Protein AF-A0A9D8RNF3-F1 (afdb_monomer)

pLDDT: mean 80.98, std 19.69, range [28.44, 97.88]

Nearest PDB structures (foldseek):
  2ius-assembly2_B  TM=9.359E-01  e=2.327E-38  Escherichia coli
  2ius-assembly4_D  TM=9.355E-01  e=1.992E-38  Escherichia coli
  2ius-assembly6_F  TM=9.402E-01  e=9.915E-38  Escherichia coli
  2ius-assembly5_E  TM=9.399E-01  e=1.624E-36  Escherichia coli
  6t8o-assembly1_A  TM=9.252E-01  e=1.356E-35  Pseudomonas aeruginosa PAO1

Sequence (660 aa):
MPKHYYYAAKKTKRKTKKTSSNAWIRTALYILGGSLCAWLFCILWFNVSSGQAGEQVAKELFQLLGQSAGLLPLFLAYWLVQTMRKKSASFLFFLIGTGVTLSAASSFLTLLKLIFTDSLISGGFVGQKVFYAFKGVSGSVGAALFSLAFMLVGLHMLFAIPWSVVLEKTVQFIRNDFDGWLEARAELKQKITEGRAEIKEKADKSAKEKIAVPVAEEIHDAPEIHRSKPEIRRPVAVAEPVKLPRREEISAPHLTEDKPKESPAKATDENGEVKKFDPKTFRLPPLELLADPVGDGLVGPTDDEIAQATRRLEDTLKSFDIRASVTGVSPGPVVTRYEIKPDPGVTIASITARTQDIQASMEARAIRVQAPIPGKNAVGFEIPNDRPVMVTMKEILQSPVYASSKAVMPIALGRYADGDPAGSVAEKWPHILIAGATNSGKSICLHTIIMSLLYKHRPDEVKFLMIDPKRVELTLYEGIPYLYDPKTSCDDVDVVTDANGAAQSLQKLVKVMEKRLQIMQLAKVKNIEGYNQWAKEHNEEKMFYIFVIIDEMADLMLQTKASIEDSIQRLAQMGRALGIHLILCTQRPSVKVITGIIKANLPSRIALQVASGIDSKVILDATGAEDLLGRGDMLYQSTSDKTPLRIQGAYVSEKEINAV

Foldseek 3Di:
DDDDDDDDDDDDDDDDDDDDPCPVVLVVVLVVLLVVLVLQLCCLPVVPPPDPVSVVVNVVLCQAFNNLSNCVSVLSVLVSVVVVVDVDDPVVLSVVLSVLQSLLVLLLQCLVCVVVVPDPTHRHDSNVVQNVVQCVVPNSVSSNVVSVVSNVVSVCSSPVDPVVVVVVVVVVVVVVVVVVVVVVVVVVVVVVVVVVVVVVVVVVVVVVPPPDDDDDDDDDDDDDDDDDDDDDDDDDDDDDDDDDDDDDDPDDDDDDDDDDDDDDDQDADPVRDRPDDDLVPDDFDDLVLWDDFDDPLDFADDPVLVVVLQVLLCVLCVVLVFAWHFPDWQGGQFWIKTWIAGDPPHDPCSVVVCLVVSCVSSVFPFWFWAPPDVPDNTIIIITTGPHHGAWALSVLCPDCQNVVDPAPQKAFFFAFNNHHGDIDHCLQFLEEEEEEAPLLCRLQSLLSRVSSRSNRDTLLAAAEQAEAQPCPRCQLCAPPQRYDFLVDDSNDGGHHHDLVSVLVSLVSVLVVLVVLVVVCVVLVHQALVRVQVSCVVVVHRRDHAYEYAYAAQPVNCVPPVPSNLVSLLSCLVRVSRSRYGYYHYHHDLDCSRLPPSNCVSRVKYKQGAYCDQVSVCSTLVGGDNVSAPGPQWIWIDTNVHSGTTTGRGHGDDSSSSNSD

Mean predicted aligned error: 18.67 Å

Solvent-accessible surface area (backbone atoms only — not comparable to full-atom values): 37030 Å² total; per-residue (Å²): 137,85,84,86,79,89,80,87,81,80,84,82,78,88,77,83,85,77,88,57,93,60,54,63,60,53,52,51,52,49,52,54,49,48,51,52,28,51,52,48,39,42,33,59,74,67,65,64,47,92,43,76,69,50,44,54,53,45,51,52,40,37,49,40,29,10,65,41,43,58,51,51,33,56,54,52,46,51,49,57,53,44,51,74,75,36,98,78,65,64,63,68,52,46,53,50,14,49,52,41,25,39,44,16,46,3,14,42,35,34,52,49,28,72,74,38,80,88,50,94,53,43,7,28,53,48,2,47,55,50,32,53,53,36,26,74,76,51,38,72,68,41,23,47,52,49,20,52,51,42,26,51,51,13,48,33,57,63,65,67,61,61,61,70,62,55,48,52,54,50,51,50,51,54,49,54,54,52,53,52,52,52,50,54,50,51,54,50,53,49,53,55,50,53,55,53,49,54,54,51,54,52,51,58,56,60,61,70,74,70,83,78,89,83,90,82,89,81,91,85,84,87,81,90,80,83,89,79,80,90,78,86,82,78,87,78,82,89,78,82,86,79,83,76,81,81,79,76,86,76,80,78,79,88,77,80,88,75,81,84,76,78,78,86,72,80,77,56,50,103,82,73,52,74,72,77,84,59,62,90,77,65,73,70,66,66,72,83,54,43,62,76,58,78,72,95,76,76,62,33,73,53,74,68,58,49,54,51,52,50,52,51,51,44,53,52,37,47,75,71,74,41,59,50,46,80,78,45,76,35,49,6,30,48,30,31,35,38,31,31,34,63,40,95,89,56,53,72,66,64,53,64,75,38,46,69,61,52,23,60,75,67,72,44,95,42,59,40,77,40,77,66,34,90,99,45,91,29,34,31,40,35,38,64,43,97,66,59,53,74,46,32,44,43,55,34,51,68,29,65,68,41,61,68,46,85,59,91,48,44,29,41,49,22,23,29,49,59,44,51,78,33,56,49,44,46,84,67,36,40,25,34,38,38,34,22,32,88,78,8,28,58,67,41,50,50,47,34,48,52,51,28,43,50,64,75,49,52,57,69,50,35,30,34,33,46,34,26,69,81,66,74,74,60,58,79,58,57,81,50,80,32,46,44,47,77,80,49,57,84,93,62,45,72,64,34,48,46,54,68,57,43,35,50,36,44,53,44,43,49,52,51,50,56,50,48,52,52,53,28,57,73,70,72,32,87,33,44,68,51,40,36,51,52,16,62,78,68,76,46,82,64,78,47,33,37,38,37,37,29,62,45,48,47,70,35,44,76,77,45,38,71,61,40,52,52,34,51,49,55,40,48,74,57,18,56,47,62,32,35,30,44,41,41,22,28,62,62,57,36,63,88,59,53,28,72,69,54,51,73,50,30,61,12,35,36,32,23,14,30,94,34,49,66,37,17,30,56,69,68,74,39,69,60,26,40,41,39,86,25,74,22,25,31,35,42,25,48,63,86,41,87,71,60,45,53,32,40,30,22,44,69,52,72,68,38,60,72,65,99

Structure (mmCIF, N/CA/C/O backbone):
data_AF-A0A9D8RNF3-F1
#
_entry.id   AF-A0A9D8RNF3-F1
#
loop_
_atom_site.group_PDB
_atom_site.id
_atom_site.type_symbol
_atom_site.label_atom_id
_atom_site.label_alt_id
_atom_site.label_comp_id
_atom_site.label_asym_id
_atom_site.label_entity_id
_atom_site.label_seq_id
_atom_site.pdbx_PDB_ins_code
_atom_site.Cartn_x
_atom_site.Cartn_y
_atom_site.Cartn_z
_atom_site.occupancy
_atom_site.B_iso_or_equiv
_atom_site.auth_seq_id
_atom_site.auth_comp_id
_atom_site.auth_asym_id
_atom_site.auth_atom_id
_atom_site.pdbx_PDB_model_num
ATOM 1 N N . MET A 1 1 ? -38.661 -13.095 22.049 1.00 30.27 1 MET A N 1
ATOM 2 C CA . MET A 1 1 ? -38.433 -11.797 22.724 1.00 30.27 1 MET A CA 1
ATOM 3 C C . MET A 1 1 ? -37.334 -11.049 21.981 1.00 30.27 1 MET A C 1
ATOM 5 O O . MET A 1 1 ? -36.196 -11.493 22.060 1.00 30.27 1 MET A O 1
ATOM 9 N N . PRO A 1 2 ? -37.629 -9.974 21.237 1.00 32.53 2 PRO A N 1
ATOM 10 C CA . PRO A 1 2 ? -36.590 -9.182 20.590 1.00 32.53 2 PRO A CA 1
ATOM 11 C C . PRO A 1 2 ? -36.039 -8.146 21.582 1.00 32.53 2 PRO A C 1
ATOM 13 O O . PRO A 1 2 ? -36.787 -7.342 22.138 1.00 32.53 2 PRO A O 1
ATOM 16 N N . LYS A 1 3 ? -34.727 -8.174 21.841 1.00 32.72 3 LYS A N 1
ATOM 17 C CA . LYS A 1 3 ? -34.041 -7.129 22.613 1.00 32.72 3 LYS A CA 1
ATOM 18 C C . LYS A 1 3 ? -33.687 -5.978 21.673 1.00 32.72 3 LYS A C 1
ATOM 20 O O . LYS A 1 3 ? -32.649 -5.999 21.024 1.00 32.72 3 LYS A O 1
ATOM 25 N N . HIS A 1 4 ? -34.554 -4.972 21.620 1.00 30.69 4 HIS A N 1
ATOM 26 C CA . HIS A 1 4 ? -34.208 -3.661 21.080 1.00 30.69 4 HIS A CA 1
ATOM 27 C C . HIS A 1 4 ? -33.174 -2.994 21.996 1.00 30.69 4 HIS A C 1
ATOM 29 O O . HIS A 1 4 ? -33.442 -2.776 23.178 1.00 30.69 4 HIS A O 1
ATOM 35 N N . TYR A 1 5 ? -32.006 -2.651 21.457 1.00 34.28 5 TYR A N 1
ATOM 36 C CA . TYR A 1 5 ? -31.042 -1.775 22.117 1.00 34.28 5 TYR A CA 1
ATOM 37 C C . TYR A 1 5 ? -30.952 -0.441 21.367 1.00 34.28 5 TYR A C 1
ATOM 39 O O . TYR A 1 5 ? -30.901 -0.418 20.143 1.00 34.28 5 TYR A O 1
ATOM 47 N N . TYR A 1 6 ? -30.881 0.634 22.163 1.00 33.41 6 TYR A N 1
ATOM 48 C CA . TYR A 1 6 ? -30.689 2.055 21.828 1.00 33.41 6 TYR A CA 1
ATOM 49 C C . TYR A 1 6 ? -31.944 2.861 21.453 1.00 33.41 6 TYR A C 1
ATOM 51 O O . TYR A 1 6 ? -32.350 2.930 20.305 1.00 33.41 6 TYR A O 1
ATOM 59 N N . TYR A 1 7 ? -32.555 3.509 22.453 1.00 35.69 7 TYR A N 1
ATOM 60 C CA . TYR A 1 7 ? -32.438 4.957 22.723 1.00 35.69 7 TYR A CA 1
ATOM 61 C C . TYR A 1 7 ? -33.392 5.325 23.875 1.00 35.69 7 TYR A C 1
ATOM 63 O O . TYR A 1 7 ? -34.611 5.316 23.730 1.00 35.69 7 TYR A O 1
ATOM 71 N N . ALA A 1 8 ? -32.850 5.661 25.049 1.00 29.45 8 ALA A N 1
ATOM 72 C CA . ALA A 1 8 ? -33.649 6.214 26.140 1.00 29.45 8 ALA A CA 1
ATOM 73 C C . ALA A 1 8 ? -33.817 7.728 25.931 1.00 29.45 8 ALA A C 1
ATOM 75 O O . ALA A 1 8 ? -32.870 8.500 26.102 1.00 29.45 8 ALA A O 1
ATOM 76 N N . ALA A 1 9 ? -35.029 8.153 25.572 1.00 32.50 9 ALA A N 1
ATOM 77 C CA . ALA A 1 9 ? -35.402 9.558 25.469 1.00 32.50 9 ALA A CA 1
ATOM 78 C C . ALA A 1 9 ? -35.306 10.253 26.842 1.00 32.50 9 ALA A C 1
ATOM 80 O O . ALA A 1 9 ? -35.970 9.884 27.815 1.00 32.50 9 ALA A O 1
ATOM 81 N N . LYS A 1 10 ? -34.470 11.291 26.934 1.00 34.06 10 LYS A N 1
ATOM 82 C CA . LYS A 1 10 ? -34.300 12.102 28.146 1.00 34.06 10 LYS A CA 1
ATOM 83 C C . LYS A 1 10 ? -35.468 13.092 28.254 1.00 34.06 10 LYS A C 1
ATOM 85 O O . LYS A 1 10 ? -35.555 14.034 27.474 1.00 34.06 10 LYS A O 1
ATOM 90 N N . LYS A 1 11 ? -36.358 12.897 29.237 1.00 32.25 11 LYS A N 1
ATOM 91 C CA . LYS A 1 11 ? -37.469 13.817 29.556 1.00 32.25 11 LYS A CA 1
ATOM 92 C C . LYS A 1 11 ? -36.952 15.237 29.835 1.00 32.25 11 LYS A C 1
ATOM 94 O O . LYS A 1 11 ? -36.223 15.467 30.801 1.00 32.25 11 LYS A O 1
ATOM 99 N N . THR A 1 12 ? -37.382 16.202 29.031 1.00 33.06 12 THR A N 1
ATOM 100 C CA . THR A 1 12 ? -37.178 17.639 29.239 1.00 33.06 12 THR A CA 1
ATOM 101 C C . THR A 1 12 ? -38.077 18.141 30.374 1.00 33.06 12 THR A C 1
ATOM 103 O O . THR A 1 12 ? -39.295 18.227 30.248 1.00 33.06 12 THR A O 1
ATOM 106 N N . LYS A 1 13 ? -37.482 18.498 31.521 1.00 33.03 13 LYS A N 1
ATOM 107 C CA . LYS A 1 13 ? -38.180 19.258 32.571 1.00 33.03 13 LYS A CA 1
ATOM 108 C C . LYS A 1 13 ? -38.230 20.736 32.178 1.00 33.03 13 LYS A C 1
ATOM 110 O O . LYS A 1 13 ? -37.200 21.405 32.128 1.00 33.03 13 LYS A O 1
ATOM 115 N N . ARG A 1 14 ? -39.444 21.242 31.956 1.00 33.59 14 ARG A N 1
ATOM 116 C CA . ARG A 1 14 ? -39.774 22.669 31.824 1.00 33.59 14 ARG A CA 1
ATOM 117 C C . ARG A 1 14 ? -39.327 23.397 33.105 1.00 33.59 14 ARG A C 1
ATOM 119 O O . ARG A 1 14 ? -39.844 23.107 34.181 1.00 33.59 14 ARG A O 1
ATOM 126 N N . LYS A 1 15 ? -38.347 24.304 33.019 1.00 36.22 15 LYS A N 1
ATOM 127 C CA . LYS A 1 15 ? -37.969 25.201 34.128 1.00 36.22 15 LYS A CA 1
ATOM 128 C C . LYS A 1 15 ? -38.593 26.573 33.906 1.00 36.22 15 LYS A C 1
ATOM 130 O O . LYS A 1 15 ? -38.321 27.235 32.910 1.00 36.22 15 LYS A O 1
ATOM 135 N N . THR A 1 16 ? -39.411 26.984 34.863 1.00 33.47 16 THR A N 1
ATOM 136 C CA . THR A 1 16 ? -39.957 28.331 35.011 1.00 33.47 16 THR A CA 1
ATOM 137 C C . THR A 1 16 ? -38.827 29.354 35.187 1.00 33.47 16 THR A C 1
ATOM 139 O O . THR A 1 16 ? -37.938 29.198 36.027 1.00 33.47 16 THR A O 1
ATOM 142 N N . LYS A 1 17 ? -38.839 30.405 34.356 1.00 36.00 17 LYS A N 1
ATOM 143 C CA . LYS A 1 17 ? -37.924 31.553 34.433 1.00 36.00 17 LYS A CA 1
ATOM 144 C C . LYS A 1 17 ? -38.314 32.416 35.636 1.00 36.00 17 LYS A C 1
ATOM 146 O O . LYS A 1 17 ? -39.288 33.155 35.575 1.00 36.00 17 LYS A O 1
ATOM 151 N N . LYS A 1 18 ? -37.533 32.344 36.716 1.00 36.38 18 LYS A N 1
ATOM 152 C CA . LYS A 1 18 ? -37.461 33.414 37.719 1.00 36.38 18 LYS A CA 1
ATOM 153 C C . LYS A 1 18 ? -36.438 34.431 37.211 1.00 36.38 18 LYS A C 1
ATOM 155 O O . LYS A 1 18 ? -35.254 34.113 37.095 1.00 36.38 18 LYS A O 1
ATOM 160 N N . THR A 1 19 ? -36.910 35.613 36.839 1.00 43.09 19 THR A N 1
ATOM 161 C CA . THR A 1 19 ? -36.095 36.785 36.507 1.00 43.09 19 THR A CA 1
ATOM 162 C C . THR A 1 19 ? -35.192 37.117 37.694 1.00 43.09 19 THR A C 1
ATOM 164 O O . THR A 1 19 ? -35.655 37.382 38.799 1.00 43.09 19 THR A O 1
ATOM 167 N N . SER A 1 20 ? -33.879 37.033 37.481 1.00 44.50 20 SER A N 1
ATOM 168 C CA . SER A 1 20 ? -32.866 37.398 38.469 1.00 44.50 20 SER A CA 1
ATOM 169 C C . SER A 1 20 ? -32.156 38.642 37.968 1.00 44.50 20 SER A C 1
ATOM 171 O O . SER A 1 20 ? -31.353 38.569 37.037 1.00 44.50 20 SER A O 1
ATOM 173 N N . SER A 1 21 ? -32.428 39.765 38.630 1.00 51.38 21 SER A N 1
ATOM 174 C CA . SER A 1 21 ? -31.727 41.048 38.491 1.00 51.38 21 SER A CA 1
ATOM 175 C C . SER A 1 21 ? -30.192 40.935 38.620 1.00 51.38 21 SER A C 1
ATOM 177 O O . SER A 1 21 ? -29.473 41.869 38.290 1.00 51.38 21 SER A O 1
ATOM 179 N N . ASN A 1 22 ? -29.664 39.778 39.043 1.00 59.44 22 ASN A N 1
ATOM 180 C CA . ASN A 1 22 ? -28.237 39.537 39.272 1.00 59.44 22 ASN A CA 1
ATOM 181 C C . ASN A 1 22 ? -27.525 38.830 38.101 1.00 59.44 22 ASN A C 1
ATOM 183 O O . ASN A 1 22 ? -26.323 38.576 38.184 1.00 59.44 22 ASN A O 1
ATOM 187 N N . ALA A 1 23 ? -28.233 38.457 37.027 1.00 65.88 23 ALA A N 1
ATOM 188 C CA . ALA A 1 23 ? -27.636 37.729 35.901 1.00 65.88 23 ALA A CA 1
ATOM 189 C C . ALA A 1 23 ? -26.722 38.615 35.038 1.00 65.88 23 ALA A C 1
ATOM 191 O O . ALA A 1 23 ? -25.634 38.182 34.654 1.00 65.88 23 ALA A O 1
ATOM 192 N N . TRP A 1 24 ? -27.126 39.864 34.784 1.00 74.31 24 TRP A N 1
ATOM 193 C CA . TRP A 1 24 ? -26.318 40.808 34.008 1.00 74.31 24 TRP A CA 1
ATOM 194 C C . TRP A 1 24 ? -25.035 41.199 34.753 1.00 74.31 24 TRP A C 1
ATOM 196 O O . TRP A 1 24 ? -23.959 41.130 34.170 1.00 74.31 24 TRP A O 1
ATOM 206 N N . ILE A 1 25 ? -25.118 41.451 36.066 1.00 74.06 25 ILE A N 1
ATOM 207 C CA . ILE A 1 25 ? -23.955 41.763 36.919 1.00 74.06 25 ILE A CA 1
ATOM 208 C C . ILE A 1 25 ? -22.927 40.622 36.901 1.00 74.06 25 ILE A C 1
ATOM 210 O O . ILE A 1 25 ? -21.734 40.863 36.745 1.00 74.06 25 ILE A O 1
ATOM 214 N N . ARG A 1 26 ? -23.371 39.361 37.008 1.00 74.56 26 ARG A N 1
ATOM 215 C CA . ARG A 1 26 ? -22.464 38.201 36.929 1.00 74.56 26 ARG A CA 1
ATOM 216 C C . ARG A 1 26 ? -21.819 38.073 35.556 1.00 74.56 26 ARG A C 1
ATOM 218 O O . ARG A 1 26 ? -20.626 37.821 35.471 1.00 74.56 26 ARG A O 1
ATOM 225 N N . THR A 1 27 ? -22.596 38.272 34.495 1.00 79.31 27 THR A N 1
ATOM 226 C CA . THR A 1 27 ? -22.094 38.199 33.117 1.00 79.31 27 THR A CA 1
ATOM 227 C C . THR A 1 27 ? -21.059 39.294 32.856 1.00 79.31 27 THR A C 1
ATOM 229 O O . THR A 1 27 ? -19.989 38.999 32.334 1.00 79.31 27 THR A O 1
ATOM 232 N N . ALA A 1 28 ? -21.318 40.524 33.308 1.00 81.75 28 ALA A N 1
ATOM 233 C CA . ALA A 1 28 ? -20.364 41.628 33.244 1.00 81.75 28 ALA A CA 1
ATOM 234 C C . ALA A 1 28 ? -19.077 41.319 34.027 1.00 81.75 28 ALA A C 1
ATOM 236 O O . ALA A 1 28 ? -17.982 41.534 33.514 1.00 81.75 28 ALA A O 1
ATOM 237 N N . LEU A 1 29 ? -19.190 40.740 35.226 1.00 80.88 29 LEU A N 1
ATOM 238 C CA . LEU A 1 29 ? -18.038 40.372 36.053 1.00 80.88 29 LEU A CA 1
ATOM 239 C C . LEU A 1 29 ? -17.191 39.252 35.420 1.00 80.88 29 LEU A C 1
ATOM 241 O O . LEU A 1 29 ? -15.967 39.298 35.501 1.00 80.88 29 LEU A O 1
ATOM 245 N N . TYR A 1 30 ? -17.812 38.288 34.729 1.00 84.62 30 TYR A N 1
ATOM 246 C CA . TYR A 1 30 ? -17.088 37.257 33.975 1.00 84.62 30 TYR A CA 1
ATOM 247 C C . TYR A 1 30 ? -16.419 37.794 32.711 1.00 84.62 30 TYR A C 1
ATOM 249 O O . TYR A 1 30 ? -15.313 37.364 32.399 1.00 84.62 30 TYR A O 1
ATOM 257 N N . ILE A 1 31 ? -17.054 38.732 32.001 1.00 85.44 31 ILE A N 1
ATOM 258 C CA . ILE A 1 31 ? -16.454 39.384 30.829 1.00 85.44 31 ILE A CA 1
ATOM 259 C C . ILE A 1 31 ? -15.249 40.220 31.266 1.00 85.44 31 ILE A C 1
ATOM 261 O O . ILE A 1 31 ? -14.167 40.052 30.718 1.00 85.44 31 ILE A O 1
ATOM 265 N N . LEU A 1 32 ? -15.396 41.052 32.302 1.00 86.94 32 LEU A N 1
ATOM 266 C CA . LEU A 1 32 ? -14.295 41.850 32.849 1.00 86.94 32 LEU A CA 1
ATOM 267 C C . LEU A 1 32 ? -13.163 40.965 33.390 1.00 86.94 32 LEU A C 1
ATOM 269 O O . LEU A 1 32 ? -11.997 41.210 33.088 1.00 86.94 32 LEU A O 1
ATOM 273 N N . GLY A 1 33 ? -13.495 39.907 34.135 1.00 85.75 33 GLY A N 1
ATOM 274 C CA . GLY A 1 33 ? -12.513 38.950 34.646 1.00 85.75 33 GLY A CA 1
ATOM 275 C C . GLY A 1 33 ? -11.799 38.178 33.533 1.00 85.75 33 GLY A C 1
ATOM 276 O O . GLY A 1 33 ? -10.584 38.003 33.593 1.00 85.75 33 GLY A O 1
ATOM 277 N N . GLY A 1 34 ? -12.526 37.761 32.493 1.00 87.44 34 GLY A N 1
ATOM 278 C CA . GLY A 1 34 ? -11.967 37.089 31.321 1.00 87.44 34 GLY A CA 1
ATOM 279 C C . GLY A 1 34 ? -11.036 38.000 30.521 1.00 87.44 34 GLY A C 1
ATOM 280 O O . GLY A 1 34 ? -9.929 37.587 30.184 1.00 87.44 34 GLY A O 1
ATOM 281 N N . SER A 1 35 ? -11.436 39.256 30.302 1.00 88.25 35 SER A N 1
ATOM 282 C CA . SER A 1 35 ? -10.605 40.274 29.651 1.00 88.25 35 SER A CA 1
ATOM 283 C C . SER A 1 35 ? -9.337 40.576 30.448 1.00 88.25 35 SER A C 1
ATOM 285 O O . SER A 1 35 ? -8.263 40.657 29.861 1.00 88.25 35 SER A O 1
ATOM 287 N N . LEU A 1 36 ? -9.425 40.667 31.782 1.00 88.75 36 LEU A N 1
ATOM 288 C CA . LEU A 1 36 ? -8.254 40.838 32.646 1.00 88.75 36 LEU A CA 1
ATOM 289 C C . LEU A 1 36 ? -7.301 39.633 32.560 1.00 88.75 36 LEU A C 1
ATOM 291 O O . LEU A 1 36 ? -6.090 39.819 32.471 1.00 88.75 36 LEU A O 1
ATOM 295 N N . CYS A 1 37 ? -7.829 38.403 32.540 1.00 90.06 37 CYS A N 1
ATOM 296 C CA . CYS A 1 37 ? -7.016 37.192 32.383 1.00 90.06 37 CYS A CA 1
ATOM 297 C C . CYS A 1 37 ? -6.309 37.150 31.024 1.00 90.06 37 CYS A C 1
ATOM 299 O O . CYS A 1 37 ? -5.120 36.845 30.967 1.00 90.06 37 CYS A O 1
ATOM 301 N N . ALA A 1 38 ? -7.028 37.466 29.942 1.00 88.25 38 ALA A N 1
ATOM 302 C CA . ALA A 1 38 ? -6.468 37.513 28.595 1.00 88.25 38 ALA A CA 1
ATOM 303 C C . ALA A 1 38 ? -5.382 38.593 28.480 1.00 88.25 38 ALA A C 1
ATOM 305 O O . ALA A 1 38 ? -4.304 38.328 27.957 1.00 88.25 38 ALA A O 1
ATOM 306 N N . TRP A 1 39 ? -5.627 39.775 29.050 1.00 89.81 39 TRP A N 1
ATOM 307 C CA . TRP A 1 39 ? -4.660 40.870 29.095 1.00 89.81 39 TRP A CA 1
ATOM 308 C C . TRP A 1 39 ? -3.383 40.486 29.860 1.00 89.81 39 TRP A C 1
ATOM 310 O O . TRP A 1 39 ? -2.282 40.645 29.331 1.00 89.81 39 TRP A O 1
ATOM 320 N N . LEU A 1 40 ? -3.515 39.887 31.052 1.00 88.12 40 LEU A N 1
ATOM 321 C CA . LEU A 1 40 ? -2.375 39.376 31.825 1.00 88.12 40 LEU A CA 1
ATOM 322 C C . LEU A 1 40 ? -1.617 38.265 31.085 1.00 88.12 40 LEU A C 1
ATOM 324 O O . LEU A 1 40 ? -0.391 38.225 31.133 1.00 88.12 40 LEU A O 1
ATOM 328 N N . PHE A 1 41 ? -2.322 37.372 30.386 1.00 89.62 41 PHE A N 1
ATOM 329 C CA . PHE A 1 41 ? -1.696 36.319 29.586 1.00 89.62 41 PHE A CA 1
ATOM 330 C C . PHE A 1 41 ? -0.865 36.900 28.436 1.00 89.62 41 PHE A C 1
ATOM 332 O O . PHE A 1 41 ? 0.298 36.536 28.281 1.00 89.62 41 PHE A O 1
ATOM 339 N N . CYS A 1 42 ? -1.418 37.853 27.679 1.00 86.31 42 CYS A N 1
ATOM 340 C CA . CYS A 1 42 ? -0.716 38.515 26.578 1.00 86.31 42 CYS A CA 1
ATOM 341 C C . CYS A 1 42 ? 0.547 39.251 27.041 1.00 86.31 42 CYS A C 1
ATOM 343 O O . CYS A 1 42 ? 1.591 39.145 26.396 1.00 86.31 42 CYS A O 1
ATOM 345 N N . ILE A 1 43 ? 0.471 39.955 28.171 1.00 88.25 43 ILE A N 1
ATOM 346 C CA . ILE A 1 43 ? 1.609 40.702 28.712 1.00 88.25 43 ILE A CA 1
ATOM 347 C C . ILE A 1 43 ? 2.699 39.761 29.238 1.00 88.25 43 ILE A C 1
ATOM 349 O O . ILE A 1 43 ? 3.872 39.968 28.944 1.00 88.25 43 ILE A O 1
ATOM 353 N N . LEU A 1 44 ? 2.336 38.714 29.987 1.00 86.44 44 LEU A N 1
ATOM 354 C CA . LEU A 1 44 ? 3.315 37.851 30.657 1.00 86.44 44 LEU A CA 1
ATOM 355 C C . LEU A 1 44 ? 3.946 36.794 29.736 1.00 86.44 44 LEU A C 1
ATOM 357 O O . LEU A 1 44 ? 5.083 36.402 29.981 1.00 86.44 44 LEU A O 1
ATOM 361 N N . TRP A 1 45 ? 3.237 36.314 28.707 1.00 85.38 45 TRP A N 1
ATOM 362 C CA . TRP A 1 45 ? 3.735 35.247 27.821 1.00 85.38 45 TRP A CA 1
ATOM 363 C C . TRP A 1 45 ? 4.294 35.751 26.495 1.00 85.38 45 TRP A C 1
ATOM 365 O O . TRP A 1 45 ? 5.286 35.214 26.011 1.00 85.38 45 TRP A O 1
ATOM 375 N N . PHE A 1 46 ? 3.662 36.761 25.897 1.00 79.56 46 PHE A N 1
ATOM 376 C CA . PHE A 1 46 ? 4.038 37.244 24.565 1.00 79.56 46 PHE A CA 1
ATOM 377 C C . PHE A 1 46 ? 4.812 38.563 24.602 1.00 79.56 46 PHE A C 1
ATOM 379 O O . PHE A 1 46 ? 5.212 39.053 23.550 1.00 79.56 46 PHE A O 1
ATOM 386 N N . ASN A 1 47 ? 5.022 39.135 25.795 1.00 68.31 47 ASN A N 1
ATOM 387 C CA . ASN A 1 47 ? 5.691 40.421 25.993 1.00 68.31 47 ASN A CA 1
ATOM 388 C C . ASN A 1 47 ? 5.108 41.536 25.097 1.00 68.31 47 ASN A C 1
ATOM 390 O O . ASN A 1 47 ? 5.812 42.435 24.641 1.00 68.31 47 ASN A O 1
ATOM 394 N N . VAL A 1 48 ? 3.801 41.456 24.806 1.00 68.25 48 VAL A N 1
ATOM 395 C CA . VAL A 1 48 ? 3.064 42.429 23.986 1.00 68.25 48 VAL A CA 1
ATOM 396 C C . VAL A 1 48 ? 2.701 43.608 24.886 1.00 68.25 48 VAL A C 1
ATOM 398 O O . VAL A 1 48 ? 1.544 43.827 25.234 1.00 68.25 48 VAL A O 1
ATOM 401 N N . SER A 1 49 ? 3.711 44.335 25.359 1.00 60.19 49 SER A N 1
ATOM 402 C CA . SER A 1 49 ? 3.543 45.519 26.201 1.00 60.19 49 SER A CA 1
ATOM 403 C C . SER A 1 49 ? 3.859 46.779 25.399 1.00 60.19 49 SER A C 1
ATOM 405 O O . SER A 1 49 ? 4.878 47.425 25.607 1.00 60.19 49 SER A O 1
ATOM 407 N N . SER A 1 50 ? 2.981 47.161 24.470 1.00 57.84 50 SER A N 1
ATOM 408 C CA . SER A 1 50 ? 3.075 48.465 23.791 1.00 57.84 50 SER A CA 1
ATOM 409 C C . SER A 1 50 ? 2.489 49.623 24.619 1.00 57.84 50 SER A C 1
ATOM 411 O O . SER A 1 50 ? 2.407 50.747 24.131 1.00 57.84 50 SER A O 1
ATOM 413 N N . GLY A 1 51 ? 2.058 49.371 25.864 1.00 73.81 51 GLY A N 1
ATOM 414 C CA . GLY A 1 51 ? 1.446 50.363 26.751 1.00 73.81 51 GLY A CA 1
ATOM 415 C C . GLY A 1 51 ? 2.122 50.445 28.123 1.00 73.81 51 GLY A C 1
ATOM 416 O O . GLY A 1 51 ? 2.421 49.416 28.730 1.00 73.81 51 GLY A O 1
ATOM 417 N N . GLN A 1 52 ? 2.276 51.672 28.639 1.00 77.81 52 GLN A N 1
ATOM 418 C CA . GLN A 1 52 ? 2.971 51.992 29.902 1.00 77.81 52 GLN A CA 1
ATOM 419 C C . GLN A 1 52 ? 2.438 51.207 31.115 1.00 77.81 52 GLN A C 1
ATOM 421 O O . GLN A 1 52 ? 3.210 50.728 31.941 1.00 77.81 52 GLN A O 1
ATOM 426 N N . ALA A 1 53 ? 1.116 51.025 31.210 1.00 80.62 53 ALA A N 1
ATOM 427 C CA . ALA A 1 53 ? 0.499 50.287 32.314 1.00 80.62 53 ALA A CA 1
ATOM 428 C C . ALA A 1 53 ? 0.816 48.780 32.278 1.00 80.62 53 ALA A C 1
ATOM 430 O O . ALA A 1 53 ? 1.002 48.164 33.323 1.00 80.62 53 ALA A O 1
ATOM 431 N N . GLY A 1 54 ? 0.889 48.180 31.085 1.00 83.12 54 GLY A N 1
ATOM 432 C CA . GLY A 1 54 ? 1.162 46.749 30.941 1.00 83.12 54 GLY A CA 1
ATOM 433 C C . GLY A 1 54 ? 2.610 46.401 31.272 1.00 83.12 54 GLY A C 1
ATOM 434 O O . GLY A 1 54 ? 2.859 45.427 31.977 1.00 83.12 54 GLY A O 1
ATOM 435 N N . GLU A 1 55 ? 3.552 47.233 30.825 1.00 83.75 55 GLU A N 1
ATOM 436 C CA . GLU A 1 55 ? 4.977 47.063 31.117 1.00 83.75 55 GLU A CA 1
ATOM 437 C C . GLU A 1 55 ? 5.269 47.196 32.619 1.00 83.75 55 GLU A C 1
ATOM 439 O O . GLU A 1 55 ? 5.962 46.352 33.190 1.00 83.75 55 GLU A O 1
ATOM 444 N N . GLN A 1 56 ? 4.679 48.197 33.284 1.00 87.50 56 GLN A N 1
ATOM 445 C CA . GLN A 1 56 ? 4.842 48.388 34.726 1.00 87.50 56 GLN A CA 1
ATOM 446 C C . GLN A 1 56 ? 4.299 47.192 35.524 1.00 87.50 56 GLN A C 1
ATOM 448 O O . GLN A 1 56 ? 4.995 46.662 36.390 1.00 87.50 56 GLN A O 1
ATOM 453 N N . VAL A 1 57 ? 3.094 46.712 35.193 1.00 87.62 57 VAL A N 1
ATOM 454 C CA . VAL A 1 57 ? 2.486 45.546 35.857 1.00 87.62 57 VAL A CA 1
ATOM 455 C C . VAL A 1 57 ? 3.306 44.275 35.617 1.00 87.62 57 VAL A C 1
ATOM 457 O O . VAL A 1 57 ? 3.540 43.512 36.555 1.00 87.62 57 VAL A O 1
ATOM 460 N N . ALA A 1 58 ? 3.791 44.046 34.392 1.00 86.31 58 ALA A N 1
ATOM 461 C CA . ALA A 1 58 ? 4.658 42.909 34.086 1.00 86.31 58 ALA A CA 1
ATOM 462 C C . ALA A 1 58 ? 5.943 42.954 34.915 1.00 86.31 58 ALA A C 1
ATOM 464 O O . ALA A 1 58 ? 6.324 41.962 35.535 1.00 86.31 58 ALA A O 1
ATOM 465 N N . LYS A 1 59 ? 6.592 44.122 34.948 1.00 87.25 59 LYS A N 1
ATOM 466 C CA . LYS A 1 59 ? 7.845 44.343 35.665 1.00 87.25 59 LYS A CA 1
ATOM 467 C C . LYS A 1 59 ? 7.684 44.077 37.157 1.00 87.25 59 LYS A C 1
ATOM 469 O O . LYS A 1 59 ? 8.498 43.349 37.717 1.00 87.25 59 LYS A O 1
ATOM 474 N N . GLU A 1 60 ? 6.632 44.594 37.785 1.00 89.88 60 GLU A N 1
ATOM 475 C CA . GLU A 1 60 ? 6.348 44.348 39.203 1.00 89.88 60 GLU A CA 1
ATOM 476 C C . GLU A 1 60 ? 6.074 42.863 39.485 1.00 89.88 60 GLU A C 1
ATOM 478 O O . GLU A 1 60 ? 6.641 42.294 40.421 1.00 89.88 60 GLU A O 1
ATOM 483 N N . LEU A 1 61 ? 5.279 42.192 38.643 1.00 89.25 61 LEU A N 1
ATOM 484 C CA . LEU A 1 61 ? 4.979 40.764 38.800 1.00 89.25 61 LEU A CA 1
ATOM 485 C C . LEU A 1 61 ? 6.220 39.879 38.621 1.00 89.25 61 LEU A C 1
ATOM 487 O O . LEU A 1 61 ? 6.445 38.974 39.428 1.00 89.25 61 LEU A O 1
ATOM 491 N N . PHE A 1 62 ? 7.056 40.147 37.614 1.00 89.56 62 PHE A N 1
ATOM 492 C CA . PHE A 1 62 ? 8.312 39.423 37.404 1.00 89.56 62 PHE A CA 1
ATOM 493 C C . PHE A 1 62 ? 9.356 39.740 38.483 1.00 89.56 62 PHE A C 1
ATOM 495 O O . PHE A 1 62 ? 10.119 38.854 38.868 1.00 89.56 62 PHE A O 1
ATOM 502 N N . GLN A 1 63 ? 9.387 40.958 39.030 1.00 89.38 63 GLN A N 1
ATOM 503 C CA . GLN A 1 63 ? 10.237 41.276 40.181 1.00 89.38 63 GLN A CA 1
ATOM 504 C C . GLN A 1 63 ? 9.791 40.519 41.438 1.00 89.38 63 GLN A C 1
ATOM 506 O O . GLN A 1 63 ? 10.634 40.025 42.191 1.00 89.38 63 GLN A O 1
ATOM 511 N N . LEU A 1 64 ? 8.481 40.376 41.652 1.00 91.62 64 LEU A N 1
ATOM 512 C CA . LEU A 1 64 ? 7.928 39.752 42.852 1.00 91.62 64 LEU A CA 1
ATOM 513 C C . LEU A 1 64 ? 7.977 38.216 42.804 1.00 91.62 64 LEU A C 1
ATOM 515 O O . LEU A 1 64 ? 8.497 37.597 43.731 1.00 91.62 64 LEU A O 1
ATOM 519 N N . LEU A 1 65 ? 7.475 37.606 41.727 1.00 89.56 65 LEU A N 1
ATOM 520 C CA . LEU A 1 65 ? 7.299 36.150 41.577 1.00 89.56 65 LEU A CA 1
ATOM 521 C C . LEU A 1 65 ? 8.286 35.501 40.595 1.00 89.56 65 LEU A C 1
ATOM 523 O O . LEU A 1 65 ? 8.326 34.270 40.469 1.00 89.56 65 LEU A O 1
ATOM 527 N N . GLY A 1 66 ? 9.069 36.297 39.869 1.00 90.31 66 GLY A N 1
ATOM 528 C CA . GLY A 1 66 ? 9.927 35.775 38.814 1.00 90.31 66 GLY A CA 1
ATOM 529 C C . GLY A 1 66 ? 9.114 35.159 37.678 1.00 90.31 66 GLY A C 1
ATOM 530 O O . GLY A 1 66 ? 7.971 35.537 37.428 1.00 90.31 66 GLY A O 1
ATOM 531 N N . GLN A 1 67 ? 9.679 34.157 37.007 1.00 90.06 67 GLN A N 1
ATOM 532 C CA . GLN A 1 67 ? 9.015 33.485 35.883 1.00 90.06 67 GLN A CA 1
ATOM 533 C C . GLN A 1 67 ? 7.750 32.714 36.288 1.00 90.06 67 GLN A C 1
ATOM 535 O O . GLN A 1 67 ? 6.899 32.443 35.442 1.00 90.06 67 GLN A O 1
ATOM 540 N N . SER A 1 68 ? 7.564 32.417 37.581 1.00 90.50 68 SER A N 1
ATOM 541 C CA . SER A 1 68 ? 6.321 31.804 38.063 1.00 90.50 68 SER A CA 1
ATOM 542 C C . SER A 1 68 ? 5.096 32.714 37.884 1.00 90.50 68 SER A C 1
ATOM 544 O O . SER A 1 68 ? 3.977 32.207 37.821 1.00 90.50 68 SER A O 1
ATOM 546 N N . ALA A 1 69 ? 5.290 34.031 37.699 1.00 89.88 69 ALA A N 1
ATOM 547 C CA . ALA A 1 69 ? 4.223 34.976 37.367 1.00 89.88 69 ALA A CA 1
ATOM 548 C C . ALA A 1 69 ? 3.408 34.540 36.136 1.00 89.88 69 ALA A C 1
ATOM 550 O O . ALA A 1 69 ? 2.198 34.752 36.103 1.00 89.88 69 ALA A O 1
ATOM 551 N N . GLY A 1 70 ? 4.027 33.853 35.166 1.00 87.56 70 GLY A N 1
ATOM 552 C CA . GLY A 1 70 ? 3.345 33.338 33.975 1.00 87.56 70 GLY A CA 1
ATOM 553 C C . GLY A 1 70 ? 2.228 32.323 34.266 1.00 87.56 70 GLY A C 1
ATOM 554 O O . GLY A 1 70 ? 1.335 32.148 33.437 1.00 87.56 70 GLY A O 1
ATOM 555 N N . LEU A 1 71 ? 2.220 31.687 35.445 1.00 90.69 71 LEU A N 1
ATOM 556 C CA . LEU A 1 71 ? 1.160 30.760 35.867 1.00 90.69 71 LEU A CA 1
ATOM 557 C C . LEU A 1 71 ? -0.084 31.479 36.415 1.00 90.69 71 LEU A C 1
ATOM 559 O O . LEU A 1 71 ? -1.174 30.905 36.421 1.00 90.69 71 LEU A O 1
ATOM 563 N N . LEU A 1 72 ? 0.050 32.737 36.844 1.00 90.81 72 LEU A N 1
ATOM 564 C CA . LEU A 1 72 ? -1.036 33.537 37.412 1.00 90.81 72 LEU A CA 1
ATOM 565 C C . LEU A 1 72 ? -2.264 33.655 36.480 1.00 90.81 72 LEU A C 1
ATOM 567 O O . LEU A 1 72 ? -3.366 33.342 36.941 1.00 90.81 72 LEU A O 1
ATOM 571 N N . PRO A 1 73 ? -2.137 34.034 35.186 1.00 90.50 73 PRO A N 1
ATOM 572 C CA . PRO A 1 73 ? -3.292 34.113 34.288 1.00 90.50 73 PRO A CA 1
ATOM 573 C C . PRO A 1 73 ? -3.962 32.750 34.058 1.00 90.50 73 PRO A C 1
ATOM 575 O O . PRO A 1 73 ? -5.180 32.690 33.902 1.00 90.50 73 PRO A O 1
ATOM 578 N N . LEU A 1 74 ? -3.202 31.649 34.100 1.00 90.25 74 LEU A N 1
ATOM 579 C CA . LEU A 1 74 ? -3.744 30.295 33.948 1.00 90.25 74 LEU A CA 1
ATOM 580 C C . LEU A 1 74 ? -4.585 29.882 35.163 1.00 90.25 74 LEU A C 1
ATOM 582 O O . LEU A 1 74 ? -5.678 29.336 35.000 1.00 90.25 74 LEU A O 1
ATOM 586 N N . PHE A 1 75 ? -4.118 30.178 36.379 1.00 90.50 75 PHE A N 1
ATOM 587 C CA . PHE A 1 75 ? -4.883 29.907 37.598 1.00 90.50 75 PHE A CA 1
ATOM 588 C C . PHE A 1 75 ? -6.144 30.770 37.687 1.00 90.50 75 PHE A C 1
ATOM 590 O O . PHE A 1 75 ? -7.210 30.253 38.026 1.00 90.50 75 PHE A O 1
ATOM 597 N N . LEU A 1 76 ? -6.063 32.051 37.315 1.00 88.25 76 LEU A N 1
ATOM 598 C CA . LEU A 1 76 ? -7.232 32.933 37.253 1.00 88.25 76 LEU A CA 1
ATOM 599 C C . LEU A 1 76 ? -8.261 32.452 36.220 1.00 88.25 76 LEU A C 1
ATOM 601 O O . LEU A 1 76 ? -9.452 32.390 36.530 1.00 88.25 76 LEU A O 1
ATOM 605 N N . ALA A 1 77 ? -7.814 32.030 35.032 1.00 88.00 77 ALA A N 1
ATOM 606 C CA . ALA A 1 77 ? -8.690 31.456 34.014 1.00 88.00 77 ALA A CA 1
ATOM 607 C C . ALA A 1 77 ? -9.364 30.164 34.505 1.00 88.00 77 ALA A C 1
ATOM 609 O O . ALA A 1 77 ? -10.577 29.995 34.351 1.00 88.00 77 ALA A O 1
ATOM 610 N N . TYR A 1 78 ? -8.609 29.273 35.158 1.00 87.06 78 TYR A N 1
ATOM 611 C CA . TYR A 1 78 ? -9.155 28.059 35.765 1.00 87.06 78 TYR A CA 1
ATOM 612 C C . TYR A 1 78 ? -10.238 28.377 36.807 1.00 87.06 78 TYR A C 1
ATOM 614 O O . TYR A 1 78 ? -11.318 27.780 36.776 1.00 87.06 78 TYR A O 1
ATOM 622 N N . TRP A 1 79 ? -10.006 29.355 37.684 1.00 86.38 79 TRP A N 1
ATOM 623 C CA . TRP A 1 79 ? -10.998 29.788 38.668 1.00 86.38 79 TRP A CA 1
ATOM 624 C C . TRP A 1 79 ? -12.245 30.406 38.028 1.00 86.38 79 TRP A C 1
ATOM 626 O O . TRP A 1 79 ? -13.371 30.099 38.433 1.00 86.38 79 TRP A O 1
ATOM 636 N N . LEU A 1 80 ? -12.078 31.214 36.979 1.00 84.75 80 LEU A N 1
ATOM 637 C CA . LEU A 1 80 ? -13.190 31.804 36.233 1.00 84.75 80 LEU A CA 1
ATOM 638 C C . LEU A 1 80 ? -14.073 30.717 35.595 1.00 84.75 80 LEU A C 1
ATOM 640 O O . LEU A 1 80 ? -15.299 30.762 35.684 1.00 84.75 80 LEU A O 1
ATOM 644 N N . VAL A 1 81 ? -13.464 29.660 35.052 1.00 83.88 81 VAL A N 1
ATOM 645 C CA . VAL A 1 81 ? -14.191 28.487 34.540 1.00 83.88 81 VAL A CA 1
ATOM 646 C C . VAL A 1 81 ? -14.851 27.689 35.673 1.00 83.88 81 VAL A C 1
ATOM 648 O O . VAL A 1 81 ? -15.979 27.207 35.527 1.00 83.88 81 VAL A O 1
ATOM 651 N N . GLN A 1 82 ? -14.186 27.542 36.820 1.00 79.69 82 GLN A N 1
ATOM 652 C CA . GLN A 1 82 ? -14.717 26.779 37.950 1.00 79.69 82 GLN A CA 1
ATOM 653 C C . GLN A 1 82 ? -15.937 27.461 38.583 1.00 79.69 82 GLN A C 1
ATOM 655 O O . GLN A 1 82 ? -16.919 26.781 38.884 1.00 79.69 82 GLN A O 1
ATOM 660 N N . THR A 1 83 ? -15.923 28.789 38.717 1.00 79.25 83 THR A N 1
ATOM 661 C CA . THR A 1 83 ? -17.062 29.580 39.217 1.00 79.25 83 THR A CA 1
ATOM 662 C C . THR A 1 83 ? -18.246 29.594 38.246 1.00 79.25 83 THR A C 1
ATOM 664 O O . THR A 1 83 ? -19.395 29.649 38.687 1.00 79.25 83 THR A O 1
ATOM 667 N N . MET A 1 84 ? -17.994 29.459 36.938 1.00 76.44 84 MET A N 1
ATOM 668 C CA . MET A 1 84 ? -19.037 29.247 35.924 1.00 76.44 84 MET A CA 1
ATOM 669 C C . MET A 1 84 ? -19.691 27.859 36.043 1.00 76.44 84 MET A C 1
ATOM 671 O O . MET A 1 84 ? -20.898 27.718 35.843 1.00 76.44 84 MET A O 1
ATOM 675 N N . ARG A 1 85 ? -18.915 26.821 36.391 1.00 73.44 85 ARG A N 1
ATOM 676 C CA . ARG A 1 85 ? -19.393 25.426 36.482 1.00 73.44 85 ARG A CA 1
ATOM 677 C C . ARG A 1 85 ? -19.997 25.055 37.841 1.00 73.44 85 ARG A C 1
ATOM 679 O O . ARG A 1 85 ? -20.934 24.260 37.889 1.00 73.44 85 ARG A O 1
ATOM 686 N N . LYS A 1 86 ? -19.481 25.596 38.949 1.00 64.31 86 LYS A N 1
ATOM 687 C CA . LYS A 1 86 ? -19.928 25.306 40.323 1.00 64.31 86 LYS A CA 1
ATOM 688 C C . LYS A 1 86 ? -20.278 26.611 41.046 1.00 64.31 86 LYS A C 1
ATOM 690 O O . LYS A 1 86 ? -19.437 27.485 41.197 1.00 64.31 86 LYS A O 1
ATOM 695 N N . LYS A 1 87 ? -21.510 26.720 41.571 1.00 53.69 87 LYS A N 1
ATOM 696 C CA . LYS A 1 87 ? -22.025 27.919 42.280 1.00 53.69 87 LYS A CA 1
ATOM 697 C C . LYS A 1 87 ? -21.313 28.264 43.604 1.00 53.69 87 LYS A C 1
ATOM 699 O O . LYS A 1 87 ? -21.650 29.276 44.206 1.00 53.69 87 LYS A O 1
ATOM 704 N N . SER A 1 88 ? -20.376 27.440 44.068 1.00 53.84 88 SER A N 1
ATOM 705 C CA . SER A 1 88 ? -19.647 27.627 45.325 1.00 53.84 88 SER A CA 1
ATOM 706 C C . SER A 1 88 ? -18.244 27.033 45.184 1.00 53.84 88 SER A C 1
ATOM 708 O O . SER A 1 88 ? -17.986 25.897 45.567 1.00 53.84 88 SER A O 1
ATOM 710 N N . ALA A 1 89 ? -17.347 27.772 44.536 1.00 60.72 89 ALA A N 1
ATOM 711 C CA . ALA A 1 89 ? -15.916 27.585 44.733 1.00 60.72 89 ALA A CA 1
ATOM 712 C C . ALA A 1 89 ? -15.484 28.646 45.748 1.00 60.72 89 ALA A C 1
ATOM 714 O O . ALA A 1 89 ? -15.645 29.842 45.496 1.00 60.72 89 ALA A O 1
ATOM 715 N N . SER A 1 90 ? -15.012 28.225 46.918 1.00 74.19 90 SER A N 1
ATOM 716 C CA . SER A 1 90 ? -14.582 29.144 47.970 1.00 74.19 90 SER A CA 1
ATOM 717 C C . SER A 1 90 ? -13.355 29.930 47.503 1.00 74.19 90 SER A C 1
ATOM 719 O O . SER A 1 90 ? -12.254 29.385 47.442 1.00 74.19 90 SER A O 1
ATOM 721 N N . PHE A 1 91 ? -13.542 31.214 47.180 1.00 79.25 91 PHE A N 1
ATOM 722 C CA . PHE A 1 91 ? -12.491 32.122 46.694 1.00 79.25 91 PHE A CA 1
ATOM 723 C C . PHE A 1 91 ? -11.238 32.117 47.584 1.00 79.25 91 PHE A C 1
ATOM 725 O O . PHE A 1 91 ? -10.121 32.143 47.078 1.00 79.25 91 PHE A O 1
ATOM 732 N N . LEU A 1 92 ? -11.425 31.983 48.900 1.00 80.25 92 LEU A N 1
ATOM 733 C CA . LEU A 1 92 ? -10.339 31.919 49.877 1.00 80.25 92 LEU A CA 1
ATOM 734 C C . LEU A 1 92 ? -9.383 30.734 49.636 1.00 80.25 92 LEU A C 1
ATOM 736 O O . LEU A 1 92 ? -8.172 30.919 49.644 1.00 80.25 92 LEU A O 1
ATOM 740 N N . PHE A 1 93 ? -9.904 29.532 49.365 1.00 81.56 93 PHE A N 1
ATOM 741 C CA . PHE A 1 93 ? -9.069 28.350 49.108 1.00 81.56 93 PHE A CA 1
ATOM 742 C C . PHE A 1 93 ? -8.317 28.458 47.782 1.00 81.56 93 PHE A C 1
ATOM 744 O O . PHE A 1 93 ? -7.171 28.025 47.693 1.00 81.56 93 PHE A O 1
ATOM 751 N N . PHE A 1 94 ? -8.936 29.076 46.773 1.00 85.69 94 PHE A N 1
ATOM 752 C CA . PHE A 1 94 ? -8.270 29.364 45.507 1.00 85.69 94 PHE A CA 1
ATOM 753 C C . PHE A 1 94 ? -7.122 30.368 45.686 1.00 85.69 94 PHE A C 1
ATOM 755 O O . PHE A 1 94 ? -6.033 30.141 45.160 1.00 85.69 94 PHE A O 1
ATOM 762 N N . LEU A 1 95 ? -7.335 31.441 46.456 1.00 86.00 95 LEU A N 1
ATOM 763 C CA . LEU A 1 95 ? -6.310 32.451 46.721 1.00 86.00 95 LEU A CA 1
ATOM 764 C C . LEU A 1 95 ? -5.128 31.857 47.502 1.00 86.00 95 LEU A C 1
ATOM 766 O O . LEU A 1 95 ? -3.977 32.060 47.120 1.00 86.00 95 LEU A O 1
ATOM 770 N N . ILE A 1 96 ? -5.413 31.062 48.541 1.00 88.25 96 ILE A N 1
ATOM 771 C CA . ILE A 1 96 ? -4.390 30.363 49.332 1.00 88.25 96 ILE A CA 1
ATOM 772 C C . ILE A 1 96 ? -3.639 29.350 48.459 1.00 88.25 96 ILE A C 1
ATOM 774 O O . ILE A 1 96 ? -2.412 29.376 48.419 1.00 88.25 96 ILE A O 1
ATOM 778 N N . GLY A 1 97 ? -4.348 28.498 47.711 1.00 87.81 97 GLY A N 1
ATOM 779 C CA . GLY A 1 97 ? -3.732 27.498 46.834 1.00 87.81 97 GLY A CA 1
ATOM 780 C C . GLY A 1 97 ? -2.864 28.125 45.741 1.00 87.81 97 GLY A C 1
ATOM 781 O O . GLY A 1 97 ? -1.753 27.659 45.489 1.00 87.81 97 GLY A O 1
ATOM 782 N N . THR A 1 98 ? -3.319 29.231 45.149 1.00 89.75 98 THR A N 1
ATOM 783 C CA . THR A 1 98 ? -2.553 30.010 44.165 1.00 89.75 98 THR A CA 1
ATOM 784 C C . THR A 1 98 ? -1.298 30.605 44.798 1.00 89.75 98 THR A C 1
ATOM 786 O O . THR A 1 98 ? -0.206 30.426 44.265 1.00 89.75 98 THR A O 1
ATOM 789 N N . GLY A 1 99 ? -1.420 31.247 45.964 1.00 91.69 99 GLY A N 1
ATOM 790 C CA . GLY A 1 99 ? -0.287 31.843 46.675 1.00 91.69 99 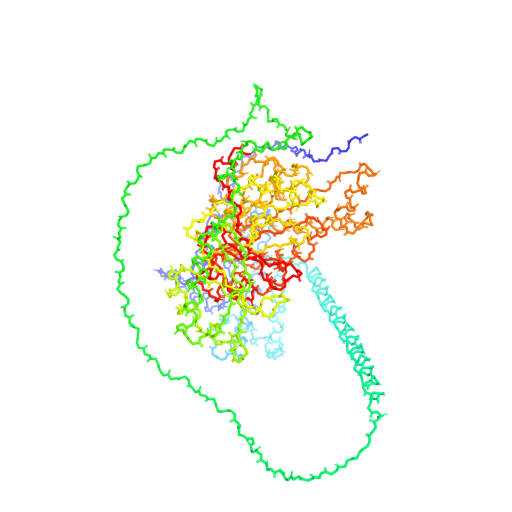GLY A CA 1
ATOM 791 C C . GLY A 1 99 ? 0.769 30.817 47.095 1.00 91.69 99 GLY A C 1
ATOM 792 O O . GLY A 1 99 ? 1.961 31.030 46.868 1.00 91.69 99 GLY A O 1
ATOM 793 N N . VAL A 1 100 ? 0.345 29.671 47.637 1.00 93.06 100 VAL A N 1
ATOM 794 C CA . VAL A 1 100 ? 1.243 28.566 48.018 1.00 93.06 100 VAL A CA 1
ATOM 795 C C . VAL A 1 100 ? 1.940 27.987 46.786 1.00 93.06 100 VAL A C 1
ATOM 797 O O . VAL A 1 100 ? 3.154 27.815 46.797 1.00 93.06 100 VAL A O 1
ATOM 800 N N . THR A 1 101 ? 1.209 27.750 45.694 1.00 92.88 101 THR A N 1
ATOM 801 C CA . THR A 1 101 ? 1.795 27.175 44.471 1.00 92.88 101 THR A CA 1
ATOM 802 C C . THR A 1 101 ? 2.796 28.131 43.823 1.00 92.88 101 THR A C 1
ATOM 804 O O . THR A 1 101 ? 3.892 27.713 43.457 1.00 92.88 101 THR A O 1
ATOM 807 N N . LEU A 1 102 ? 2.448 29.419 43.707 1.00 93.12 102 LEU A N 1
ATOM 808 C CA . LEU A 1 102 ? 3.317 30.428 43.096 1.00 93.12 102 LEU A CA 1
ATOM 809 C C . LEU A 1 102 ? 4.567 30.682 43.938 1.00 93.12 102 LEU A C 1
ATOM 811 O O . LEU A 1 102 ? 5.662 30.696 43.387 1.00 93.12 102 LEU A O 1
ATOM 815 N N . SER A 1 103 ? 4.440 30.814 45.262 1.00 92.00 103 SER A N 1
ATOM 816 C CA . SER A 1 103 ? 5.602 30.989 46.149 1.00 92.00 103 SER A CA 1
ATOM 817 C C . SER A 1 103 ? 6.531 29.770 46.154 1.00 92.00 103 SER A C 1
ATOM 819 O O . SER A 1 103 ? 7.751 29.929 46.105 1.00 92.00 103 SER A O 1
ATOM 821 N N . ALA A 1 104 ? 5.978 28.555 46.134 1.00 93.19 104 ALA A N 1
ATOM 822 C CA . ALA A 1 104 ? 6.751 27.319 46.061 1.00 93.19 104 ALA A CA 1
ATOM 823 C C . ALA A 1 104 ? 7.472 27.150 44.710 1.00 93.19 104 ALA A C 1
ATOM 825 O O . ALA A 1 104 ? 8.663 26.837 44.681 1.00 93.19 104 ALA A O 1
ATOM 826 N N . ALA A 1 105 ? 6.792 27.433 43.592 1.00 92.62 105 ALA A N 1
ATOM 827 C CA . ALA A 1 105 ? 7.396 27.426 42.258 1.00 92.62 105 ALA A CA 1
ATOM 828 C C . ALA A 1 105 ? 8.497 28.494 42.131 1.00 92.62 105 ALA A C 1
ATOM 830 O O . ALA A 1 105 ? 9.591 28.221 41.650 1.00 92.62 105 ALA A O 1
ATOM 831 N N . SER A 1 106 ? 8.238 29.700 42.633 1.00 91.75 106 SER A N 1
ATOM 832 C CA . SER A 1 106 ? 9.176 30.823 42.713 1.00 91.75 106 SER A CA 1
ATOM 833 C C . SER A 1 106 ? 10.432 30.479 43.543 1.00 91.75 106 SER A C 1
ATOM 835 O O . SER A 1 106 ? 11.559 30.770 43.126 1.00 91.75 106 SER A O 1
ATOM 837 N N . SER A 1 107 ? 10.275 29.770 44.666 1.00 92.06 107 SER A N 1
ATOM 838 C CA . SER A 1 107 ? 11.387 29.225 45.466 1.00 92.06 107 SER A CA 1
ATOM 839 C C . SER A 1 107 ? 12.200 28.181 44.691 1.00 92.06 107 SER A C 1
ATOM 841 O O . SER A 1 107 ? 13.429 28.260 44.632 1.00 92.06 107 SER A O 1
ATOM 843 N N . PHE A 1 108 ? 11.526 27.250 44.011 1.00 90.69 108 PHE A N 1
ATOM 844 C CA . PHE A 1 108 ? 12.178 26.222 43.197 1.00 90.69 108 PHE A CA 1
ATOM 845 C C . PHE A 1 108 ? 12.966 26.810 42.013 1.00 90.69 108 PHE A C 1
ATOM 847 O O . PHE A 1 108 ? 14.091 26.393 41.745 1.00 90.69 108 PHE A O 1
ATOM 854 N N . LEU A 1 109 ? 12.435 27.836 41.343 1.00 89.62 109 LEU A N 1
ATOM 855 C CA . LEU A 1 109 ? 13.143 28.544 40.268 1.00 89.62 109 LEU A CA 1
ATOM 856 C C . LEU A 1 109 ? 14.390 29.282 40.779 1.00 89.62 109 LEU A C 1
ATOM 858 O O . LEU A 1 109 ? 15.387 29.371 40.066 1.00 89.62 109 LEU A O 1
ATOM 862 N N . THR A 1 110 ? 14.369 29.774 42.023 1.00 88.88 110 THR A N 1
ATOM 863 C CA . THR A 1 110 ? 15.558 30.371 42.657 1.00 88.88 110 THR A CA 1
ATOM 864 C C . THR A 1 110 ? 16.655 29.329 42.880 1.00 88.88 110 THR A C 1
ATOM 866 O O . THR A 1 110 ? 17.823 29.609 42.612 1.00 88.88 110 THR A O 1
ATOM 869 N N . LEU A 1 111 ? 16.293 28.117 43.314 1.00 87.06 111 LEU A N 1
ATOM 870 C CA . LEU A 1 111 ? 17.237 27.001 43.401 1.00 87.06 111 LEU A CA 1
ATOM 871 C C . LEU A 1 111 ? 17.814 26.655 42.023 1.00 87.06 111 LEU A C 1
ATOM 873 O O . LEU A 1 111 ? 19.023 26.482 41.897 1.00 87.06 111 LEU A O 1
ATOM 877 N N . LEU A 1 112 ? 16.965 26.570 40.997 1.00 84.12 112 LEU A N 1
ATOM 878 C CA . LEU A 1 112 ? 17.393 26.208 39.647 1.00 84.12 112 LEU A CA 1
ATOM 879 C C . LEU A 1 112 ? 18.415 27.211 39.092 1.00 84.12 112 LEU A C 1
ATOM 881 O O . LEU A 1 112 ? 19.422 26.796 38.525 1.00 84.12 112 LEU A O 1
ATOM 885 N N . LYS A 1 113 ? 18.215 28.509 39.355 1.00 83.88 113 LYS A N 1
ATOM 886 C CA . LYS A 1 113 ? 19.185 29.564 39.029 1.00 83.88 113 LYS A CA 1
ATOM 887 C C . LYS A 1 113 ? 20.538 29.368 39.723 1.00 83.88 113 LYS A C 1
ATOM 889 O O . LYS A 1 113 ? 21.577 29.641 39.135 1.00 83.88 113 LYS A O 1
ATOM 894 N N . LEU A 1 114 ? 20.535 28.911 40.976 1.00 81.62 114 LEU A N 1
ATOM 895 C CA . LEU A 1 114 ? 21.760 28.664 41.746 1.00 81.62 114 LEU A CA 1
ATOM 896 C C . LEU A 1 114 ? 22.518 27.411 41.284 1.00 81.62 114 LEU A C 1
ATOM 898 O O . LEU A 1 114 ? 23.723 27.333 41.499 1.00 81.62 114 LEU A O 1
ATOM 902 N N . ILE A 1 115 ? 21.824 26.437 40.686 1.00 82.00 115 ILE A N 1
ATOM 903 C CA . ILE A 1 115 ? 22.432 25.219 40.126 1.00 82.00 115 ILE A CA 1
ATOM 904 C C . ILE A 1 115 ? 22.946 25.471 38.699 1.00 82.00 115 ILE A C 1
ATOM 906 O O . ILE A 1 115 ? 24.023 25.001 38.345 1.00 82.00 115 ILE A O 1
ATOM 910 N N . PHE A 1 116 ? 22.190 26.215 37.886 1.00 78.06 116 PHE A N 1
ATOM 911 C CA . PHE A 1 116 ? 22.502 26.504 36.486 1.00 78.06 116 PHE A CA 1
ATOM 912 C C . PHE A 1 116 ? 22.791 27.999 36.306 1.00 78.06 116 PHE A C 1
ATOM 914 O O . PHE A 1 116 ? 21.894 28.789 35.995 1.00 78.06 116 PHE A O 1
ATOM 921 N N . THR A 1 117 ? 24.057 28.370 36.510 1.00 65.62 117 THR A N 1
ATOM 922 C CA . THR A 1 117 ? 24.550 29.757 36.601 1.00 65.62 117 THR A CA 1
ATOM 923 C C . THR A 1 117 ? 24.242 30.623 35.367 1.00 65.62 117 THR A C 1
ATOM 925 O O . THR A 1 117 ? 24.037 31.823 35.520 1.00 65.62 117 THR A O 1
ATOM 928 N N . ASP A 1 118 ? 24.113 30.024 34.176 1.00 61.66 118 ASP A N 1
ATOM 929 C CA . ASP A 1 118 ? 23.810 30.718 32.906 1.00 61.66 118 ASP A CA 1
ATOM 930 C C . ASP A 1 118 ? 22.310 30.785 32.557 1.00 61.66 118 ASP A C 1
ATOM 932 O O . ASP A 1 118 ? 21.923 31.154 31.446 1.00 61.66 118 ASP A O 1
ATOM 936 N N . SER A 1 119 ? 21.420 30.413 33.480 1.00 66.31 119 SER A N 1
ATOM 937 C CA . SER A 1 119 ? 19.983 30.418 33.199 1.00 66.31 119 SER A CA 1
ATOM 938 C C . SER A 1 119 ? 19.357 31.812 33.369 1.00 66.31 119 SER A C 1
ATOM 940 O O . SER A 1 119 ? 19.485 32.466 34.404 1.00 66.31 119 SER A O 1
ATOM 942 N N . LEU A 1 120 ? 18.563 32.239 32.378 1.00 68.62 120 LEU A N 1
ATOM 943 C CA . LEU A 1 120 ? 17.689 33.432 32.424 1.00 68.62 120 LEU A CA 1
ATOM 944 C C . LEU A 1 120 ? 16.533 33.302 33.444 1.00 68.62 120 LEU A C 1
ATOM 946 O O . LEU A 1 120 ? 15.602 34.109 33.465 1.00 68.62 120 LEU A O 1
ATOM 950 N N . ILE A 1 121 ? 16.563 32.261 34.274 1.00 78.06 121 ILE A N 1
ATOM 951 C CA . ILE A 1 121 ? 15.492 31.867 35.174 1.00 78.06 121 ILE A CA 1
ATOM 952 C C . ILE A 1 121 ? 15.628 32.656 36.470 1.00 78.06 121 ILE A C 1
ATOM 954 O O . ILE A 1 121 ? 16.664 32.647 37.129 1.00 78.06 121 ILE A O 1
ATOM 958 N N . SER A 1 122 ? 14.567 33.361 36.851 1.00 81.38 122 SER A N 1
ATOM 959 C CA . SER A 1 122 ? 14.504 34.098 38.109 1.00 81.38 122 SER A CA 1
ATOM 960 C C . SER A 1 122 ? 13.279 33.659 38.885 1.00 81.38 122 SER A C 1
ATOM 962 O O . SER A 1 122 ? 12.182 33.600 38.330 1.00 81.38 122 SER A O 1
ATOM 964 N N . GLY A 1 123 ? 13.465 33.381 40.173 1.00 83.69 123 GLY A N 1
ATOM 965 C CA . GLY A 1 123 ? 12.371 33.177 41.114 1.00 83.69 123 GLY A CA 1
ATOM 966 C C . GLY A 1 123 ? 11.803 34.474 41.690 1.00 83.69 123 GLY A C 1
ATOM 967 O O . GLY A 1 123 ? 10.816 34.416 42.401 1.00 83.69 123 GLY A O 1
ATOM 968 N N . GLY A 1 124 ? 12.366 35.649 41.393 1.00 90.38 124 GLY A N 1
ATOM 969 C CA . GLY A 1 124 ? 11.897 36.915 41.973 1.00 90.38 124 GLY A CA 1
ATOM 970 C C . GLY A 1 124 ? 12.123 37.026 43.489 1.00 90.38 124 GLY A C 1
ATOM 971 O O . GLY A 1 124 ? 12.755 36.172 44.116 1.00 90.38 124 GLY A O 1
ATOM 972 N N . PHE A 1 125 ? 11.625 38.108 44.083 1.00 92.31 125 PHE A N 1
ATOM 973 C CA . PHE A 1 125 ? 11.833 38.438 45.496 1.00 92.31 125 PHE A CA 1
ATOM 974 C C . PHE A 1 125 ? 11.220 37.409 46.456 1.00 92.31 125 PHE A C 1
ATOM 976 O O . PHE A 1 125 ? 11.876 36.991 47.415 1.00 92.31 125 PHE A O 1
ATOM 983 N N . VAL A 1 126 ? 9.983 36.968 46.193 1.00 93.06 126 VAL A N 1
ATOM 984 C CA . VAL A 1 126 ? 9.285 35.972 47.026 1.00 93.06 126 VAL A CA 1
ATOM 985 C C . VAL A 1 126 ? 10.056 34.657 47.026 1.00 93.06 126 VAL A C 1
ATOM 987 O O . VAL A 1 126 ? 10.324 34.099 48.089 1.00 93.06 126 VAL A O 1
ATOM 990 N N . GLY A 1 127 ? 10.484 34.205 45.850 1.00 90.38 127 GLY A N 1
ATOM 991 C CA . GLY A 1 127 ? 11.215 32.957 45.681 1.00 90.38 127 GLY A CA 1
ATOM 992 C C . GLY A 1 127 ? 12.536 32.956 46.422 1.00 90.38 127 GLY A C 1
ATOM 993 O O . GLY A 1 127 ? 12.841 31.991 47.111 1.00 90.38 127 GLY A O 1
ATOM 994 N N . GLN A 1 128 ? 13.276 34.065 46.369 1.00 90.75 128 GLN A N 1
ATOM 995 C CA . GLN A 1 128 ? 14.513 34.215 47.132 1.00 90.75 128 GLN A CA 1
ATOM 996 C C . GLN A 1 128 ? 14.270 34.117 48.636 1.00 90.75 128 GLN A C 1
ATOM 998 O O . GLN A 1 128 ? 14.942 33.341 49.314 1.00 90.75 128 GLN A O 1
ATOM 1003 N N . LYS A 1 129 ? 13.294 34.858 49.170 1.00 93.44 129 LYS A N 1
ATOM 1004 C CA . LYS A 1 129 ? 12.996 34.840 50.609 1.00 93.44 129 LYS A CA 1
ATOM 1005 C C . LYS A 1 129 ? 12.562 33.455 51.090 1.00 93.44 129 LYS A C 1
ATOM 1007 O O . LYS A 1 129 ? 13.086 32.980 52.095 1.00 93.44 129 LYS A O 1
ATOM 1012 N N . VAL A 1 130 ? 11.662 32.797 50.358 1.00 92.06 130 VAL A N 1
ATOM 1013 C CA . VAL A 1 130 ? 11.176 31.448 50.689 1.00 92.06 130 VAL A CA 1
ATOM 1014 C C . VAL A 1 130 ? 12.297 30.414 50.563 1.00 92.06 130 VAL A C 1
ATOM 1016 O O . VAL A 1 130 ? 12.480 29.592 51.461 1.00 92.06 130 VAL A O 1
ATOM 1019 N N . PHE A 1 131 ? 13.113 30.499 49.510 1.00 92.19 131 PHE A N 1
ATOM 1020 C CA . PHE A 1 131 ? 14.240 29.596 49.303 1.00 92.19 131 PHE A CA 1
ATOM 1021 C C . PHE A 1 131 ? 15.270 29.694 50.432 1.00 92.19 131 PHE A C 1
ATOM 1023 O O . PHE A 1 131 ? 15.671 28.670 50.984 1.00 92.19 131 PHE A O 1
ATOM 1030 N N . TYR A 1 132 ? 15.682 30.907 50.818 1.00 90.94 132 TYR A N 1
ATOM 1031 C CA . TYR A 1 132 ? 16.638 31.086 51.914 1.00 90.94 132 TYR A CA 1
ATOM 1032 C C . TYR A 1 132 ? 16.063 30.656 53.266 1.00 90.94 132 TYR A C 1
ATOM 1034 O O . TYR A 1 132 ? 16.806 30.104 54.077 1.00 90.94 132 TYR A O 1
ATOM 1042 N N . ALA A 1 133 ? 14.756 30.826 53.488 1.00 92.44 133 ALA A N 1
ATOM 1043 C CA . ALA A 1 133 ? 14.091 30.299 54.675 1.00 92.44 133 ALA A CA 1
ATOM 1044 C C . ALA A 1 133 ? 14.168 28.763 54.726 1.00 92.44 133 ALA A C 1
ATOM 1046 O O . ALA A 1 133 ? 14.624 28.205 55.722 1.00 92.44 133 ALA A O 1
ATOM 1047 N N . PHE A 1 134 ? 13.819 28.063 53.640 1.00 92.56 134 PHE A N 1
ATOM 1048 C CA . PHE A 1 134 ? 13.912 26.599 53.602 1.00 92.56 134 PHE A CA 1
ATOM 1049 C C . PHE A 1 134 ? 15.354 26.085 53.646 1.00 92.56 134 PHE A C 1
ATOM 1051 O O . PHE A 1 134 ? 15.637 25.072 54.296 1.00 92.56 134 PHE A O 1
ATOM 1058 N N . LYS A 1 135 ? 16.280 26.800 52.998 1.00 91.62 135 LYS A N 1
ATOM 1059 C CA . LYS A 1 135 ? 17.711 26.488 53.028 1.00 91.62 135 LYS A CA 1
ATOM 1060 C C . LYS A 1 135 ? 18.269 26.606 54.443 1.00 91.62 135 LYS A C 1
ATOM 1062 O O . LYS A 1 135 ? 19.063 25.756 54.833 1.00 91.62 135 LYS A O 1
ATOM 1067 N N . GLY A 1 136 ? 17.841 27.611 55.209 1.00 88.62 136 GLY A N 1
ATOM 1068 C CA . GLY A 1 136 ? 18.243 27.787 56.606 1.00 88.62 136 GLY A CA 1
ATOM 1069 C C . GLY A 1 136 ? 17.826 26.622 57.506 1.00 88.62 136 GLY A C 1
ATOM 1070 O O . GLY A 1 136 ? 18.553 26.283 58.431 1.00 88.62 136 GLY A O 1
ATOM 1071 N N . VAL A 1 137 ? 16.698 25.972 57.203 1.00 90.25 137 VAL A N 1
ATOM 1072 C CA . VAL A 1 137 ? 16.180 24.842 57.992 1.00 90.25 137 VAL A CA 1
ATOM 1073 C C . VAL A 1 137 ? 16.814 23.505 57.593 1.00 90.25 137 VAL A C 1
ATOM 1075 O O . VAL A 1 137 ? 17.029 22.654 58.448 1.00 90.25 137 VAL A O 1
ATOM 1078 N N . SER A 1 138 ? 17.088 23.284 56.303 1.00 88.19 138 SER A N 1
ATOM 1079 C CA . SER A 1 138 ? 17.332 21.927 55.773 1.00 88.19 138 SER A CA 1
ATOM 1080 C C . SER A 1 138 ? 18.446 21.809 54.727 1.00 88.19 138 SER A C 1
ATOM 1082 O O . SER A 1 138 ? 18.643 20.750 54.128 1.00 88.19 138 SER A O 1
ATOM 1084 N N . GLY A 1 139 ? 19.185 22.893 54.483 1.00 88.25 139 GLY A N 1
ATOM 1085 C CA . GLY A 1 139 ? 20.173 22.971 53.411 1.00 88.25 139 GLY A CA 1
ATOM 1086 C C . GLY A 1 139 ? 19.542 23.058 52.015 1.00 88.25 139 GLY A C 1
ATOM 1087 O O . GLY A 1 139 ? 18.323 23.093 51.851 1.00 88.25 139 GLY A O 1
ATOM 1088 N N . SER A 1 140 ? 20.376 23.123 50.973 1.00 85.75 140 SER A N 1
ATOM 1089 C CA . SER A 1 140 ? 19.909 23.346 49.592 1.00 85.75 140 SER A CA 1
ATOM 1090 C C . SER A 1 140 ? 19.031 22.205 49.060 1.00 85.75 140 SER A C 1
ATOM 1092 O O . SER A 1 140 ? 18.054 22.459 48.360 1.00 85.75 140 SER A O 1
ATOM 1094 N N . VAL A 1 141 ? 19.357 20.954 49.410 1.00 85.81 141 VAL A N 1
ATOM 1095 C CA . VAL A 1 141 ? 18.592 19.766 48.990 1.00 85.81 141 VAL A CA 1
ATOM 1096 C C . VAL A 1 141 ? 17.237 19.723 49.694 1.00 85.81 141 VAL A C 1
ATOM 1098 O O . VAL A 1 141 ? 16.212 19.520 49.046 1.00 85.81 141 VAL A O 1
ATOM 1101 N N . GLY A 1 142 ? 17.205 19.987 51.003 1.00 85.38 142 GLY A N 1
ATOM 1102 C CA . GLY A 1 142 ? 15.951 20.066 51.745 1.00 85.38 142 GLY A CA 1
ATOM 1103 C C . GLY A 1 142 ? 15.059 21.212 51.261 1.00 85.38 142 GLY A C 1
ATOM 1104 O O . GLY A 1 142 ? 13.857 21.021 51.094 1.00 85.38 142 GLY A O 1
ATOM 1105 N N . ALA A 1 143 ? 15.637 22.362 50.896 1.00 89.12 143 ALA A N 1
ATOM 1106 C CA . ALA A 1 143 ? 14.890 23.466 50.296 1.00 89.12 143 ALA A CA 1
ATOM 1107 C C . ALA A 1 143 ? 14.208 23.092 48.971 1.00 89.12 143 ALA A C 1
ATOM 1109 O O . ALA A 1 143 ? 13.088 23.543 48.708 1.00 89.12 143 ALA A O 1
ATOM 1110 N N . ALA A 1 144 ? 14.843 22.237 48.164 1.00 87.25 144 ALA A N 1
ATOM 1111 C CA . ALA A 1 144 ? 14.254 21.684 46.947 1.00 87.25 144 ALA A CA 1
ATOM 1112 C C . ALA A 1 144 ? 13.036 20.807 47.265 1.00 87.25 144 ALA A C 1
ATOM 1114 O O . ALA A 1 144 ? 11.966 20.993 46.685 1.00 87.25 144 ALA A O 1
ATOM 1115 N N . LEU A 1 145 ? 13.193 19.890 48.225 1.00 88.81 145 LEU A N 1
ATOM 1116 C CA . LEU A 1 145 ? 12.143 18.961 48.640 1.00 88.81 145 LEU A CA 1
ATOM 1117 C C . LEU A 1 145 ? 10.949 19.689 49.260 1.00 88.81 145 LEU A C 1
ATOM 1119 O O . LEU A 1 145 ? 9.811 19.391 48.905 1.00 88.81 145 LEU A O 1
ATOM 1123 N N . PHE A 1 146 ? 11.185 20.684 50.118 1.00 91.75 146 PHE A N 1
ATOM 1124 C CA . PHE A 1 146 ? 10.111 21.503 50.679 1.00 91.75 146 PHE A CA 1
ATOM 1125 C C . PHE A 1 146 ? 9.398 22.319 49.604 1.00 91.75 146 PHE A C 1
ATOM 1127 O O . PHE A 1 146 ? 8.171 22.312 49.561 1.00 91.75 146 PHE A O 1
ATOM 1134 N N . SER A 1 147 ? 10.134 22.957 48.688 1.00 91.69 147 SER A N 1
ATOM 1135 C CA . SER A 1 147 ? 9.516 23.696 47.578 1.00 91.69 147 SER A CA 1
ATOM 1136 C C . SER A 1 147 ? 8.642 22.774 46.717 1.00 91.69 147 SER A C 1
ATOM 1138 O O . SER A 1 147 ? 7.516 23.131 46.384 1.00 91.69 147 SER A O 1
ATOM 1140 N N . LEU A 1 148 ? 9.100 21.553 46.426 1.00 91.12 148 LEU A N 1
ATOM 1141 C CA . LEU A 1 148 ? 8.312 20.563 45.691 1.00 91.12 148 LEU A CA 1
ATOM 1142 C C . LEU A 1 148 ? 7.075 20.105 46.481 1.00 91.12 148 LEU A C 1
ATOM 1144 O O . LEU A 1 148 ? 5.976 20.066 45.932 1.00 91.12 148 LEU A O 1
ATOM 1148 N N . ALA A 1 149 ? 7.223 19.812 47.774 1.00 90.44 149 ALA A N 1
ATOM 1149 C CA . ALA A 1 149 ? 6.121 19.385 48.633 1.00 90.44 149 ALA A CA 1
ATOM 1150 C C . ALA A 1 149 ? 5.030 20.463 48.746 1.00 90.44 149 ALA A C 1
ATOM 1152 O O . ALA A 1 149 ? 3.853 20.174 48.533 1.00 90.44 149 ALA A O 1
ATOM 1153 N N . PHE A 1 150 ? 5.405 21.721 49.002 1.00 92.56 150 PHE A N 1
ATOM 1154 C CA . PHE A 1 150 ? 4.454 22.834 49.060 1.00 92.56 150 PHE A CA 1
ATOM 1155 C C . PHE A 1 150 ? 3.806 23.117 47.701 1.00 92.56 150 PHE A C 1
ATOM 1157 O O . PHE A 1 150 ? 2.619 23.435 47.654 1.00 92.56 150 PHE A O 1
ATOM 1164 N N . MET A 1 151 ? 4.530 22.928 46.593 1.00 91.00 151 MET A N 1
ATOM 1165 C CA . MET A 1 151 ? 3.950 23.032 45.253 1.00 91.00 151 MET A CA 1
ATOM 1166 C C . MET A 1 151 ? 2.872 21.962 45.022 1.00 91.00 151 MET A C 1
ATOM 1168 O O . MET A 1 151 ? 1.801 22.280 44.508 1.00 91.00 151 MET A O 1
ATOM 1172 N N . LEU A 1 152 ? 3.105 20.716 45.452 1.00 88.81 152 LEU A N 1
ATOM 1173 C CA . LEU A 1 152 ? 2.117 19.634 45.361 1.00 88.81 152 LEU A CA 1
ATOM 1174 C C . LEU A 1 152 ? 0.895 19.882 46.256 1.00 88.81 152 LEU A C 1
ATOM 1176 O O . LEU A 1 152 ? -0.233 19.629 45.830 1.00 88.81 152 LEU A O 1
ATOM 1180 N N . VAL A 1 153 ? 1.100 20.418 47.465 1.00 88.81 153 VAL A N 1
ATOM 1181 C CA . VAL A 1 153 ? 0.009 20.827 48.366 1.00 88.81 153 VAL A CA 1
ATOM 1182 C C . VAL A 1 153 ? -0.825 21.940 47.729 1.00 88.81 153 VAL A C 1
ATOM 1184 O O . VAL A 1 153 ? -2.049 21.831 47.673 1.00 88.81 153 VAL A O 1
ATOM 1187 N N . GLY A 1 154 ? -0.182 22.975 47.183 1.00 88.38 154 GLY A N 1
ATOM 1188 C CA . GLY A 1 154 ? -0.867 24.064 46.488 1.00 88.38 154 GLY A CA 1
ATOM 1189 C C . GLY A 1 154 ? -1.658 23.579 45.267 1.00 88.38 154 GLY A C 1
ATOM 1190 O O . GLY A 1 154 ? -2.830 23.925 45.104 1.00 88.38 154 GLY A O 1
ATOM 1191 N N . LEU A 1 155 ? -1.071 22.685 44.464 1.00 87.25 155 LEU A N 1
ATOM 1192 C CA . LEU A 1 155 ? -1.733 22.082 43.307 1.00 87.25 155 LEU A CA 1
ATOM 1193 C C . LEU A 1 155 ? -2.931 21.215 43.719 1.00 87.25 155 LEU A C 1
ATOM 1195 O O . LEU A 1 155 ? -3.982 21.256 43.078 1.00 87.25 155 LEU A O 1
ATOM 1199 N N . HIS A 1 156 ? -2.810 20.469 44.818 1.00 85.31 156 HIS A N 1
ATOM 1200 C CA . HIS A 1 156 ? -3.919 19.707 45.381 1.00 85.31 156 HIS A CA 1
ATOM 1201 C C . HIS A 1 156 ? -5.064 20.624 45.828 1.00 85.31 156 HIS A C 1
ATOM 1203 O O . HIS A 1 156 ? -6.219 20.334 45.525 1.00 85.31 156 HIS A O 1
ATOM 1209 N N . MET A 1 157 ? -4.765 21.762 46.466 1.00 82.69 157 MET A N 1
ATOM 1210 C CA . MET A 1 157 ? -5.785 22.745 46.853 1.00 82.69 157 MET A CA 1
ATOM 1211 C C . MET A 1 157 ? -6.490 23.378 45.642 1.00 82.69 157 MET A C 1
ATOM 1213 O O . MET A 1 157 ? -7.686 23.655 45.714 1.00 82.69 157 MET A O 1
ATOM 1217 N N . LEU A 1 158 ? -5.783 23.579 44.523 1.00 82.94 158 LEU A N 1
ATOM 1218 C CA . LEU A 1 158 ? -6.352 24.156 43.298 1.00 82.94 158 LEU A CA 1
ATOM 1219 C C . LEU A 1 158 ? -7.213 23.157 42.509 1.00 82.94 158 LEU A C 1
ATOM 1221 O O . LEU A 1 158 ? -8.317 23.482 42.060 1.00 82.94 158 LEU A O 1
ATOM 1225 N N . PHE A 1 159 ? -6.720 21.934 42.331 1.00 81.56 159 PHE A N 1
ATOM 1226 C CA . PHE A 1 159 ? -7.296 20.966 41.393 1.00 81.56 159 PHE A CA 1
ATOM 1227 C C . PHE A 1 159 ? -8.021 19.795 42.067 1.00 81.56 159 PHE A C 1
ATOM 1229 O O . PHE A 1 159 ? -8.662 19.011 41.369 1.00 81.56 159 PHE A O 1
ATOM 1236 N N . ALA A 1 160 ? -7.957 19.680 43.400 1.00 76.38 160 ALA A N 1
ATOM 1237 C CA . ALA A 1 160 ? -8.510 18.564 44.173 1.00 76.38 160 ALA A CA 1
ATOM 1238 C C . ALA A 1 160 ? -8.098 17.196 43.593 1.00 76.38 160 ALA A C 1
ATOM 1240 O O . ALA A 1 160 ? -8.918 16.288 43.455 1.00 76.38 160 ALA A O 1
ATOM 1241 N N . ILE A 1 161 ? -6.826 17.077 43.190 1.00 74.00 161 ILE A N 1
ATOM 1242 C CA . ILE A 1 161 ? -6.300 15.890 42.505 1.00 74.00 161 ILE A CA 1
ATOM 1243 C C . ILE A 1 161 ? -6.350 14.696 43.468 1.00 74.00 161 ILE A C 1
ATOM 1245 O O . ILE A 1 161 ? -5.738 14.771 44.538 1.00 74.00 161 ILE A O 1
ATOM 1249 N N . PRO A 1 162 ? -7.022 13.587 43.108 1.00 76.12 162 PRO A N 1
ATOM 1250 C CA . PRO A 1 162 ? -7.001 12.367 43.903 1.00 76.12 162 PRO A CA 1
ATOM 1251 C C . PRO A 1 162 ? -5.652 11.657 43.718 1.00 76.12 162 PRO A C 1
ATOM 1253 O O . PRO A 1 162 ? -5.481 10.833 42.819 1.00 76.12 162 PRO A O 1
ATOM 1256 N N . TRP A 1 163 ? -4.677 11.985 44.571 1.00 72.31 163 TRP A N 1
ATOM 1257 C CA . TRP A 1 163 ? -3.323 11.416 44.519 1.00 72.31 163 TRP A CA 1
ATOM 1258 C C . TRP A 1 163 ? -3.290 9.891 44.648 1.00 72.31 163 TRP A C 1
ATOM 1260 O O . TRP A 1 163 ? -2.388 9.267 44.100 1.00 72.31 163 TRP A O 1
ATOM 1270 N N . SER A 1 164 ? -4.292 9.281 45.285 1.00 75.31 164 SER A N 1
ATOM 1271 C CA . SER A 1 164 ? -4.451 7.823 45.336 1.00 75.31 164 SER A CA 1
ATOM 1272 C C . SER A 1 164 ? -4.572 7.200 43.943 1.00 75.31 164 SER A C 1
ATOM 1274 O O . SER A 1 164 ? -3.900 6.218 43.654 1.00 75.31 164 SER A O 1
ATOM 1276 N N . VAL A 1 165 ? -5.355 7.815 43.051 1.00 74.62 165 VAL A N 1
ATOM 1277 C CA . VAL A 1 165 ? -5.566 7.331 41.677 1.00 74.62 165 VAL A CA 1
ATOM 1278 C C . VAL A 1 165 ? -4.317 7.548 40.821 1.00 74.62 165 VAL A C 1
ATOM 1280 O O . VAL A 1 165 ? -3.973 6.715 39.985 1.00 74.62 165 VAL A O 1
ATOM 1283 N N . VAL A 1 166 ? -3.624 8.672 41.025 1.00 74.69 166 VAL A N 1
ATOM 1284 C CA . VAL A 1 166 ? -2.367 8.973 40.321 1.00 74.69 166 VAL A CA 1
ATOM 1285 C C . VAL A 1 166 ? -1.277 7.985 40.735 1.00 74.69 166 VAL A C 1
ATOM 1287 O O . VAL A 1 166 ? -0.586 7.439 39.875 1.00 74.69 166 VAL A O 1
ATOM 1290 N N . LEU A 1 167 ? -1.159 7.709 42.034 1.00 77.12 167 LEU A N 1
ATOM 1291 C CA . LEU A 1 167 ? -0.205 6.747 42.566 1.00 77.12 167 LEU A CA 1
ATOM 1292 C C . LEU A 1 167 ? -0.509 5.335 42.058 1.00 77.12 167 LEU A C 1
ATOM 1294 O O . LEU A 1 167 ? 0.396 4.666 41.574 1.00 77.12 167 LEU A O 1
ATOM 1298 N N . GLU A 1 168 ? -1.775 4.914 42.085 1.00 77.94 168 GLU A N 1
ATOM 1299 C CA . GLU A 1 168 ? -2.192 3.594 41.605 1.00 77.94 168 GLU A CA 1
ATOM 1300 C C . GLU A 1 168 ? -1.825 3.384 40.130 1.00 77.94 168 GLU A C 1
ATOM 1302 O O . GLU A 1 168 ? -1.197 2.384 39.787 1.00 77.94 168 GLU A O 1
ATOM 1307 N N . LYS A 1 169 ? -2.116 4.363 39.266 1.00 76.38 169 LYS A N 1
ATOM 1308 C CA . LYS A 1 169 ? -1.748 4.303 37.842 1.00 76.38 169 LYS A CA 1
ATOM 1309 C C . LYS A 1 169 ? -0.240 4.316 37.608 1.00 76.38 169 LYS A C 1
ATOM 1311 O O . LYS A 1 169 ? 0.237 3.655 36.691 1.00 76.38 169 LYS A O 1
ATOM 1316 N N . THR A 1 170 ? 0.511 5.049 38.426 1.00 76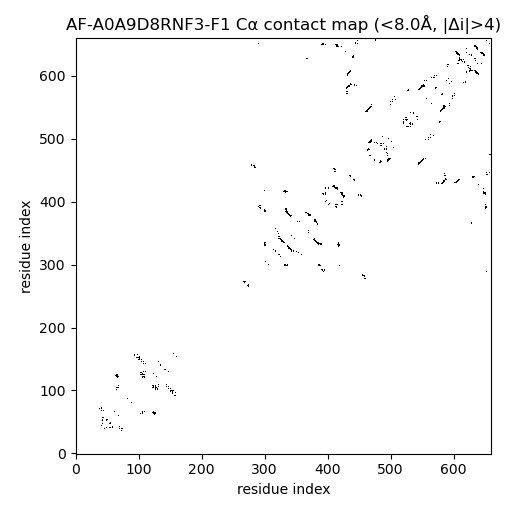.56 170 THR A N 1
ATOM 1317 C CA . THR A 1 170 ? 1.976 5.124 38.312 1.00 76.56 170 THR A CA 1
ATOM 1318 C C . THR A 1 170 ? 2.624 3.810 38.748 1.00 76.56 170 THR A C 1
ATOM 1320 O O . THR A 1 170 ? 3.516 3.305 38.074 1.00 76.56 170 THR A O 1
ATOM 1323 N N . VAL A 1 171 ? 2.132 3.206 39.833 1.00 82.25 171 VAL A N 1
ATOM 1324 C CA . VAL A 1 171 ? 2.577 1.888 40.309 1.00 82.25 171 VAL A CA 1
ATOM 1325 C C . VAL A 1 171 ? 2.209 0.790 39.312 1.00 82.25 171 VAL A C 1
ATOM 1327 O O . VAL A 1 171 ? 3.038 -0.073 39.040 1.00 82.25 171 VAL A O 1
ATOM 1330 N N . GLN A 1 172 ? 1.009 0.833 38.725 1.00 80.88 172 GLN A N 1
ATOM 1331 C CA . GLN A 1 172 ? 0.613 -0.091 37.656 1.00 80.88 172 GLN A CA 1
ATOM 1332 C C . GLN A 1 172 ? 1.522 0.037 36.430 1.00 80.88 172 GLN A C 1
ATOM 1334 O O . GLN A 1 172 ? 1.938 -0.976 35.881 1.00 80.88 172 GLN A O 1
ATOM 1339 N N . PHE A 1 173 ? 1.876 1.260 36.033 1.00 81.88 173 PHE A N 1
ATOM 1340 C CA . PHE A 1 173 ? 2.805 1.493 34.929 1.00 81.88 173 PHE A CA 1
ATOM 1341 C C . PHE A 1 173 ? 4.191 0.894 35.207 1.00 81.88 173 PHE A C 1
ATOM 1343 O O . PHE A 1 173 ? 4.696 0.133 34.390 1.00 81.88 173 PHE A O 1
ATOM 1350 N N . ILE A 1 174 ? 4.767 1.166 36.384 1.00 81.75 174 ILE A N 1
ATOM 1351 C CA . ILE A 1 174 ? 6.082 0.632 36.780 1.00 81.75 174 ILE A CA 1
ATOM 1352 C C . ILE A 1 174 ? 6.056 -0.898 36.872 1.00 81.75 174 ILE A C 1
ATOM 1354 O O . ILE A 1 174 ? 7.000 -1.553 36.442 1.00 81.75 174 ILE A O 1
ATOM 1358 N N . ARG A 1 175 ? 4.979 -1.479 37.417 1.00 80.19 175 ARG A N 1
ATOM 1359 C CA . ARG A 1 175 ? 4.819 -2.935 37.502 1.00 80.19 175 ARG A CA 1
ATOM 1360 C C . ARG A 1 175 ? 4.763 -3.567 36.110 1.00 80.19 175 ARG A C 1
ATOM 1362 O O . ARG A 1 175 ? 5.512 -4.499 35.859 1.00 80.19 175 ARG A O 1
ATOM 1369 N N . ASN A 1 176 ? 3.951 -3.023 35.206 1.00 80.25 176 ASN A N 1
ATOM 1370 C CA . ASN A 1 176 ? 3.819 -3.552 33.847 1.00 80.25 176 ASN A CA 1
ATOM 1371 C C . ASN A 1 176 ? 5.134 -3.456 33.054 1.00 80.25 176 ASN A C 1
ATOM 1373 O O . ASN A 1 176 ? 5.454 -4.359 32.287 1.00 80.25 176 ASN A O 1
ATOM 1377 N N . ASP A 1 177 ? 5.900 -2.382 33.251 1.00 80.62 177 ASP A N 1
ATOM 1378 C CA . ASP A 1 177 ? 7.208 -2.199 32.614 1.00 80.62 177 ASP A CA 1
ATOM 1379 C C . ASP A 1 177 ? 8.253 -3.188 33.169 1.00 80.62 177 ASP A C 1
ATOM 1381 O O . ASP A 1 177 ? 9.034 -3.782 32.424 1.00 80.62 177 ASP A O 1
ATOM 1385 N N . PHE A 1 178 ? 8.216 -3.444 34.481 1.00 81.50 178 PHE A N 1
ATOM 1386 C CA . PHE A 1 178 ? 9.083 -4.426 35.132 1.00 81.50 178 PHE A CA 1
ATOM 1387 C C . PHE A 1 178 ? 8.754 -5.871 34.726 1.00 81.50 178 PHE A C 1
ATOM 1389 O O . PHE A 1 178 ? 9.670 -6.656 34.470 1.00 81.50 178 PHE A O 1
ATOM 1396 N N . ASP A 1 179 ? 7.468 -6.209 34.623 1.00 82.19 179 ASP A N 1
ATOM 1397 C CA . ASP A 1 179 ? 7.005 -7.525 34.172 1.00 82.19 179 ASP A CA 1
ATOM 1398 C C . ASP A 1 179 ? 7.410 -7.765 32.704 1.00 82.19 179 ASP A C 1
ATOM 1400 O O . ASP A 1 179 ? 7.993 -8.804 32.387 1.00 82.19 179 ASP A O 1
ATOM 1404 N N . GLY A 1 180 ? 7.248 -6.760 31.834 1.00 77.75 180 GLY A N 1
ATOM 1405 C CA . GLY A 1 180 ? 7.719 -6.818 30.445 1.00 77.75 180 GLY A CA 1
ATOM 1406 C C . GLY A 1 180 ? 9.242 -6.969 30.319 1.00 77.75 180 GLY A C 1
ATOM 1407 O O . GLY A 1 180 ? 9.732 -7.709 29.463 1.00 77.75 180 GLY A O 1
ATOM 1408 N N . TRP A 1 181 ? 10.017 -6.331 31.203 1.00 79.81 181 TRP A N 1
ATOM 1409 C CA . TRP A 1 181 ? 11.473 -6.507 31.257 1.00 79.81 181 TRP A CA 1
ATOM 1410 C C . TRP A 1 181 ? 11.884 -7.927 31.685 1.00 79.81 181 TRP A C 1
ATOM 1412 O O . TRP A 1 181 ? 12.842 -8.493 31.146 1.00 79.81 181 TRP A O 1
ATOM 1422 N N . LEU A 1 182 ? 11.158 -8.524 32.634 1.00 81.12 182 LEU A N 1
ATOM 1423 C CA . LEU A 1 182 ? 11.381 -9.897 33.096 1.00 81.12 182 LEU A CA 1
ATOM 1424 C C . LEU A 1 182 ? 11.085 -10.927 32.000 1.00 81.12 182 LEU A C 1
ATOM 1426 O O . LEU A 1 182 ? 11.886 -11.844 31.800 1.00 81.12 182 LEU A O 1
ATOM 1430 N N . GLU A 1 183 ? 9.992 -10.743 31.259 1.00 82.31 183 GLU A N 1
ATOM 1431 C CA . GLU A 1 183 ? 9.618 -11.590 30.120 1.00 82.31 183 GLU A CA 1
ATOM 1432 C C . GLU A 1 183 ? 10.648 -11.505 28.989 1.00 82.31 183 GLU A C 1
ATOM 1434 O O . GLU A 1 183 ? 11.161 -12.533 28.540 1.00 82.31 183 GLU A O 1
ATOM 1439 N N . ALA A 1 184 ? 11.063 -10.292 28.609 1.00 77.19 184 ALA A N 1
ATOM 1440 C CA . ALA A 1 184 ? 12.092 -10.085 27.589 1.00 77.19 184 ALA A CA 1
ATOM 1441 C C . ALA A 1 184 ? 13.432 -10.741 27.971 1.00 77.19 184 ALA A C 1
ATOM 1443 O O . ALA A 1 184 ? 14.143 -11.300 27.130 1.00 77.19 184 ALA A O 1
ATOM 1444 N N . ARG A 1 185 ? 13.785 -10.717 29.262 1.00 78.50 185 ARG A N 1
ATOM 1445 C CA . ARG A 1 185 ? 15.000 -11.360 29.773 1.00 78.50 185 ARG A CA 1
ATOM 1446 C C . ARG A 1 185 ? 14.898 -12.888 29.774 1.00 78.50 185 ARG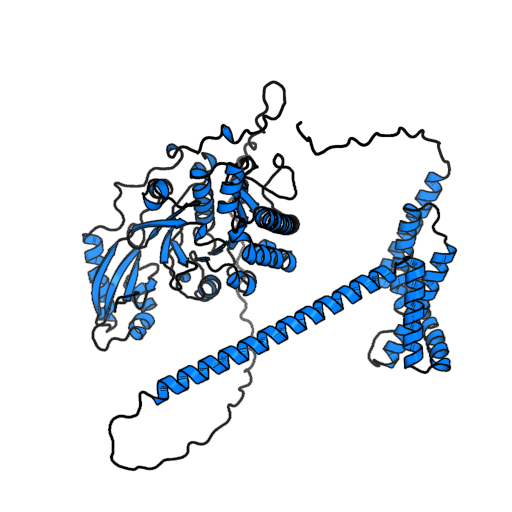 A C 1
ATOM 1448 O O . ARG A 1 185 ? 15.904 -13.554 29.514 1.00 78.50 185 ARG A O 1
ATOM 1455 N N . ALA A 1 186 ? 13.723 -13.447 30.062 1.00 81.06 186 ALA A N 1
ATOM 1456 C CA . ALA A 1 186 ? 13.478 -14.886 29.984 1.00 81.06 186 ALA A CA 1
ATOM 1457 C C . ALA A 1 186 ? 13.569 -15.386 28.532 1.00 81.06 186 ALA A C 1
ATOM 1459 O O . ALA A 1 186 ? 14.275 -16.360 28.262 1.00 81.06 186 ALA A O 1
ATOM 1460 N N . GLU A 1 187 ? 12.963 -14.654 27.597 1.00 80.75 187 GLU A N 1
ATOM 1461 C CA . GLU A 1 187 ? 12.985 -14.964 26.165 1.00 80.75 187 GLU A CA 1
ATOM 1462 C C . GLU A 1 187 ? 14.409 -14.892 25.585 1.00 80.75 187 GLU A C 1
ATOM 1464 O O . GLU A 1 187 ? 14.837 -15.769 24.830 1.00 80.75 187 GLU A O 1
ATOM 1469 N N . LEU A 1 188 ? 15.201 -13.896 26.001 1.00 78.31 188 LEU A N 1
ATOM 1470 C CA . LEU A 1 188 ? 16.606 -13.776 25.606 1.00 78.31 188 LEU A CA 1
ATOM 1471 C C . LEU A 1 188 ? 17.440 -14.971 26.096 1.00 78.31 188 LEU A C 1
ATOM 1473 O O . LEU A 1 188 ? 18.276 -15.500 25.362 1.00 78.31 188 LEU A O 1
ATOM 1477 N N . LYS A 1 189 ? 17.207 -15.425 27.332 1.00 79.19 189 LYS A N 1
ATOM 1478 C CA . LYS A 1 189 ? 17.924 -16.565 27.920 1.00 79.19 189 LYS A CA 1
ATOM 1479 C C . LYS A 1 189 ? 17.574 -17.877 27.210 1.00 79.19 189 LYS A C 1
ATOM 1481 O O . LYS A 1 189 ? 18.456 -18.716 27.016 1.00 79.19 189 LYS A O 1
ATOM 1486 N N . GLN A 1 190 ? 16.321 -18.029 26.783 1.00 80.94 190 GLN A N 1
ATOM 1487 C CA . GLN A 1 190 ? 15.868 -19.169 25.992 1.00 80.94 190 GLN A CA 1
ATOM 1488 C C . GLN A 1 190 ? 16.530 -19.186 24.606 1.00 80.94 190 GLN A C 1
ATOM 1490 O O . GLN A 1 190 ? 17.178 -20.174 24.265 1.00 80.94 190 GLN A O 1
ATOM 1495 N N . LYS A 1 191 ? 16.514 -18.060 23.879 1.00 79.88 191 LYS A N 1
ATOM 1496 C CA . LYS A 1 191 ? 17.162 -17.933 22.558 1.00 79.88 191 LYS A CA 1
ATOM 1497 C C . LYS A 1 191 ? 18.674 -18.183 22.600 1.00 79.88 191 LYS A C 1
ATOM 1499 O O . LYS A 1 191 ? 19.226 -18.796 21.692 1.00 79.88 191 LYS A O 1
ATOM 1504 N N . ILE A 1 192 ? 19.356 -17.763 23.671 1.00 75.56 192 ILE A N 1
ATOM 1505 C CA . ILE A 1 192 ? 20.787 -18.058 23.874 1.00 75.56 192 ILE A CA 1
ATOM 1506 C C . ILE A 1 192 ? 21.020 -19.560 24.086 1.00 75.56 192 ILE A C 1
ATOM 1508 O O . ILE A 1 192 ? 22.019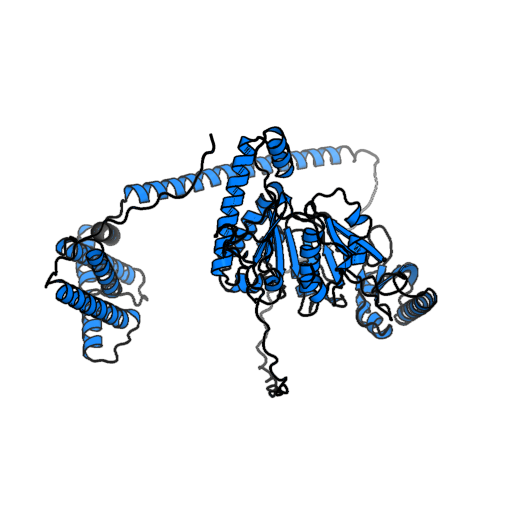 -20.100 23.615 1.00 75.56 192 ILE A O 1
ATOM 1512 N N . THR A 1 193 ? 20.119 -20.241 24.795 1.00 76.75 193 THR A N 1
ATOM 1513 C CA . THR A 1 193 ? 20.249 -21.675 25.092 1.00 76.75 193 THR A CA 1
ATOM 1514 C C . THR A 1 193 ? 19.986 -22.521 23.845 1.00 76.75 193 THR A C 1
ATOM 1516 O O . THR A 1 193 ? 20.768 -23.425 23.550 1.00 76.75 193 THR A O 1
ATOM 1519 N N . GLU A 1 194 ? 18.955 -22.173 23.074 1.00 75.81 194 GLU A N 1
ATOM 1520 C CA . GLU A 1 194 ? 18.613 -22.800 21.791 1.00 75.81 194 GLU A CA 1
ATOM 1521 C C . GLU A 1 194 ? 19.726 -22.584 20.754 1.00 75.81 194 GLU A C 1
ATOM 1523 O O . GLU A 1 194 ? 20.237 -23.550 20.186 1.00 75.81 194 GLU A O 1
ATOM 1528 N N . GLY A 1 195 ? 20.231 -21.352 20.613 1.00 73.00 195 GLY A N 1
ATOM 1529 C CA . GLY A 1 195 ? 21.355 -21.060 19.719 1.00 73.00 195 GLY A CA 1
ATOM 1530 C C . GLY A 1 195 ? 22.643 -21.808 20.093 1.00 73.00 195 GLY A C 1
ATOM 1531 O O . GLY A 1 195 ? 23.399 -22.233 19.221 1.00 73.00 195 GLY A O 1
ATOM 1532 N N . ARG A 1 196 ? 22.898 -22.039 21.389 1.00 71.44 196 ARG A N 1
ATOM 1533 C CA . ARG A 1 196 ? 24.071 -22.802 21.852 1.00 71.44 196 ARG A CA 1
ATOM 1534 C C . ARG A 1 196 ? 23.932 -24.306 21.589 1.00 71.44 196 ARG A C 1
ATOM 1536 O O . ARG A 1 196 ? 24.945 -24.963 21.349 1.00 71.44 196 ARG A O 1
ATOM 1543 N N . ALA A 1 197 ? 22.710 -24.840 21.609 1.00 71.25 197 ALA A N 1
ATOM 1544 C CA . ALA A 1 197 ? 22.420 -26.227 21.251 1.00 71.25 197 ALA A CA 1
ATOM 1545 C C . ALA A 1 197 ? 22.587 -26.470 19.740 1.00 71.25 197 ALA A C 1
ATOM 1547 O O . ALA A 1 197 ? 23.253 -27.429 19.353 1.00 71.25 197 ALA A O 1
ATOM 1548 N N . GLU A 1 198 ? 22.101 -25.553 18.897 1.00 69.94 198 GLU A N 1
ATOM 1549 C CA . GLU A 1 198 ? 22.255 -25.635 17.435 1.00 69.94 198 GLU A CA 1
ATOM 1550 C C . GLU A 1 198 ? 23.723 -25.567 16.983 1.00 69.94 198 GLU A C 1
ATOM 1552 O O . GLU A 1 198 ? 24.136 -26.283 16.067 1.00 69.94 198 GLU A O 1
ATOM 1557 N N . ILE A 1 199 ? 24.539 -24.730 17.636 1.00 70.94 199 ILE A N 1
ATOM 1558 C CA . ILE A 1 199 ? 25.982 -24.639 17.354 1.00 70.94 199 ILE A CA 1
ATOM 1559 C C . ILE A 1 199 ? 26.687 -25.954 17.710 1.00 70.94 199 ILE A C 1
ATOM 1561 O O . ILE A 1 199 ? 27.555 -26.410 16.963 1.00 70.94 199 ILE A O 1
ATOM 1565 N N . LYS A 1 200 ? 26.302 -26.588 18.824 1.00 70.00 200 LYS A N 1
ATOM 1566 C CA . LYS A 1 200 ? 26.881 -27.862 19.265 1.00 70.00 200 LYS A CA 1
ATOM 1567 C C . LYS A 1 200 ? 26.502 -29.013 18.327 1.00 70.00 200 LYS A C 1
ATOM 1569 O O . LYS A 1 200 ? 27.364 -29.805 17.963 1.00 70.00 200 LYS A O 1
ATOM 1574 N N . GLU A 1 201 ? 25.255 -29.054 17.860 1.00 69.94 201 GLU A N 1
ATOM 1575 C CA . GLU A 1 201 ? 24.785 -30.072 16.912 1.00 69.94 201 GLU A CA 1
ATOM 1576 C C . GLU A 1 201 ? 25.465 -29.951 15.534 1.00 69.94 201 GLU A C 1
ATOM 1578 O O . GLU A 1 201 ? 25.832 -30.956 14.920 1.00 69.94 201 GLU A O 1
ATOM 1583 N N . LYS A 1 202 ? 25.697 -28.718 15.058 1.00 68.50 202 LYS A N 1
ATOM 1584 C CA . LYS A 1 202 ? 26.449 -28.465 13.816 1.00 68.50 202 LYS A CA 1
ATOM 1585 C C . LYS A 1 202 ? 27.930 -28.837 13.940 1.00 68.50 202 LYS A C 1
ATOM 1587 O O . LYS A 1 202 ? 28.500 -29.357 12.980 1.00 68.50 202 LYS A O 1
ATOM 1592 N N . ALA A 1 203 ? 28.541 -28.618 15.105 1.00 63.75 203 ALA A N 1
ATOM 1593 C CA . ALA A 1 203 ? 29.926 -29.007 15.367 1.00 63.75 203 ALA A CA 1
ATOM 1594 C C . ALA A 1 203 ? 30.109 -30.539 15.382 1.00 63.75 203 ALA A C 1
ATOM 1596 O O . ALA A 1 203 ? 31.035 -31.045 14.747 1.00 63.75 203 ALA A O 1
ATOM 1597 N N . ASP A 1 204 ? 29.192 -31.282 16.012 1.00 64.69 204 ASP A N 1
ATOM 1598 C CA . ASP A 1 204 ? 29.243 -32.754 16.062 1.00 64.69 204 ASP A CA 1
ATOM 1599 C C . ASP A 1 204 ? 28.996 -33.408 14.689 1.00 64.69 204 ASP A C 1
ATOM 1601 O O . ASP A 1 204 ? 29.601 -34.436 14.369 1.00 64.69 204 ASP A O 1
ATOM 1605 N N . LYS A 1 205 ? 28.153 -32.803 13.838 1.00 60.81 205 LYS A N 1
ATOM 1606 C CA . LYS A 1 205 ? 27.946 -33.250 12.447 1.00 60.81 205 LYS A CA 1
ATOM 1607 C C . LYS A 1 205 ? 29.192 -33.025 11.581 1.00 60.81 205 LYS A C 1
ATOM 1609 O O . LYS A 1 205 ? 29.579 -33.925 10.844 1.00 60.81 205 LYS A O 1
ATOM 1614 N N . SER A 1 206 ? 29.874 -31.886 11.737 1.00 51.53 206 SER A N 1
ATOM 1615 C CA . SER A 1 206 ? 31.099 -31.577 10.983 1.00 51.53 206 SER A CA 1
ATOM 1616 C C . SER A 1 206 ? 32.321 -32.405 11.409 1.00 51.53 206 SER A C 1
ATOM 1618 O O . SER A 1 206 ? 33.251 -32.550 10.614 1.00 51.53 206 SER A O 1
ATOM 1620 N N . ALA A 1 207 ? 32.353 -32.930 12.639 1.00 54.22 207 ALA A N 1
ATOM 1621 C CA . ALA A 1 207 ? 33.452 -33.762 13.134 1.00 54.22 207 ALA A CA 1
ATOM 1622 C C . ALA A 1 207 ? 33.387 -35.214 12.623 1.00 54.22 207 ALA A C 1
ATOM 1624 O O . ALA A 1 207 ? 34.424 -35.856 12.466 1.00 54.22 207 ALA A O 1
ATOM 1625 N N . LYS A 1 208 ? 32.187 -35.728 12.314 1.00 51.59 208 LYS A N 1
ATOM 1626 C CA . LYS A 1 208 ? 31.997 -37.096 11.798 1.00 51.59 208 LYS A CA 1
ATOM 1627 C C . LYS A 1 208 ? 32.358 -37.265 10.319 1.00 51.59 208 LYS A C 1
ATOM 1629 O O . LYS A 1 208 ? 32.636 -38.382 9.902 1.00 51.59 208 LYS A O 1
ATOM 1634 N N . GLU A 1 209 ? 32.397 -36.183 9.545 1.00 48.44 209 GLU A N 1
ATOM 1635 C CA . GLU A 1 209 ? 32.628 -36.229 8.091 1.00 48.44 209 GLU A CA 1
ATOM 1636 C C . GLU A 1 209 ? 34.112 -36.147 7.675 1.00 48.44 209 GLU A C 1
ATOM 1638 O O . GLU A 1 209 ? 34.429 -36.376 6.514 1.00 48.44 209 GLU A O 1
ATOM 1643 N N . LYS A 1 210 ? 35.046 -35.851 8.594 1.00 43.03 210 LYS A N 1
ATOM 1644 C CA . LYS A 1 210 ? 36.462 -35.572 8.257 1.00 43.03 210 LYS A CA 1
ATOM 1645 C C . LYS A 1 210 ? 37.467 -36.693 8.555 1.00 43.03 210 LYS A C 1
ATOM 1647 O O . LYS A 1 210 ? 38.669 -36.450 8.504 1.00 43.03 210 LYS A O 1
ATOM 1652 N N . ILE A 1 211 ? 37.024 -37.918 8.835 1.00 43.78 211 ILE A N 1
ATOM 1653 C CA . ILE A 1 211 ? 37.929 -39.059 9.069 1.00 43.78 211 ILE A CA 1
ATOM 1654 C C . ILE A 1 211 ? 37.914 -39.988 7.848 1.00 43.78 211 ILE A C 1
ATOM 1656 O O . ILE A 1 211 ? 37.357 -41.079 7.901 1.00 43.78 211 ILE A O 1
ATOM 1660 N N . ALA A 1 212 ? 38.510 -39.554 6.734 1.00 36.72 212 ALA A N 1
ATOM 1661 C CA . ALA A 1 212 ? 38.953 -40.454 5.669 1.00 36.72 212 ALA A CA 1
ATOM 1662 C C . ALA A 1 212 ? 40.040 -39.799 4.790 1.00 36.72 212 ALA A C 1
ATOM 1664 O O . ALA A 1 212 ? 39.773 -38.849 4.062 1.00 36.72 212 ALA A O 1
ATOM 1665 N N . VAL A 1 213 ? 41.220 -40.432 4.818 1.00 33.84 213 VAL A N 1
ATOM 1666 C CA . VAL A 1 213 ? 42.372 -40.376 3.887 1.00 33.84 213 VAL A CA 1
ATOM 1667 C C . VAL A 1 213 ? 43.528 -39.388 4.206 1.00 33.84 213 VAL A C 1
ATOM 1669 O O . VAL A 1 213 ? 43.264 -38.231 4.527 1.00 33.84 213 VAL A O 1
ATOM 1672 N N . PRO A 1 214 ? 44.813 -39.839 4.142 1.00 41.56 214 PRO A N 1
ATOM 1673 C CA . PRO A 1 214 ? 45.989 -39.153 4.704 1.00 41.56 214 PRO A CA 1
ATOM 1674 C C . PRO A 1 214 ? 47.000 -38.569 3.675 1.00 41.56 214 PRO A C 1
ATOM 1676 O O . PRO A 1 214 ? 47.085 -39.072 2.563 1.00 41.56 214 PRO A O 1
ATOM 1679 N N . VAL A 1 215 ? 47.815 -37.601 4.156 1.00 31.97 215 VAL A N 1
ATOM 1680 C CA . VAL A 1 215 ? 49.269 -37.300 3.905 1.00 31.97 215 VAL A CA 1
ATOM 1681 C C . VAL A 1 215 ? 49.683 -36.924 2.448 1.00 31.97 215 VAL A C 1
ATOM 1683 O O . VAL A 1 215 ? 49.363 -37.654 1.524 1.00 31.97 215 VAL A O 1
ATOM 1686 N N . ALA A 1 216 ? 50.351 -35.795 2.128 1.00 30.59 216 ALA A N 1
ATOM 1687 C CA . ALA A 1 216 ? 51.751 -35.419 2.416 1.00 30.59 216 ALA A CA 1
ATOM 1688 C C . ALA A 1 216 ? 52.122 -34.050 1.764 1.00 30.59 216 ALA A C 1
ATOM 1690 O O . ALA A 1 216 ? 51.646 -33.796 0.662 1.00 30.59 216 ALA A O 1
ATOM 1691 N N . GLU A 1 217 ? 53.004 -33.283 2.441 1.00 31.09 217 GLU A N 1
ATOM 1692 C CA . GLU A 1 217 ? 54.078 -32.349 1.966 1.00 31.09 217 GLU A CA 1
ATOM 1693 C C . GLU A 1 217 ? 53.749 -31.176 0.999 1.00 31.09 217 GLU A C 1
ATOM 1695 O O . GLU A 1 217 ? 52.894 -31.288 0.136 1.00 31.09 217 GLU A O 1
ATOM 1700 N N . GLU A 1 218 ? 54.371 -29.986 1.016 1.00 30.92 218 GLU A N 1
ATOM 1701 C CA . GLU A 1 218 ? 55.446 -29.344 1.795 1.00 30.92 218 GLU A CA 1
ATOM 1702 C C . GLU A 1 218 ? 55.367 -27.800 1.580 1.00 30.92 218 GLU A C 1
ATOM 1704 O O . GLU A 1 218 ? 55.011 -27.339 0.499 1.00 30.92 218 GLU A O 1
ATOM 1709 N N . ILE A 1 219 ? 55.669 -27.040 2.644 1.00 35.97 219 ILE A N 1
ATOM 1710 C CA . ILE A 1 219 ? 56.388 -25.742 2.781 1.00 35.97 219 ILE A CA 1
ATOM 1711 C C . ILE A 1 219 ? 56.275 -24.657 1.674 1.00 35.97 219 ILE A C 1
ATOM 1713 O O . ILE A 1 219 ? 56.704 -24.865 0.548 1.00 35.97 219 ILE A O 1
ATOM 1717 N N . HIS A 1 220 ? 55.867 -23.427 2.047 1.00 32.84 220 HIS A N 1
ATOM 1718 C CA . HIS A 1 220 ? 56.712 -22.212 1.951 1.00 32.84 220 HIS A CA 1
ATOM 1719 C C . HIS A 1 220 ? 56.091 -20.958 2.603 1.00 32.84 220 HIS A C 1
ATOM 1721 O O . HIS A 1 220 ? 54.881 -20.842 2.790 1.00 32.84 220 HIS A O 1
ATOM 1727 N N . ASP A 1 221 ? 57.003 -20.067 2.985 1.00 33.41 221 ASP A N 1
ATOM 1728 C CA . ASP A 1 221 ? 56.942 -18.960 3.937 1.00 33.41 221 ASP A CA 1
ATOM 1729 C C . ASP A 1 221 ? 55.875 -17.872 3.754 1.00 33.41 221 ASP A C 1
ATOM 1731 O O . ASP A 1 221 ? 55.460 -17.494 2.658 1.00 33.41 221 ASP A O 1
ATOM 1735 N N . ALA A 1 222 ? 55.529 -17.289 4.902 1.00 39.66 222 ALA A N 1
ATOM 1736 C CA . ALA A 1 222 ? 54.788 -16.047 5.047 1.00 39.66 222 ALA A CA 1
ATOM 1737 C C . ALA A 1 222 ? 55.632 -14.813 4.674 1.00 39.66 222 ALA A C 1
ATOM 1739 O O . ALA A 1 222 ? 56.842 -14.782 4.902 1.00 39.66 222 ALA A O 1
ATOM 1740 N N . PRO A 1 223 ? 54.956 -13.721 4.279 1.00 34.62 223 PRO A N 1
ATOM 1741 C CA . PRO A 1 223 ? 55.306 -12.422 4.836 1.00 34.62 223 PRO A CA 1
ATOM 1742 C C . PRO A 1 223 ? 54.106 -11.723 5.488 1.00 34.62 223 PRO A C 1
ATOM 1744 O O . PRO A 1 223 ? 52.968 -11.769 5.017 1.00 34.62 223 PRO A O 1
ATOM 1747 N N . GLU A 1 224 ? 54.405 -11.050 6.597 1.00 39.41 224 GLU A N 1
ATOM 1748 C CA . GLU A 1 224 ? 53.524 -10.170 7.358 1.00 39.41 224 GLU A CA 1
ATOM 1749 C C . GLU A 1 224 ? 52.987 -9.011 6.504 1.00 39.41 224 GLU A C 1
ATOM 1751 O O . GLU A 1 224 ? 53.745 -8.320 5.823 1.00 39.41 224 GLU A O 1
ATOM 1756 N N . ILE A 1 225 ? 51.684 -8.719 6.612 1.00 36.94 225 ILE A N 1
ATOM 1757 C CA . ILE A 1 225 ? 51.115 -7.452 6.136 1.00 36.94 225 ILE A CA 1
ATOM 1758 C C . ILE A 1 225 ? 50.619 -6.643 7.333 1.00 36.94 225 ILE A C 1
ATOM 1760 O O . ILE A 1 225 ? 49.653 -6.984 8.020 1.00 36.94 225 ILE A O 1
ATOM 1764 N N . HIS A 1 226 ? 51.333 -5.540 7.543 1.00 34.50 226 HIS A N 1
ATOM 1765 C CA . HIS A 1 226 ? 51.060 -4.450 8.464 1.00 34.50 226 HIS A CA 1
ATOM 1766 C C . HIS A 1 226 ? 49.606 -3.961 8.397 1.00 34.50 226 HIS A C 1
ATOM 1768 O O . HIS A 1 226 ? 49.093 -3.574 7.348 1.00 34.50 226 HIS A O 1
ATOM 1774 N N . ARG A 1 227 ? 48.968 -3.879 9.568 1.00 37.56 227 ARG A N 1
ATOM 1775 C CA . ARG A 1 227 ? 47.715 -3.146 9.768 1.00 37.56 227 ARG A CA 1
ATOM 1776 C C . ARG A 1 227 ? 47.994 -1.643 9.744 1.00 37.56 227 ARG A C 1
ATOM 1778 O O . ARG A 1 227 ? 48.592 -1.124 10.685 1.00 37.56 227 ARG A O 1
ATOM 1785 N N . SER A 1 228 ? 47.500 -0.936 8.733 1.00 33.94 228 SER A N 1
ATOM 1786 C CA . SER A 1 228 ? 47.334 0.520 8.777 1.00 33.94 228 SER A CA 1
ATOM 1787 C C . SER A 1 228 ? 45.858 0.889 8.972 1.00 33.94 228 SER A C 1
ATOM 1789 O O . SER A 1 228 ? 44.934 0.292 8.423 1.00 33.94 228 SER A O 1
ATOM 1791 N N . LYS A 1 229 ? 45.659 1.842 9.881 1.00 37.34 229 LYS A N 1
ATOM 1792 C CA . LYS A 1 229 ? 44.396 2.344 10.432 1.00 37.34 229 LYS A CA 1
ATOM 1793 C C . LYS A 1 229 ? 43.676 3.221 9.388 1.00 37.34 229 LYS A C 1
ATOM 1795 O O . LYS A 1 229 ? 44.362 3.989 8.718 1.00 37.34 229 LYS A O 1
ATOM 1800 N N . PRO A 1 230 ? 42.337 3.178 9.256 1.00 34.91 230 PRO A N 1
ATOM 1801 C CA . PRO A 1 230 ? 41.636 4.031 8.302 1.00 34.91 230 PRO A CA 1
ATOM 1802 C C . PRO A 1 230 ? 41.620 5.487 8.786 1.00 34.91 230 PRO A C 1
ATOM 1804 O O . PRO A 1 230 ? 41.194 5.795 9.901 1.00 34.91 230 PRO A O 1
ATOM 1807 N N . GLU A 1 231 ? 42.113 6.373 7.926 1.00 33.72 231 GLU A N 1
ATOM 1808 C CA . GLU A 1 231 ? 42.210 7.812 8.137 1.00 33.72 231 GLU A CA 1
ATOM 1809 C C . GLU A 1 231 ? 40.904 8.503 7.706 1.00 33.72 231 GLU A C 1
ATOM 1811 O O . GLU A 1 231 ? 40.380 8.290 6.611 1.00 33.72 231 GLU A O 1
ATOM 1816 N N . ILE A 1 232 ? 40.357 9.323 8.603 1.00 38.72 232 ILE A N 1
ATOM 1817 C CA . ILE A 1 232 ? 39.123 10.092 8.422 1.00 38.72 232 ILE A CA 1
ATOM 1818 C C . ILE A 1 232 ? 39.421 11.273 7.490 1.00 38.72 232 ILE A C 1
ATOM 1820 O O . ILE A 1 232 ? 40.105 12.219 7.883 1.00 38.72 232 ILE A O 1
ATOM 1824 N N . ARG A 1 233 ? 38.881 11.262 6.266 1.00 34.44 233 ARG A N 1
ATOM 1825 C CA . ARG A 1 233 ? 38.914 12.439 5.385 1.00 34.44 233 ARG A CA 1
ATOM 1826 C C . ARG A 1 233 ? 37.821 13.433 5.782 1.00 34.44 233 ARG A C 1
ATOM 1828 O O . ARG A 1 233 ? 36.635 13.113 5.773 1.00 34.44 233 ARG A O 1
ATOM 1835 N N . ARG A 1 234 ? 38.252 14.648 6.130 1.00 37.69 234 ARG A N 1
ATOM 1836 C CA . ARG A 1 234 ? 37.407 15.834 6.337 1.00 37.69 234 ARG A CA 1
ATOM 1837 C C . ARG A 1 234 ? 36.717 16.251 5.024 1.00 37.69 234 ARG A C 1
ATOM 1839 O O . ARG A 1 234 ? 37.324 16.097 3.964 1.00 37.69 234 ARG A O 1
ATOM 1846 N N . PRO A 1 235 ? 35.498 16.815 5.080 1.00 38.97 235 PRO A N 1
ATOM 1847 C CA . PRO A 1 235 ? 34.816 17.350 3.906 1.00 38.97 235 PRO A CA 1
ATOM 1848 C C . PRO A 1 235 ? 35.487 18.647 3.428 1.00 38.97 235 PRO A C 1
ATOM 1850 O O . PRO A 1 235 ? 35.794 19.535 4.224 1.00 38.97 235 PRO A O 1
ATOM 1853 N N . VAL A 1 236 ? 35.728 18.726 2.118 1.00 37.81 236 VAL A N 1
ATOM 1854 C CA . VAL A 1 236 ? 36.242 19.911 1.418 1.00 37.81 236 VAL A CA 1
ATOM 1855 C C . VAL A 1 236 ? 35.113 20.922 1.200 1.00 37.81 236 VAL A C 1
ATOM 1857 O O . VAL A 1 236 ? 33.939 20.570 1.117 1.00 37.81 236 VAL A O 1
ATOM 1860 N N . ALA A 1 237 ? 35.526 22.185 1.182 1.00 34.69 237 ALA A N 1
ATOM 1861 C CA . ALA A 1 237 ? 34.750 23.404 1.254 1.00 34.69 237 ALA A CA 1
ATOM 1862 C C . ALA A 1 237 ? 33.670 23.601 0.175 1.00 34.69 237 ALA A C 1
ATOM 1864 O O . ALA A 1 237 ? 33.734 23.105 -0.947 1.00 34.69 237 ALA A O 1
ATOM 1865 N N . VAL A 1 238 ? 32.704 24.409 0.603 1.00 38.12 238 VAL A N 1
ATOM 1866 C CA . VAL A 1 238 ? 31.551 24.988 -0.081 1.00 38.12 238 VAL A CA 1
ATOM 1867 C C . VAL A 1 238 ? 31.938 25.658 -1.404 1.00 38.12 238 VAL A C 1
ATOM 1869 O O . VAL A 1 238 ? 32.772 26.559 -1.418 1.00 38.12 238 VAL A O 1
ATOM 1872 N N . ALA A 1 239 ? 31.270 25.258 -2.488 1.00 34.84 239 ALA A N 1
ATOM 1873 C CA . ALA A 1 239 ? 31.154 26.037 -3.717 1.00 34.84 239 ALA A CA 1
ATOM 1874 C C . ALA A 1 239 ? 29.778 26.728 -3.749 1.00 34.84 239 ALA A C 1
ATOM 1876 O O . ALA A 1 239 ? 28.777 26.162 -3.306 1.00 34.84 239 ALA A O 1
ATOM 1877 N N . GLU A 1 240 ? 29.767 27.973 -4.219 1.00 40.16 240 GLU A N 1
ATOM 1878 C CA . GLU A 1 240 ? 28.638 28.909 -4.219 1.00 40.16 240 GLU A CA 1
ATOM 1879 C C . GLU A 1 240 ? 27.389 28.418 -4.981 1.00 40.16 240 GLU A C 1
ATOM 1881 O O . GLU A 1 240 ? 27.491 27.651 -5.942 1.00 40.16 240 GLU A O 1
ATOM 1886 N N . PRO A 1 241 ? 26.187 28.895 -4.599 1.00 35.91 241 PRO A N 1
ATOM 1887 C CA . PRO A 1 241 ? 24.943 28.534 -5.264 1.00 35.91 241 PRO A CA 1
ATOM 1888 C C . PRO A 1 241 ? 24.804 29.228 -6.628 1.00 35.91 241 PRO A C 1
ATOM 1890 O O . PRO A 1 241 ? 24.680 30.450 -6.724 1.00 35.91 241 PRO A O 1
ATOM 1893 N N . VAL A 1 242 ? 24.733 28.426 -7.691 1.00 34.94 242 VAL A N 1
ATOM 1894 C CA . VAL A 1 242 ? 24.297 28.865 -9.023 1.00 34.94 242 VAL A CA 1
ATOM 1895 C C . VAL A 1 242 ? 22.814 29.256 -8.959 1.00 34.94 242 VAL A C 1
ATOM 1897 O O . VAL A 1 242 ? 21.956 28.446 -8.607 1.00 34.94 242 VAL A O 1
ATOM 1900 N N . LYS A 1 243 ? 22.505 30.515 -9.297 1.00 37.75 243 LYS A N 1
ATOM 1901 C CA . LYS A 1 243 ? 21.133 31.025 -9.444 1.00 37.75 243 LYS A CA 1
ATOM 1902 C C . LYS A 1 243 ? 20.445 30.339 -10.628 1.00 37.75 243 LYS A C 1
ATOM 1904 O O . LYS A 1 243 ? 20.824 30.556 -11.774 1.00 37.75 243 LYS A O 1
ATOM 1909 N N . LEU A 1 244 ? 19.404 29.560 -10.346 1.00 35.84 244 LEU A N 1
ATOM 1910 C CA . LEU A 1 244 ? 18.458 29.083 -11.355 1.00 35.84 244 LEU A CA 1
ATOM 1911 C C . LEU A 1 244 ? 17.602 30.263 -11.862 1.00 35.84 244 LEU A C 1
ATOM 1913 O O . LEU A 1 244 ? 17.128 31.054 -11.038 1.00 35.84 244 LEU A O 1
ATOM 1917 N N . PRO A 1 245 ? 17.373 30.403 -13.180 1.00 34.25 245 PRO A N 1
ATOM 1918 C CA . PRO A 1 245 ? 16.472 31.416 -13.707 1.00 34.25 245 PRO A CA 1
ATOM 1919 C C . PRO A 1 245 ? 15.022 31.124 -13.300 1.00 34.25 245 PRO A C 1
ATOM 1921 O O . PRO A 1 245 ? 14.533 29.995 -13.350 1.00 34.25 245 PRO A O 1
ATOM 1924 N N . ARG A 1 246 ? 14.350 32.193 -12.871 1.00 35.50 246 ARG A N 1
ATOM 1925 C CA . ARG A 1 246 ? 12.935 32.257 -12.507 1.00 35.50 246 ARG A CA 1
ATOM 1926 C C . ARG A 1 246 ? 12.099 31.861 -13.726 1.00 35.50 246 ARG A C 1
ATOM 1928 O O . ARG A 1 246 ? 12.142 32.545 -14.741 1.00 35.50 246 ARG A O 1
ATOM 1935 N N . ARG A 1 247 ? 11.367 30.750 -13.629 1.00 30.77 247 ARG A N 1
ATOM 1936 C CA . ARG A 1 247 ? 10.411 30.326 -14.657 1.00 30.77 247 ARG A CA 1
ATOM 1937 C C . ARG A 1 247 ? 9.257 31.326 -14.672 1.00 30.77 247 ARG A C 1
ATOM 1939 O O . ARG A 1 247 ? 8.575 31.483 -13.661 1.00 30.77 247 ARG A O 1
ATOM 1946 N N . GLU A 1 248 ? 9.111 32.024 -15.789 1.00 30.14 248 GLU A N 1
ATOM 1947 C CA . GLU A 1 248 ? 7.986 32.909 -16.066 1.00 30.14 248 GLU A CA 1
ATOM 1948 C C . GLU A 1 248 ? 6.672 32.122 -16.044 1.00 30.14 248 GLU A C 1
ATOM 1950 O O . GLU A 1 248 ? 6.590 30.973 -16.490 1.00 30.14 248 GLU A O 1
ATOM 1955 N N . GLU A 1 249 ? 5.659 32.760 -15.466 1.00 31.50 249 GLU A N 1
ATOM 1956 C CA . GLU A 1 249 ? 4.273 32.322 -15.453 1.00 31.50 249 GLU A CA 1
ATOM 1957 C C . GLU A 1 249 ? 3.765 32.231 -16.893 1.00 31.50 249 GLU A C 1
ATOM 1959 O O . GLU A 1 249 ? 3.505 33.237 -17.548 1.00 31.50 249 GLU A O 1
ATOM 1964 N N . ILE A 1 250 ? 3.608 31.007 -17.391 1.00 31.31 250 ILE A N 1
ATOM 1965 C CA . ILE A 1 250 ? 2.803 30.765 -18.583 1.00 31.31 250 ILE A CA 1
ATOM 1966 C C . ILE A 1 250 ? 1.357 30.707 -18.101 1.00 31.31 250 ILE A C 1
ATOM 1968 O O . ILE A 1 250 ? 0.924 29.731 -17.486 1.00 31.31 250 ILE A O 1
ATOM 1972 N N . SER A 1 251 ? 0.637 31.796 -18.353 1.00 31.19 251 SER A N 1
ATOM 1973 C CA . SER A 1 251 ? -0.809 31.912 -18.213 1.00 31.19 251 SER A CA 1
ATOM 1974 C C . SER A 1 251 ? -1.506 30.762 -18.946 1.00 31.19 251 SER A C 1
ATOM 1976 O O . SER A 1 251 ? -1.410 30.650 -20.171 1.00 31.19 251 SER A O 1
ATOM 1978 N N . ALA A 1 252 ? -2.216 29.915 -18.203 1.00 30.38 252 ALA A N 1
ATOM 1979 C CA . ALA A 1 252 ? -3.126 28.934 -18.778 1.00 30.38 252 ALA A CA 1
ATOM 1980 C C . ALA A 1 252 ? -4.306 29.662 -19.462 1.00 30.38 252 ALA A C 1
ATOM 1982 O O . ALA A 1 252 ? -4.904 30.544 -18.837 1.00 30.38 252 ALA A O 1
ATOM 1983 N N . PRO A 1 253 ? -4.667 29.327 -20.715 1.00 31.48 253 PRO A N 1
ATOM 1984 C CA . PRO A 1 253 ? -5.858 29.875 -21.350 1.00 31.48 253 PRO A CA 1
ATOM 1985 C C . PRO A 1 253 ? -7.123 29.397 -20.635 1.00 31.48 253 PRO A C 1
ATOM 1987 O O . PRO A 1 253 ? -7.248 28.222 -20.288 1.00 31.48 253 PRO A O 1
ATOM 1990 N N . HIS A 1 254 ? -8.057 30.327 -20.444 1.00 31.39 254 HIS A N 1
ATOM 1991 C CA . HIS A 1 254 ? -9.418 30.094 -19.974 1.00 31.39 254 HIS A CA 1
ATOM 1992 C C . HIS A 1 254 ? -10.091 28.919 -20.696 1.00 31.39 254 HIS A C 1
ATOM 1994 O O . HIS A 1 254 ? -10.366 28.994 -21.893 1.00 31.39 254 HIS A O 1
ATOM 2000 N N . LEU A 1 255 ? -10.436 27.881 -19.934 1.00 32.72 255 LEU A N 1
ATOM 2001 C CA . LEU A 1 255 ? -11.535 26.985 -20.266 1.00 32.72 255 LEU A CA 1
ATOM 2002 C C . LEU A 1 255 ? -12.742 27.431 -19.446 1.00 32.72 255 LEU A C 1
ATOM 2004 O O . LEU A 1 255 ? -12.721 27.441 -18.218 1.00 32.72 255 LEU A O 1
ATOM 2008 N N . THR A 1 256 ? -13.747 27.885 -20.181 1.00 28.44 256 THR A N 1
ATOM 2009 C CA . THR A 1 256 ? -15.079 28.282 -19.739 1.00 28.44 256 THR A CA 1
ATOM 2010 C C . THR A 1 256 ? -15.697 27.263 -18.789 1.00 28.44 256 THR A C 1
ATOM 2012 O O . THR A 1 256 ? -15.745 26.073 -19.094 1.00 28.44 256 THR A O 1
ATOM 2015 N N . GLU A 1 257 ? -16.180 27.770 -17.657 1.00 30.95 257 GLU A N 1
ATOM 2016 C CA . GLU A 1 257 ? -16.976 27.055 -16.665 1.00 30.95 257 GLU A CA 1
ATOM 2017 C C . GLU A 1 257 ? -18.212 26.426 -17.316 1.00 30.95 257 GLU A C 1
ATOM 2019 O O . GLU A 1 257 ? -19.103 27.135 -17.786 1.00 30.95 257 GLU A O 1
ATOM 2024 N N . ASP A 1 258 ? -18.287 25.097 -17.287 1.00 31.02 258 ASP A N 1
ATOM 2025 C CA . ASP A 1 258 ? -19.551 24.380 -17.396 1.00 31.02 258 ASP A CA 1
ATOM 2026 C C . ASP A 1 258 ? -19.953 23.948 -15.980 1.00 31.02 258 ASP A C 1
ATOM 2028 O O . ASP A 1 258 ? -19.163 23.362 -15.233 1.00 31.02 258 ASP A O 1
ATOM 2032 N N . LYS A 1 259 ? -21.157 24.345 -15.565 1.00 29.47 259 LYS A N 1
ATOM 2033 C CA . LYS A 1 259 ? -21.659 24.192 -14.192 1.00 29.47 259 LYS A CA 1
ATOM 2034 C C . LYS A 1 259 ? -21.665 22.717 -13.750 1.00 29.47 259 LYS A C 1
ATOM 2036 O O . LYS A 1 259 ? -22.089 21.865 -14.532 1.00 29.47 259 LYS A O 1
ATOM 2041 N N . PRO A 1 260 ? -21.346 22.399 -12.479 1.00 31.69 260 PRO A N 1
ATOM 2042 C CA . PRO A 1 260 ? -21.555 21.057 -11.950 1.00 31.69 260 PRO A CA 1
ATOM 2043 C C . PRO A 1 260 ? -23.056 20.749 -11.896 1.00 31.69 260 PRO A C 1
ATOM 2045 O O . PRO A 1 260 ? -23.824 21.474 -11.259 1.00 31.69 260 PRO A O 1
ATOM 2048 N N . LYS A 1 261 ? -23.469 19.670 -12.569 1.00 29.86 261 LYS A N 1
ATOM 2049 C CA . LYS A 1 261 ? -24.766 19.031 -12.332 1.00 29.86 261 LYS A CA 1
ATOM 2050 C C . LYS A 1 261 ? -24.806 18.492 -10.903 1.00 29.86 261 LYS A C 1
ATOM 2052 O O . LYS A 1 261 ? -23.820 17.957 -10.405 1.00 29.86 261 LYS A O 1
ATOM 2057 N N . GLU A 1 262 ? -25.963 18.677 -10.285 1.00 32.47 262 GLU A N 1
ATOM 2058 C CA . GLU A 1 262 ? -26.334 18.235 -8.944 1.00 32.47 262 GLU A CA 1
ATOM 2059 C C . GLU A 1 262 ? -25.925 16.782 -8.660 1.00 32.47 262 GLU A C 1
ATOM 2061 O O . GLU A 1 262 ? -26.121 15.888 -9.485 1.00 32.47 262 GLU A O 1
ATOM 2066 N N . SER A 1 263 ? -25.390 16.561 -7.458 1.00 29.70 263 SER A N 1
ATOM 2067 C CA . SER A 1 263 ? -25.215 15.244 -6.845 1.00 29.70 263 SER A CA 1
ATOM 2068 C C . SER A 1 263 ? -26.547 14.474 -6.839 1.00 29.70 263 SER A C 1
ATOM 2070 O O . SER A 1 263 ? -27.597 15.102 -6.666 1.00 29.70 263 SER A O 1
ATOM 2072 N N . PRO A 1 264 ? -26.557 13.135 -6.973 1.00 36.38 264 PRO A N 1
ATOM 2073 C CA . PRO A 1 264 ? -27.804 12.385 -6.974 1.00 36.38 264 PRO A CA 1
ATOM 2074 C C . PRO A 1 264 ? -28.490 12.534 -5.612 1.00 36.38 264 PRO A C 1
ATOM 2076 O O . PRO A 1 264 ? -27.950 12.150 -4.573 1.00 36.38 264 PRO A O 1
ATOM 20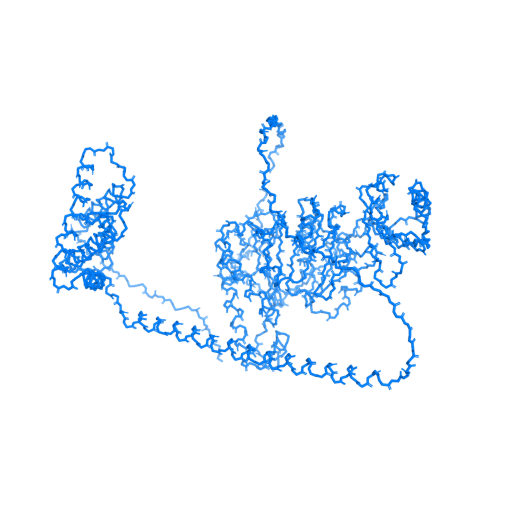79 N N . ALA A 1 265 ? -29.685 13.122 -5.617 1.00 35.75 265 ALA A N 1
ATOM 2080 C CA . ALA A 1 265 ? -30.544 13.211 -4.449 1.00 35.75 265 ALA A CA 1
ATOM 2081 C C . ALA A 1 265 ? -30.816 11.806 -3.883 1.00 35.75 265 ALA A C 1
ATOM 2083 O O . ALA A 1 265 ? -31.119 10.874 -4.631 1.00 35.75 265 ALA A O 1
ATOM 2084 N N . LYS A 1 266 ? -30.730 11.662 -2.551 1.00 38.94 266 LYS A N 1
ATOM 2085 C CA . LYS A 1 266 ? -31.141 10.448 -1.828 1.00 38.94 266 LYS A CA 1
ATOM 2086 C C . LYS A 1 266 ? -32.545 10.051 -2.301 1.00 38.94 266 LYS A C 1
ATOM 2088 O O . LYS A 1 266 ? -33.476 10.837 -2.146 1.00 38.94 266 LYS A O 1
ATOM 2093 N N . ALA A 1 267 ? -32.689 8.861 -2.886 1.00 35.81 267 ALA A N 1
ATOM 2094 C CA . ALA A 1 267 ? -33.969 8.370 -3.385 1.00 35.81 267 ALA A CA 1
ATOM 2095 C C . ALA A 1 267 ? -34.973 8.233 -2.225 1.00 35.81 267 ALA A C 1
ATOM 2097 O O . ALA A 1 267 ? -34.870 7.332 -1.392 1.00 35.81 267 ALA A O 1
ATOM 2098 N N . THR A 1 268 ? -35.918 9.168 -2.149 1.00 32.28 268 THR A N 1
ATOM 2099 C CA . THR A 1 268 ? -37.061 9.149 -1.229 1.00 32.28 268 THR A CA 1
ATOM 2100 C C . THR A 1 268 ? -38.291 8.603 -1.941 1.00 32.28 268 THR A C 1
ATOM 2102 O O . THR A 1 268 ? -38.584 9.013 -3.064 1.00 32.28 268 THR A O 1
ATOM 2105 N N . ASP A 1 269 ? -39.031 7.719 -1.274 1.00 42.19 269 ASP A N 1
ATOM 2106 C CA . ASP A 1 269 ? -40.348 7.268 -1.731 1.00 42.19 269 ASP A CA 1
ATOM 2107 C C . ASP A 1 269 ? -41.373 8.427 -1.677 1.00 42.19 269 ASP A C 1
ATOM 2109 O O . ASP A 1 269 ? -41.142 9.437 -1.009 1.00 42.19 269 ASP A O 1
ATOM 2113 N N . GLU A 1 270 ? -42.541 8.262 -2.313 1.00 45.75 270 GLU A N 1
ATOM 2114 C CA . GLU A 1 270 ? -43.636 9.260 -2.388 1.00 45.75 270 GLU A CA 1
ATOM 2115 C C . GLU A 1 270 ? -44.155 9.755 -1.013 1.00 45.75 270 GLU A C 1
ATOM 2117 O O . GLU A 1 270 ? -44.858 10.760 -0.941 1.00 45.75 270 GLU A O 1
ATOM 2122 N N . ASN A 1 271 ? -43.751 9.103 0.086 1.00 39.12 271 ASN A N 1
ATOM 2123 C CA . ASN A 1 271 ? -44.090 9.454 1.471 1.00 39.12 271 ASN A CA 1
ATOM 2124 C C . ASN A 1 271 ? -42.930 10.072 2.286 1.00 39.12 271 ASN A C 1
ATOM 2126 O O . ASN A 1 271 ? -43.086 10.298 3.484 1.00 39.12 271 ASN A O 1
ATOM 2130 N N . GLY A 1 272 ? -41.764 10.343 1.686 1.00 41.06 272 GLY A N 1
ATOM 2131 C CA . GLY A 1 272 ? -40.646 11.021 2.363 1.00 41.06 272 GLY A CA 1
ATOM 2132 C C . GLY A 1 272 ? -39.876 10.182 3.396 1.00 41.06 272 GLY A C 1
ATOM 2133 O O . GLY A 1 272 ? -39.056 10.729 4.133 1.00 41.06 272 GLY A O 1
ATOM 2134 N N . GLU A 1 273 ? -40.098 8.865 3.454 1.00 40.66 273 GLU A N 1
ATOM 2135 C CA . GLU A 1 273 ? -39.296 7.946 4.271 1.00 40.66 273 GLU A CA 1
ATOM 2136 C C . GLU A 1 273 ? -38.113 7.385 3.463 1.00 40.66 273 GLU A C 1
ATOM 2138 O O . GLU A 1 273 ? -38.262 6.943 2.323 1.00 40.66 273 GLU A O 1
ATOM 2143 N N . VAL A 1 274 ? -36.916 7.404 4.059 1.00 47.56 274 VAL A N 1
ATOM 2144 C CA . VAL A 1 274 ? -35.705 6.808 3.476 1.00 47.56 274 VAL A CA 1
ATOM 2145 C C . VAL A 1 274 ? -35.868 5.289 3.488 1.00 47.56 274 VAL A C 1
ATOM 2147 O O . VAL A 1 274 ? -35.916 4.684 4.564 1.00 47.56 274 VAL A O 1
ATOM 2150 N N . LYS A 1 275 ? -35.940 4.655 2.309 1.00 50.38 275 LYS A N 1
ATOM 2151 C CA . LYS A 1 275 ? -35.910 3.190 2.202 1.00 50.38 275 LYS A CA 1
ATOM 2152 C C . LYS A 1 275 ? -34.647 2.666 2.879 1.00 50.38 275 LYS A C 1
ATOM 2154 O O . LYS A 1 275 ? -33.535 2.930 2.428 1.00 50.38 275 LYS A O 1
ATOM 2159 N N . LYS A 1 276 ? -34.813 1.899 3.958 1.00 58.34 276 LYS A N 1
ATOM 2160 C CA . LYS A 1 276 ? -33.700 1.158 4.558 1.00 58.34 276 LYS A CA 1
ATOM 2161 C C . LYS A 1 276 ? -33.218 0.117 3.555 1.00 58.34 276 LYS A C 1
ATOM 2163 O O . LYS A 1 276 ? -34.002 -0.713 3.100 1.00 58.34 276 LYS A O 1
ATOM 2168 N N . PHE A 1 277 ? -31.936 0.181 3.218 1.00 66.44 277 PHE A N 1
ATOM 2169 C CA . PHE A 1 277 ? -31.286 -0.769 2.326 1.00 66.44 277 PHE A CA 1
ATOM 2170 C C . PHE A 1 277 ? -31.382 -2.193 2.900 1.00 66.44 277 PHE A C 1
ATOM 2172 O O . PHE A 1 277 ? -30.925 -2.429 4.019 1.00 66.44 277 PHE A O 1
ATOM 2179 N N . ASP A 1 278 ? -31.965 -3.139 2.151 1.00 75.06 278 ASP A N 1
ATOM 2180 C CA . ASP A 1 278 ? -31.940 -4.567 2.495 1.00 75.06 278 ASP A CA 1
ATOM 2181 C C . ASP A 1 278 ? -30.847 -5.278 1.683 1.00 75.06 278 ASP A C 1
ATOM 2183 O O . ASP A 1 278 ? -31.038 -5.521 0.481 1.00 75.06 278 ASP A O 1
ATOM 2187 N N . PRO A 1 279 ? -29.731 -5.683 2.322 1.00 72.94 279 PRO A N 1
ATOM 2188 C CA . PRO A 1 279 ? -28.654 -6.387 1.647 1.00 72.94 279 PRO A CA 1
ATOM 2189 C C . PRO A 1 279 ? -29.132 -7.620 0.886 1.00 72.94 279 PRO A C 1
ATOM 2191 O O . PRO A 1 279 ? -28.574 -7.917 -0.167 1.00 72.94 279 PRO A O 1
ATOM 2194 N N . LYS A 1 280 ? -30.159 -8.340 1.366 1.00 74.31 280 LYS A N 1
ATOM 2195 C CA . LYS A 1 280 ? -30.621 -9.612 0.772 1.00 74.31 280 LYS A CA 1
ATOM 2196 C C . LYS A 1 280 ? -31.199 -9.460 -0.630 1.00 74.31 280 LYS A C 1
ATOM 2198 O O . LYS A 1 280 ? -31.211 -10.426 -1.387 1.00 74.31 280 LYS A O 1
ATOM 2203 N N . THR A 1 281 ? -31.655 -8.261 -0.975 1.00 84.31 281 THR A N 1
ATOM 2204 C CA . THR A 1 281 ? -32.200 -7.946 -2.304 1.00 84.31 281 THR A CA 1
ATOM 2205 C C . THR A 1 281 ? -31.143 -7.430 -3.280 1.00 84.31 281 THR A C 1
ATOM 2207 O O . THR A 1 281 ? -31.421 -7.304 -4.472 1.00 84.31 281 THR A O 1
ATOM 2210 N N . PHE A 1 282 ? -29.922 -7.171 -2.799 1.00 87.69 282 PHE A N 1
ATOM 2211 C CA . PHE A 1 282 ? -28.835 -6.634 -3.605 1.00 87.69 282 PHE A CA 1
ATOM 2212 C C . PHE A 1 282 ? -28.360 -7.640 -4.658 1.00 87.69 282 PHE A C 1
ATOM 2214 O O . PHE A 1 282 ? -28.038 -8.788 -4.336 1.00 87.69 282 PHE A O 1
ATOM 2221 N N . ARG A 1 283 ? -28.273 -7.183 -5.910 1.00 90.00 283 ARG A N 1
ATOM 2222 C CA . ARG A 1 283 ? -27.715 -7.938 -7.034 1.00 90.00 283 ARG A CA 1
ATOM 2223 C C . ARG A 1 283 ? -26.364 -7.354 -7.413 1.00 90.00 283 ARG A C 1
ATOM 2225 O O . ARG A 1 283 ? -26.209 -6.139 -7.432 1.00 90.00 283 ARG A O 1
ATOM 2232 N N . LEU A 1 284 ? -25.413 -8.235 -7.708 1.00 93.19 284 LEU A N 1
ATOM 2233 C CA . LEU A 1 284 ? -24.106 -7.830 -8.213 1.00 93.19 284 LEU A CA 1
ATOM 2234 C C . LEU A 1 284 ? -24.251 -7.151 -9.588 1.00 93.19 284 LEU A C 1
ATOM 2236 O O . LEU A 1 284 ? -25.177 -7.498 -10.333 1.00 93.19 284 LEU A O 1
ATOM 2240 N N . PRO A 1 285 ? -23.358 -6.203 -9.917 1.00 94.56 285 PRO A N 1
ATOM 2241 C CA . PRO A 1 285 ? -23.400 -5.493 -11.187 1.00 94.56 285 PRO A CA 1
ATOM 2242 C C . PRO A 1 285 ? -23.189 -6.447 -12.382 1.00 94.56 285 PRO A C 1
ATOM 2244 O O . PRO A 1 285 ? -22.363 -7.362 -12.303 1.00 94.56 285 PRO A O 1
ATOM 2247 N N . PRO A 1 286 ? -23.931 -6.261 -13.489 1.00 95.50 286 PRO A N 1
ATOM 2248 C CA . PRO A 1 286 ? -23.724 -7.005 -14.730 1.00 95.50 286 PRO A CA 1
ATOM 2249 C C . PRO A 1 286 ? -22.433 -6.569 -15.450 1.00 95.50 286 PRO A C 1
ATOM 2251 O O . PRO A 1 286 ? -22.065 -5.396 -15.416 1.00 95.50 286 PRO A O 1
ATOM 2254 N N . LEU A 1 287 ? -21.744 -7.497 -16.131 1.00 94.62 287 LEU A N 1
ATOM 2255 C CA . LEU A 1 287 ? -20.483 -7.215 -16.850 1.00 94.62 287 LEU A CA 1
ATOM 2256 C C . LEU A 1 287 ? -20.682 -6.319 -18.082 1.00 94.62 287 LEU A C 1
ATOM 2258 O O . LEU A 1 287 ? -19.721 -5.768 -18.614 1.00 94.62 287 LEU A O 1
ATOM 2262 N N . GLU A 1 288 ? -21.918 -6.182 -18.548 1.00 95.50 288 GLU A N 1
ATOM 2263 C CA . GLU A 1 288 ? -22.346 -5.318 -19.646 1.00 95.50 288 GLU A CA 1
ATOM 2264 C C . GLU A 1 288 ? -22.119 -3.827 -19.358 1.00 95.50 288 GLU A C 1
ATOM 2266 O O . GLU A 1 288 ? -22.101 -3.029 -20.290 1.00 95.50 288 GLU A O 1
ATOM 2271 N N . LEU A 1 289 ? -21.909 -3.451 -18.091 1.00 95.81 289 LEU A N 1
ATOM 2272 C CA . LEU A 1 289 ? -21.538 -2.088 -17.699 1.00 95.81 289 LEU A CA 1
ATOM 2273 C C . LEU A 1 289 ? -20.081 -1.740 -18.045 1.00 95.81 289 LEU A C 1
ATOM 2275 O O . LEU A 1 289 ? -19.715 -0.567 -18.017 1.00 95.81 289 LEU A O 1
ATOM 2279 N N . LEU A 1 290 ? -19.255 -2.744 -18.361 1.00 96.00 290 LEU A N 1
ATOM 2280 C CA . LEU A 1 290 ? -17.845 -2.578 -18.706 1.00 96.00 290 LEU A CA 1
ATOM 2281 C C . LEU A 1 290 ? -17.615 -2.683 -20.213 1.00 96.00 290 LEU A C 1
ATOM 2283 O O . LEU A 1 290 ? -18.296 -3.433 -20.924 1.00 96.00 290 LEU A O 1
ATOM 2287 N N . ALA A 1 291 ? -16.591 -1.975 -20.680 1.00 92.75 291 ALA A N 1
ATOM 2288 C CA . ALA A 1 291 ? -16.165 -1.988 -22.068 1.00 92.75 291 ALA A CA 1
ATOM 2289 C C . ALA A 1 291 ? -15.590 -3.353 -22.472 1.00 92.75 291 ALA A C 1
ATOM 2291 O O . ALA A 1 291 ? -14.849 -4.000 -21.725 1.00 92.75 291 ALA A O 1
ATOM 2292 N N . ASP A 1 292 ? -15.923 -3.784 -23.687 1.00 90.81 292 ASP A N 1
ATOM 2293 C CA . ASP A 1 292 ? -15.341 -4.977 -24.294 1.00 90.81 292 ASP A CA 1
ATOM 2294 C C . ASP A 1 292 ? -13.840 -4.794 -24.582 1.00 90.81 292 ASP A C 1
ATOM 2296 O O . ASP A 1 292 ? -13.378 -3.665 -24.784 1.00 90.81 292 ASP A O 1
ATOM 2300 N N . PRO A 1 293 ? -13.049 -5.885 -24.569 1.00 85.31 293 PRO A N 1
ATOM 2301 C CA . PRO A 1 293 ? -11.640 -5.833 -24.944 1.00 85.31 293 PRO A CA 1
ATOM 2302 C C . PRO A 1 293 ? -11.457 -5.263 -26.356 1.00 85.31 293 PRO A C 1
ATOM 2304 O O . PRO A 1 293 ? -12.256 -5.504 -27.260 1.00 85.31 293 PRO A O 1
ATOM 2307 N N . VAL A 1 294 ? -10.387 -4.490 -26.541 1.00 72.75 294 VAL A N 1
ATOM 2308 C CA . VAL A 1 294 ? -10.078 -3.846 -27.821 1.00 72.75 294 VAL A CA 1
ATOM 2309 C C . VAL A 1 294 ? -9.339 -4.840 -28.729 1.00 72.75 294 VAL A C 1
ATOM 2311 O O . VAL A 1 294 ? -8.237 -5.267 -28.396 1.00 72.75 294 VAL A O 1
ATOM 2314 N N . GLY A 1 295 ? -9.919 -5.164 -29.892 1.00 66.25 295 GLY A N 1
ATOM 2315 C CA . GLY A 1 295 ? -9.344 -6.067 -30.907 1.00 66.25 295 GLY A CA 1
ATOM 2316 C C . GLY A 1 295 ? -9.817 -7.527 -30.808 1.00 66.25 295 GLY A C 1
ATOM 2317 O O . GLY A 1 295 ? -10.554 -7.887 -29.896 1.00 66.25 295 GLY A O 1
ATOM 2318 N N . ASP A 1 296 ? -9.366 -8.385 -31.734 1.00 58.69 296 ASP A N 1
ATOM 2319 C CA . ASP A 1 296 ? -9.754 -9.813 -31.840 1.00 58.69 296 ASP A CA 1
ATOM 2320 C C . ASP A 1 296 ? -9.112 -10.724 -30.763 1.00 58.69 296 ASP A C 1
ATOM 2322 O O . ASP A 1 296 ? -8.933 -11.924 -30.960 1.00 58.69 296 ASP A O 1
ATOM 2326 N N . GLY A 1 297 ? -8.703 -10.169 -29.617 1.00 55.94 297 GLY A N 1
ATOM 2327 C CA . GLY A 1 297 ? -8.008 -10.921 -28.565 1.00 55.94 297 GLY A CA 1
ATOM 2328 C C . GLY A 1 297 ? -6.538 -11.248 -28.867 1.00 55.94 297 GLY A C 1
ATOM 2329 O O . GLY A 1 297 ? -5.937 -12.045 -28.149 1.00 55.94 297 GLY A O 1
ATOM 2330 N N . LEU A 1 298 ? -5.943 -10.632 -29.898 1.00 54.19 298 LEU A N 1
ATOM 2331 C CA . LEU A 1 298 ? -4.499 -10.681 -30.154 1.00 54.19 298 LEU A CA 1
ATOM 2332 C C . LEU A 1 298 ? -3.746 -9.975 -29.020 1.00 54.19 298 LEU A C 1
ATOM 2334 O O . LEU A 1 298 ? -3.828 -8.757 -28.851 1.00 54.19 298 LEU A O 1
ATOM 2338 N N . VAL A 1 299 ? -3.014 -10.761 -28.231 1.00 64.75 299 VAL A N 1
ATOM 2339 C CA . VAL A 1 299 ? -2.173 -10.262 -27.143 1.00 64.75 299 VAL A CA 1
ATOM 2340 C C . VAL A 1 299 ? -0.756 -10.072 -27.677 1.00 64.75 299 VAL A C 1
ATOM 2342 O O . VAL A 1 299 ? 0.006 -11.028 -27.777 1.00 64.75 299 VAL A O 1
ATOM 2345 N N . GLY A 1 300 ? -0.400 -8.828 -27.994 1.00 76.12 300 GLY A N 1
ATOM 2346 C CA . GLY A 1 300 ? 0.977 -8.448 -28.316 1.00 76.12 300 GLY A CA 1
ATOM 2347 C C . GLY A 1 300 ? 1.301 -8.338 -29.813 1.00 76.12 300 GLY A C 1
ATOM 2348 O O . GLY A 1 300 ? 0.391 -8.271 -30.640 1.00 76.12 300 GLY A O 1
ATOM 2349 N N . PRO A 1 301 ? 2.597 -8.219 -30.152 1.00 83.88 301 PRO A N 1
ATOM 2350 C CA . PRO A 1 301 ? 3.063 -7.967 -31.512 1.00 83.88 301 PRO A CA 1
ATOM 2351 C C . PRO A 1 301 ? 2.911 -9.191 -32.422 1.00 83.88 301 PRO A C 1
ATOM 2353 O O . PRO A 1 301 ? 2.815 -10.328 -31.965 1.00 83.88 301 PRO A O 1
ATOM 2356 N N . THR A 1 302 ? 2.920 -8.941 -33.727 1.00 87.81 302 THR A N 1
ATOM 2357 C CA . THR A 1 302 ? 2.909 -9.981 -34.767 1.00 87.81 302 THR A CA 1
ATOM 2358 C C . THR A 1 302 ? 4.241 -10.737 -34.840 1.00 87.81 302 THR A C 1
ATOM 2360 O O . THR A 1 302 ? 5.287 -10.204 -34.465 1.00 87.81 302 THR A O 1
ATOM 2363 N N . ASP A 1 303 ? 4.232 -11.959 -35.382 1.00 89.00 303 ASP A N 1
ATOM 2364 C CA . ASP A 1 303 ? 5.451 -12.771 -35.551 1.00 89.00 303 ASP A CA 1
ATOM 2365 C C . ASP A 1 303 ? 6.540 -12.044 -36.366 1.00 89.00 303 ASP A C 1
ATOM 2367 O O . ASP A 1 303 ? 7.731 -12.155 -36.064 1.00 89.00 303 ASP A O 1
ATOM 2371 N N . ASP A 1 304 ? 6.140 -11.236 -37.355 1.00 89.94 304 ASP A N 1
ATOM 2372 C CA . ASP A 1 304 ? 7.055 -10.420 -38.160 1.00 89.94 304 ASP A CA 1
ATOM 2373 C C . ASP A 1 304 ? 7.705 -9.292 -37.341 1.00 89.94 304 ASP A C 1
ATOM 2375 O O . ASP A 1 304 ? 8.914 -9.065 -37.449 1.00 89.94 304 ASP A O 1
ATOM 2379 N N . GLU A 1 305 ? 6.931 -8.598 -36.499 1.00 89.50 305 GLU A N 1
ATOM 2380 C CA . GLU A 1 305 ? 7.442 -7.566 -35.581 1.00 89.50 305 GLU A CA 1
ATOM 2381 C C . GLU A 1 305 ? 8.425 -8.180 -34.571 1.00 89.50 305 GLU A C 1
ATOM 2383 O O . GLU A 1 305 ? 9.506 -7.632 -34.339 1.00 89.50 305 GLU A O 1
ATOM 2388 N N . ILE A 1 306 ? 8.106 -9.365 -34.037 1.00 91.56 306 ILE A N 1
ATOM 2389 C CA . ILE A 1 306 ? 8.983 -10.116 -33.129 1.00 91.56 306 ILE A CA 1
ATOM 2390 C C . ILE A 1 306 ? 10.300 -10.492 -33.820 1.00 91.56 306 ILE A C 1
ATOM 2392 O O . ILE A 1 306 ? 11.380 -10.313 -33.246 1.00 91.56 306 ILE A O 1
ATOM 2396 N N . ALA A 1 307 ? 10.244 -10.997 -35.055 1.00 92.44 307 ALA A N 1
ATOM 2397 C CA . ALA A 1 307 ? 11.434 -11.390 -35.804 1.00 92.44 307 ALA A CA 1
ATOM 2398 C C . ALA A 1 307 ? 12.346 -10.188 -36.107 1.00 92.44 307 ALA A C 1
ATOM 2400 O O . ALA A 1 307 ? 13.571 -10.291 -35.992 1.00 92.44 307 ALA A O 1
ATOM 2401 N N . GLN A 1 308 ? 11.768 -9.035 -36.456 1.00 91.44 308 GLN A N 1
ATOM 2402 C CA . GLN A 1 308 ? 12.520 -7.799 -36.693 1.00 91.44 308 GLN A CA 1
ATOM 2403 C C . GLN A 1 308 ? 13.175 -7.269 -35.415 1.00 91.44 308 GLN A C 1
ATOM 2405 O O . GLN A 1 308 ? 14.364 -6.940 -35.426 1.00 91.44 308 GLN A O 1
ATOM 2410 N N . ALA A 1 309 ? 12.431 -7.228 -34.308 1.00 91.44 309 ALA A N 1
ATOM 2411 C CA . ALA A 1 309 ? 12.946 -6.783 -33.018 1.00 91.44 309 ALA A CA 1
ATOM 2412 C C . ALA A 1 309 ? 14.050 -7.712 -32.485 1.00 91.44 309 ALA A C 1
ATOM 2414 O O . ALA A 1 309 ? 15.052 -7.225 -31.964 1.00 91.44 309 ALA A O 1
ATOM 2415 N N . THR A 1 310 ? 13.917 -9.027 -32.690 1.00 94.00 310 THR A N 1
ATOM 2416 C CA . THR A 1 310 ? 14.951 -10.021 -32.348 1.00 94.00 310 THR A CA 1
ATOM 2417 C C . THR A 1 310 ? 16.260 -9.730 -33.079 1.00 94.00 310 THR A C 1
ATOM 2419 O O . THR A 1 310 ? 17.301 -9.610 -32.438 1.00 94.00 310 THR A O 1
ATOM 2422 N N . ARG A 1 311 ? 16.215 -9.539 -34.407 1.00 93.25 311 ARG A N 1
ATOM 2423 C CA . ARG A 1 311 ? 17.415 -9.223 -35.205 1.00 93.25 311 ARG A CA 1
ATOM 2424 C C . ARG A 1 311 ? 18.061 -7.918 -34.758 1.00 93.25 311 ARG A C 1
ATOM 2426 O O . ARG A 1 311 ? 19.268 -7.874 -34.557 1.00 93.25 311 ARG A O 1
ATOM 2433 N N . ARG A 1 312 ? 17.248 -6.878 -34.545 1.00 92.62 312 ARG A N 1
ATOM 2434 C CA . ARG A 1 312 ? 17.732 -5.577 -34.066 1.00 92.62 312 ARG A CA 1
ATOM 2435 C C . ARG A 1 312 ? 18.445 -5.715 -32.720 1.00 92.62 312 ARG A C 1
ATOM 2437 O O . ARG A 1 312 ? 19.531 -5.176 -32.559 1.00 92.62 312 ARG A O 1
ATOM 2444 N N . LEU A 1 313 ? 17.875 -6.480 -31.787 1.00 93.25 313 LEU A N 1
ATOM 2445 C CA . LEU A 1 313 ? 18.466 -6.726 -30.472 1.00 93.25 313 LEU A CA 1
ATOM 2446 C C . LEU A 1 313 ? 19.807 -7.464 -30.562 1.00 93.25 313 LEU A C 1
ATOM 2448 O O . LEU A 1 313 ? 20.766 -7.062 -29.904 1.00 93.25 313 LEU A O 1
ATOM 2452 N N . GLU A 1 314 ? 19.897 -8.512 -31.380 1.00 93.50 314 GLU A N 1
ATOM 2453 C CA . GLU A 1 314 ? 21.143 -9.260 -31.588 1.00 93.50 314 GLU A CA 1
ATOM 2454 C C . GLU A 1 314 ? 22.229 -8.399 -32.251 1.00 93.50 314 GLU A C 1
ATOM 2456 O O . GLU A 1 314 ? 23.374 -8.389 -31.788 1.00 93.50 314 GLU A O 1
ATOM 2461 N N . ASP A 1 315 ? 21.871 -7.617 -33.273 1.00 93.62 315 ASP A N 1
ATOM 2462 C CA . ASP A 1 315 ? 22.783 -6.686 -33.946 1.00 93.62 315 ASP A CA 1
ATOM 2463 C C . ASP A 1 315 ? 23.274 -5.585 -32.993 1.00 93.62 315 ASP A C 1
ATOM 2465 O O . ASP A 1 315 ? 24.472 -5.285 -32.942 1.00 93.62 315 ASP A O 1
ATOM 2469 N N . THR A 1 316 ? 22.376 -5.023 -32.177 1.00 93.06 316 THR A N 1
ATOM 2470 C CA . THR A 1 316 ? 22.724 -4.032 -31.156 1.00 93.06 316 THR A CA 1
ATOM 2471 C C . THR A 1 316 ? 23.680 -4.619 -30.122 1.00 93.06 316 THR A C 1
ATOM 2473 O O . THR A 1 316 ? 24.721 -4.019 -29.856 1.00 93.06 316 THR A O 1
ATOM 2476 N N . LEU A 1 317 ? 23.398 -5.800 -29.564 1.00 92.38 317 LEU A N 1
ATOM 2477 C CA . LEU A 1 317 ? 24.295 -6.444 -28.595 1.00 92.38 317 LEU A CA 1
ATOM 2478 C C . LEU A 1 317 ? 25.679 -6.703 -29.196 1.00 92.38 317 LEU A C 1
ATOM 2480 O O . LEU A 1 317 ? 26.697 -6.375 -28.580 1.00 92.38 317 LEU A O 1
ATOM 2484 N N . LYS A 1 318 ? 25.722 -7.190 -30.438 1.00 92.44 318 LYS A N 1
ATOM 2485 C CA . LYS A 1 318 ? 26.968 -7.419 -31.171 1.00 92.44 318 LYS A CA 1
ATOM 2486 C C . LYS A 1 318 ? 27.768 -6.131 -31.386 1.00 92.44 318 LYS A C 1
ATOM 2488 O O . LYS A 1 318 ? 28.992 -6.163 -31.278 1.00 92.44 318 LYS A O 1
ATOM 2493 N N . SER A 1 319 ? 27.105 -5.002 -31.643 1.00 92.50 319 SER A N 1
ATOM 2494 C CA . SER A 1 319 ? 27.767 -3.697 -31.815 1.00 92.50 319 SER A CA 1
ATOM 2495 C C . SER A 1 319 ? 28.496 -3.208 -30.553 1.00 92.50 319 SER A C 1
ATOM 2497 O O . SER A 1 319 ? 29.487 -2.487 -30.657 1.00 92.50 319 SER A O 1
ATOM 2499 N N . PHE A 1 320 ? 28.063 -3.658 -29.370 1.00 90.75 320 PHE A N 1
ATOM 2500 C CA . PHE A 1 320 ? 28.702 -3.372 -28.081 1.00 90.75 320 PHE A CA 1
ATOM 2501 C C . PHE A 1 320 ? 29.703 -4.451 -27.634 1.00 90.75 320 PHE A C 1
ATOM 2503 O O . PHE A 1 320 ? 30.102 -4.461 -26.470 1.00 90.75 320 PHE A O 1
ATOM 2510 N N . ASP A 1 321 ? 30.107 -5.351 -28.539 1.00 89.38 321 ASP A N 1
ATOM 2511 C CA . ASP A 1 321 ? 30.980 -6.504 -28.260 1.00 89.38 321 ASP A CA 1
ATOM 2512 C C . ASP A 1 321 ? 30.389 -7.486 -27.223 1.00 89.38 321 ASP A C 1
ATOM 2514 O O . ASP A 1 321 ? 31.091 -8.238 -26.543 1.00 89.38 321 ASP A O 1
ATOM 2518 N N . ILE A 1 322 ? 29.056 -7.505 -27.101 1.00 90.94 322 ILE A N 1
ATOM 2519 C CA . ILE A 1 322 ? 28.323 -8.450 -26.258 1.00 90.94 322 ILE A CA 1
ATOM 2520 C C . ILE A 1 322 ? 27.871 -9.614 -27.138 1.00 90.94 322 ILE A C 1
ATOM 2522 O O . ILE A 1 322 ? 26.885 -9.531 -27.868 1.00 90.94 322 ILE A O 1
ATOM 2526 N N . ARG A 1 323 ? 28.593 -10.733 -27.052 1.00 90.88 323 ARG A N 1
ATOM 2527 C CA . ARG A 1 323 ? 28.224 -11.978 -27.738 1.00 90.88 323 ARG A CA 1
ATOM 2528 C C . ARG A 1 323 ? 27.133 -12.713 -26.961 1.00 90.88 323 ARG A C 1
ATOM 2530 O O . ARG A 1 323 ? 27.385 -13.286 -25.901 1.00 90.88 323 ARG A O 1
ATOM 2537 N N . ALA A 1 324 ? 25.910 -12.654 -27.471 1.00 90.62 324 ALA A N 1
ATOM 2538 C CA . ALA A 1 324 ? 24.757 -13.330 -26.901 1.00 90.62 324 ALA A CA 1
ATOM 2539 C C . ALA A 1 324 ? 23.725 -13.647 -27.992 1.00 90.62 324 ALA A C 1
ATOM 2541 O O . ALA A 1 324 ? 23.727 -13.013 -29.044 1.00 90.62 324 ALA A O 1
ATOM 2542 N N . SER A 1 325 ? 22.846 -14.613 -27.730 1.00 91.31 325 SER A N 1
ATOM 2543 C CA . SER A 1 325 ? 21.783 -15.033 -28.657 1.00 91.31 325 SER A CA 1
ATOM 2544 C C . SER A 1 325 ? 20.416 -15.025 -27.981 1.00 91.31 325 SER A C 1
ATOM 2546 O O . SER A 1 325 ? 20.310 -15.278 -26.774 1.00 91.31 325 SER A O 1
ATOM 2548 N N . VAL A 1 326 ? 19.361 -14.749 -28.748 1.00 93.88 326 VAL A N 1
ATOM 2549 C CA . VAL A 1 326 ? 17.983 -14.857 -28.256 1.00 93.88 326 VAL A CA 1
ATOM 2550 C C . VAL A 1 326 ? 17.540 -16.319 -28.329 1.00 93.88 326 VAL A C 1
ATOM 2552 O O . VAL A 1 326 ? 17.526 -16.941 -29.385 1.00 93.88 326 VAL A O 1
ATOM 2555 N N . THR A 1 327 ? 17.182 -16.887 -27.179 1.00 91.81 327 THR A N 1
ATOM 2556 C CA . THR A 1 327 ? 16.808 -18.309 -27.033 1.00 91.81 327 THR A CA 1
ATOM 2557 C C . THR A 1 327 ? 15.311 -18.541 -26.876 1.00 91.81 327 THR A C 1
ATOM 2559 O O . THR A 1 327 ? 14.839 -19.661 -27.060 1.00 91.81 327 THR A O 1
ATOM 2562 N N . GLY A 1 328 ? 14.558 -17.494 -26.548 1.00 90.44 328 GLY A N 1
ATOM 2563 C CA . GLY A 1 328 ? 13.113 -17.549 -26.386 1.00 90.44 328 GLY A CA 1
ATOM 2564 C C . GLY A 1 328 ? 12.506 -16.155 -26.415 1.00 90.44 328 GLY A C 1
ATOM 2565 O O . GLY A 1 328 ? 13.166 -15.175 -26.068 1.00 90.44 328 GLY A O 1
ATOM 2566 N N . VAL A 1 329 ? 11.243 -16.078 -26.827 1.00 92.31 329 VAL A N 1
ATOM 2567 C CA . VAL A 1 329 ? 10.462 -14.841 -26.848 1.00 92.31 329 VAL A CA 1
ATOM 2568 C C . VAL A 1 329 ? 9.104 -15.111 -26.214 1.00 92.31 329 VAL A C 1
ATOM 2570 O O . VAL A 1 329 ? 8.463 -16.116 -26.511 1.00 92.31 329 VAL A O 1
ATOM 2573 N N . SER A 1 330 ? 8.673 -14.228 -25.318 1.00 90.38 330 SER A N 1
ATOM 2574 C CA . SER A 1 330 ? 7.333 -14.244 -24.729 1.00 90.38 330 SER A CA 1
ATOM 2575 C C . SER A 1 330 ? 6.653 -12.901 -25.019 1.00 90.38 330 SER A C 1
ATOM 2577 O O . SER A 1 330 ? 6.997 -11.913 -24.360 1.00 90.38 330 SER A O 1
ATOM 2579 N N . PRO A 1 331 ? 5.753 -12.827 -26.017 1.00 90.06 331 PRO A N 1
ATOM 2580 C CA . PRO A 1 331 ? 5.014 -11.606 -26.311 1.00 90.06 331 PRO A CA 1
ATOM 2581 C C . PRO A 1 331 ? 3.980 -11.320 -25.221 1.00 90.06 331 PRO A C 1
ATOM 2583 O O . PRO A 1 331 ? 3.298 -12.220 -24.741 1.00 90.06 331 PRO A O 1
ATOM 2586 N N . GLY A 1 332 ? 3.864 -10.054 -24.836 1.00 90.12 332 GLY A N 1
ATOM 2587 C CA . GLY A 1 332 ? 2.847 -9.559 -23.914 1.00 90.12 332 GLY A CA 1
ATOM 2588 C C . GLY A 1 332 ? 2.102 -8.358 -24.492 1.00 90.12 332 GLY A C 1
ATOM 2589 O O . GLY A 1 332 ? 2.417 -7.902 -25.592 1.00 90.12 332 GLY A O 1
ATOM 2590 N N . PRO A 1 333 ? 1.125 -7.793 -23.761 1.00 88.38 333 PRO A N 1
ATOM 2591 C CA . PRO A 1 333 ? 0.266 -6.726 -24.280 1.00 88.38 333 PRO A CA 1
ATOM 2592 C C . PRO A 1 333 ? 1.018 -5.414 -24.546 1.00 88.38 333 PRO A C 1
ATOM 2594 O O . PRO A 1 333 ? 0.762 -4.741 -25.542 1.00 88.38 333 PRO A O 1
ATOM 2597 N N . VAL A 1 334 ? 1.961 -5.043 -23.674 1.00 91.06 334 VAL A N 1
ATOM 2598 C CA . VAL A 1 334 ? 2.678 -3.752 -23.743 1.00 91.06 334 VAL A CA 1
ATOM 2599 C C . VAL A 1 334 ? 4.178 -3.928 -23.966 1.00 91.06 334 VAL A C 1
ATOM 2601 O O . VAL A 1 334 ? 4.818 -3.071 -24.575 1.00 91.06 334 VAL A O 1
ATOM 2604 N N . VAL A 1 335 ? 4.738 -5.042 -23.504 1.00 92.69 335 VAL A N 1
ATOM 2605 C CA . VAL A 1 335 ? 6.147 -5.395 -23.683 1.00 92.69 335 VAL A CA 1
ATOM 2606 C C . VAL A 1 335 ? 6.269 -6.821 -24.188 1.00 92.69 335 VAL A C 1
ATOM 2608 O O . VAL A 1 335 ? 5.387 -7.641 -23.946 1.00 92.69 335 VAL A O 1
ATOM 2611 N N . THR A 1 336 ? 7.394 -7.115 -24.825 1.00 92.62 336 THR A N 1
ATOM 2612 C CA . THR A 1 336 ? 7.809 -8.466 -25.193 1.00 92.62 336 THR A CA 1
ATOM 2613 C C . THR A 1 336 ? 9.095 -8.806 -24.456 1.00 92.62 336 THR A C 1
ATOM 2615 O O . THR A 1 336 ? 10.042 -8.015 -24.434 1.00 92.62 336 THR A O 1
ATOM 2618 N N . ARG A 1 337 ? 9.125 -9.981 -23.821 1.00 92.44 337 ARG A N 1
ATOM 2619 C CA . ARG A 1 337 ? 10.290 -10.478 -23.084 1.00 92.44 337 ARG A CA 1
ATOM 2620 C C . ARG A 1 337 ? 11.146 -11.356 -23.994 1.00 92.44 337 ARG A C 1
ATOM 2622 O O . ARG A 1 337 ? 10.707 -12.423 -24.413 1.00 92.44 337 ARG A O 1
ATOM 2629 N N . TYR A 1 338 ? 12.378 -10.929 -24.237 1.00 93.00 338 TYR A N 1
ATOM 2630 C CA . TYR A 1 338 ? 13.401 -11.654 -24.987 1.00 93.00 338 TYR A CA 1
ATOM 2631 C C . TYR A 1 338 ? 14.367 -12.330 -24.011 1.00 93.00 338 TYR A C 1
ATOM 2633 O O . TYR A 1 338 ? 14.981 -11.671 -23.171 1.00 93.00 338 TYR A O 1
ATOM 2641 N N . GLU A 1 339 ? 14.495 -13.651 -24.094 1.00 93.56 339 GLU A N 1
ATOM 2642 C CA . GLU A 1 339 ? 15.402 -14.440 -23.260 1.00 93.56 339 GLU A CA 1
ATOM 2643 C C . GLU A 1 339 ? 16.770 -14.547 -23.927 1.00 93.56 339 GLU A C 1
ATOM 2645 O O . GLU A 1 339 ? 16.963 -15.301 -24.882 1.00 93.56 339 GLU A O 1
ATOM 2650 N N . ILE A 1 340 ? 17.734 -13.802 -23.403 1.00 92.69 340 ILE A N 1
ATOM 2651 C CA . ILE A 1 340 ? 19.073 -13.684 -23.966 1.00 92.69 340 ILE A CA 1
ATOM 2652 C C . ILE A 1 340 ? 20.025 -14.612 -23.224 1.00 92.69 340 ILE A C 1
ATOM 2654 O O . ILE A 1 340 ? 20.181 -14.516 -22.005 1.00 92.69 340 ILE A O 1
ATOM 2658 N N . LYS A 1 341 ? 20.702 -15.492 -23.957 1.00 92.25 341 LYS A N 1
ATOM 2659 C CA . LYS A 1 341 ? 21.745 -16.363 -23.420 1.00 92.25 341 LYS A CA 1
ATOM 2660 C C . LYS A 1 341 ? 23.123 -15.799 -23.787 1.00 92.25 341 LYS A C 1
ATOM 2662 O O . LYS A 1 341 ? 23.457 -15.779 -24.972 1.00 92.25 341 LYS A O 1
ATOM 2667 N N . PRO A 1 342 ? 23.922 -15.342 -22.805 1.00 90.75 342 PRO A N 1
ATOM 2668 C CA . PRO A 1 342 ? 25.290 -14.892 -23.053 1.00 90.75 342 PRO A CA 1
ATOM 2669 C C . PRO A 1 342 ? 26.206 -16.058 -23.445 1.00 90.75 342 PRO A C 1
ATOM 2671 O O . PRO A 1 342 ? 26.078 -17.160 -22.900 1.00 90.75 342 PRO A O 1
ATOM 2674 N N . ASP A 1 343 ? 27.157 -15.802 -24.343 1.00 90.75 343 ASP A N 1
ATOM 2675 C CA . ASP A 1 343 ? 28.201 -16.769 -24.689 1.00 90.75 343 ASP A CA 1
ATOM 2676 C C . ASP A 1 343 ? 29.202 -16.960 -23.530 1.00 90.75 343 ASP A C 1
ATOM 2678 O O . ASP A 1 343 ? 29.374 -16.065 -22.690 1.00 90.75 343 ASP A O 1
ATOM 2682 N N . PRO A 1 344 ? 29.917 -18.104 -23.468 1.00 86.81 344 PRO A N 1
ATOM 2683 C CA . PRO A 1 344 ? 30.960 -18.322 -22.471 1.00 86.81 344 PRO A CA 1
ATOM 2684 C C . PRO A 1 344 ? 31.980 -17.173 -22.433 1.00 86.81 344 PRO A C 1
ATOM 2686 O O . PRO A 1 344 ? 32.602 -16.837 -23.438 1.00 86.81 344 PRO A O 1
ATOM 2689 N N . GLY A 1 345 ? 32.160 -16.582 -21.250 1.00 84.25 345 GLY A N 1
ATOM 2690 C CA . GLY A 1 345 ? 33.066 -15.449 -21.023 1.00 84.25 345 GLY A CA 1
ATOM 2691 C C . GLY A 1 345 ? 32.384 -14.077 -20.993 1.00 84.25 345 GLY A C 1
ATOM 2692 O O . GLY A 1 345 ? 32.970 -13.136 -20.463 1.00 84.25 345 GLY A O 1
ATOM 2693 N N . VAL A 1 346 ? 31.138 -13.954 -21.465 1.00 87.44 346 VAL A N 1
ATOM 2694 C CA . VAL A 1 346 ? 30.347 -12.725 -21.312 1.00 87.44 346 VAL A CA 1
ATOM 2695 C C . VAL A 1 346 ? 29.695 -12.714 -19.931 1.00 87.44 346 VAL A C 1
ATOM 2697 O O . VAL A 1 346 ? 28.932 -13.607 -19.566 1.00 87.44 346 VAL A O 1
ATOM 2700 N N . THR A 1 347 ? 30.009 -11.697 -19.130 1.00 85.81 347 THR A N 1
ATOM 2701 C CA . THR A 1 347 ? 29.466 -11.572 -17.770 1.00 85.81 347 THR A CA 1
ATOM 2702 C C . THR A 1 347 ? 28.129 -10.838 -17.783 1.00 85.81 347 THR A C 1
ATOM 2704 O O . THR A 1 347 ? 27.944 -9.885 -18.537 1.00 85.81 347 THR A O 1
ATOM 2707 N N . ILE A 1 348 ? 27.212 -11.199 -16.883 1.00 84.00 348 ILE A N 1
ATOM 2708 C CA . ILE A 1 348 ? 25.947 -10.463 -16.703 1.00 84.00 348 ILE A CA 1
ATOM 2709 C C . ILE A 1 348 ? 26.211 -8.975 -16.414 1.00 84.00 348 ILE A C 1
ATOM 2711 O O . ILE A 1 348 ? 25.526 -8.109 -16.950 1.00 84.00 348 ILE A O 1
ATOM 2715 N N . ALA A 1 349 ? 27.252 -8.673 -15.631 1.00 85.06 349 ALA A N 1
ATOM 2716 C CA . ALA A 1 349 ? 27.644 -7.303 -15.311 1.00 85.06 349 ALA A CA 1
ATOM 2717 C C . ALA A 1 349 ? 27.976 -6.471 -16.563 1.00 85.06 349 ALA A C 1
ATOM 2719 O O . ALA A 1 349 ? 27.610 -5.300 -16.615 1.00 85.06 349 ALA A O 1
ATOM 2720 N N . SER A 1 350 ? 28.611 -7.070 -17.580 1.00 85.31 350 SER A N 1
ATOM 2721 C CA . SER A 1 350 ? 28.904 -6.380 -18.846 1.00 85.31 350 SER A CA 1
ATOM 2722 C C . SER A 1 350 ? 27.640 -5.983 -19.612 1.00 85.31 350 SER A C 1
ATOM 2724 O O . SER A 1 350 ? 27.590 -4.901 -20.189 1.00 85.31 350 SER A O 1
ATOM 2726 N N . ILE A 1 351 ? 26.592 -6.808 -19.534 1.00 86.69 351 ILE A N 1
ATOM 2727 C CA . ILE A 1 351 ? 25.293 -6.545 -20.159 1.00 86.69 351 ILE A CA 1
ATOM 2728 C C . ILE A 1 351 ? 24.564 -5.438 -19.397 1.00 86.69 351 ILE A C 1
ATOM 2730 O O . ILE A 1 351 ? 24.150 -4.445 -19.987 1.00 86.69 351 ILE A O 1
ATOM 2734 N N . THR A 1 352 ? 24.463 -5.566 -18.070 1.00 85.19 352 THR A N 1
ATOM 2735 C CA . THR A 1 352 ? 23.767 -4.585 -17.223 1.00 85.19 352 THR A CA 1
ATOM 2736 C C . THR A 1 352 ? 24.436 -3.208 -17.248 1.00 85.19 352 THR A C 1
ATOM 2738 O O . THR A 1 352 ? 23.749 -2.193 -17.192 1.00 85.19 352 THR A O 1
ATOM 2741 N N . ALA A 1 353 ? 25.766 -3.146 -17.373 1.00 87.62 353 ALA A N 1
ATOM 2742 C CA . ALA A 1 353 ? 26.499 -1.885 -17.488 1.00 87.62 353 ALA A CA 1
ATOM 2743 C C . ALA A 1 353 ? 26.192 -1.119 -18.788 1.00 87.62 353 ALA A C 1
ATOM 2745 O O . ALA A 1 353 ? 26.365 0.096 -18.828 1.00 87.62 353 ALA A O 1
ATOM 2746 N N . ARG A 1 354 ? 25.734 -1.816 -19.836 1.00 90.62 354 ARG A N 1
ATOM 2747 C CA . ARG A 1 354 ? 25.423 -1.251 -21.158 1.00 90.62 354 ARG A CA 1
ATOM 2748 C C . ARG A 1 354 ? 23.930 -1.069 -21.409 1.00 90.62 354 ARG A C 1
ATOM 2750 O O . ARG A 1 354 ? 23.561 -0.642 -22.494 1.00 90.62 354 ARG A O 1
ATOM 2757 N N . THR A 1 355 ? 23.060 -1.342 -20.434 1.00 88.81 355 THR A N 1
ATOM 2758 C CA . THR A 1 355 ? 21.598 -1.274 -20.618 1.00 88.81 355 THR A CA 1
ATOM 2759 C C . THR A 1 355 ? 21.122 0.070 -21.177 1.00 88.81 355 THR A C 1
ATOM 2761 O O . THR A 1 355 ? 20.278 0.084 -22.066 1.00 88.81 355 THR A O 1
ATOM 2764 N N . GLN A 1 356 ? 21.673 1.194 -20.702 1.00 88.06 356 GLN A N 1
ATOM 2765 C CA . GLN A 1 356 ? 21.293 2.526 -21.194 1.00 88.06 356 GLN A CA 1
ATOM 2766 C C . GLN A 1 356 ? 21.714 2.750 -22.654 1.00 88.06 356 GLN A C 1
ATOM 2768 O O . GLN A 1 356 ? 20.928 3.270 -23.444 1.00 88.06 356 GLN A O 1
ATOM 2773 N N . ASP A 1 357 ? 22.918 2.302 -23.021 1.00 91.00 357 ASP A N 1
ATOM 2774 C CA . ASP A 1 357 ? 23.431 2.381 -24.393 1.00 91.00 357 ASP A CA 1
ATOM 2775 C C . ASP A 1 357 ? 22.606 1.480 -25.336 1.00 91.00 357 ASP A C 1
ATOM 2777 O O . ASP A 1 357 ? 22.216 1.897 -26.428 1.00 91.00 357 ASP A O 1
ATOM 2781 N N . ILE A 1 358 ? 22.268 0.264 -24.885 1.00 91.62 358 ILE A N 1
ATOM 2782 C CA . ILE A 1 358 ? 21.412 -0.686 -25.612 1.00 91.62 358 ILE A CA 1
ATOM 2783 C C . ILE A 1 358 ? 20.011 -0.100 -25.807 1.00 91.62 358 ILE A C 1
ATOM 2785 O O . ILE A 1 358 ? 19.477 -0.154 -26.910 1.00 91.62 358 ILE A O 1
ATOM 2789 N N . GLN A 1 359 ? 19.425 0.501 -24.769 1.00 91.69 359 GLN A N 1
ATOM 2790 C CA . GLN A 1 359 ? 18.126 1.165 -24.864 1.00 91.69 359 GLN A CA 1
ATOM 2791 C C . GLN A 1 359 ? 18.128 2.272 -25.920 1.00 91.69 359 GLN A C 1
ATOM 2793 O O . GLN A 1 359 ? 17.210 2.325 -26.738 1.00 91.69 359 GLN A O 1
ATOM 2798 N N . ALA A 1 360 ? 19.158 3.124 -25.925 1.00 91.38 360 ALA A N 1
ATOM 2799 C CA . ALA A 1 360 ? 19.289 4.194 -26.905 1.00 91.38 360 ALA A CA 1
ATOM 2800 C C . ALA A 1 360 ? 19.432 3.646 -28.335 1.00 91.38 360 ALA A C 1
ATOM 2802 O O . ALA A 1 360 ? 18.762 4.132 -29.242 1.00 91.38 360 ALA A O 1
ATOM 2803 N N . SER A 1 361 ? 20.246 2.604 -28.533 1.00 92.19 361 SER A N 1
ATOM 2804 C CA . SER A 1 361 ? 20.429 1.972 -29.847 1.00 92.19 361 SER A CA 1
ATOM 2805 C C . SER A 1 361 ? 19.188 1.230 -30.347 1.00 92.19 361 SER A C 1
ATOM 2807 O O . SER A 1 361 ? 19.012 1.112 -31.556 1.00 92.19 361 SER A O 1
ATOM 2809 N N . MET A 1 362 ? 18.354 0.712 -29.446 1.00 90.38 362 MET A N 1
ATOM 2810 C CA . MET A 1 362 ? 17.090 0.054 -29.789 1.00 90.38 362 MET A CA 1
ATOM 2811 C C . MET A 1 362 ? 15.956 1.049 -30.064 1.00 90.38 362 MET A C 1
ATOM 2813 O O . MET A 1 362 ? 14.855 0.615 -30.394 1.00 90.38 362 MET A O 1
ATOM 2817 N N . GLU A 1 363 ? 16.203 2.355 -29.893 1.00 89.94 363 GLU A N 1
ATOM 2818 C CA . GLU A 1 363 ? 15.199 3.428 -29.981 1.00 89.94 363 GLU A CA 1
ATOM 2819 C C . GLU A 1 363 ? 14.007 3.207 -29.030 1.00 89.94 363 GLU A C 1
ATOM 2821 O O . GLU A 1 363 ? 12.893 3.687 -29.241 1.00 89.94 363 GLU A O 1
ATOM 2826 N N . ALA A 1 364 ? 14.243 2.473 -27.941 1.00 87.62 364 ALA A N 1
ATOM 2827 C CA . ALA A 1 364 ? 13.208 2.090 -26.999 1.00 87.62 364 ALA A CA 1
ATOM 2828 C C . ALA A 1 364 ? 13.021 3.164 -25.920 1.00 87.62 364 ALA A C 1
ATOM 2830 O O . ALA A 1 364 ? 13.981 3.696 -25.357 1.00 87.62 364 ALA A O 1
ATOM 2831 N N . ARG A 1 365 ? 11.760 3.435 -25.554 1.00 85.12 365 ARG A N 1
ATOM 2832 C CA . ARG A 1 365 ? 11.430 4.397 -24.487 1.00 85.12 365 ARG A CA 1
ATOM 2833 C C . ARG A 1 365 ? 12.034 4.005 -23.134 1.00 85.12 365 ARG A C 1
ATOM 2835 O O . ARG A 1 365 ? 12.503 4.876 -22.408 1.00 85.12 365 ARG A O 1
ATOM 2842 N N . ALA A 1 366 ? 11.973 2.721 -22.796 1.00 87.62 366 ALA A N 1
ATOM 2843 C CA . ALA A 1 366 ? 12.574 2.127 -21.608 1.00 87.62 366 ALA A CA 1
ATOM 2844 C C . ALA A 1 366 ? 12.816 0.638 -21.874 1.00 87.62 366 ALA A C 1
ATOM 2846 O O . ALA A 1 366 ? 11.966 -0.001 -22.493 1.00 87.62 366 ALA A O 1
ATOM 2847 N N . ILE A 1 367 ? 13.938 0.086 -21.412 1.00 90.69 367 ILE A N 1
ATOM 2848 C CA . ILE A 1 367 ? 14.193 -1.360 -21.427 1.00 90.69 367 ILE A CA 1
ATOM 2849 C C . ILE A 1 367 ? 14.430 -1.821 -19.999 1.00 90.69 367 ILE A C 1
ATOM 2851 O O . ILE A 1 367 ? 15.344 -1.344 -19.330 1.00 90.69 367 ILE A O 1
ATOM 2855 N N . ARG A 1 368 ? 13.648 -2.806 -19.554 1.00 90.75 368 ARG A N 1
ATOM 2856 C CA . ARG A 1 368 ? 13.869 -3.449 -18.259 1.00 90.75 368 ARG A CA 1
ATOM 2857 C C . ARG A 1 368 ? 14.668 -4.730 -18.455 1.00 90.75 368 ARG A C 1
ATOM 2859 O O . ARG A 1 368 ? 14.284 -5.597 -19.238 1.00 90.75 368 ARG A O 1
ATOM 2866 N N . VAL A 1 369 ? 15.764 -4.856 -17.712 1.00 89.38 369 VAL A N 1
ATOM 2867 C CA . VAL A 1 369 ? 16.648 -6.027 -17.762 1.00 89.38 369 VAL A CA 1
ATOM 2868 C C . VAL A 1 369 ? 16.494 -6.844 -16.483 1.00 89.38 369 VAL A C 1
ATOM 2870 O O . VAL A 1 369 ? 16.810 -6.379 -15.389 1.00 89.38 369 VAL A O 1
ATOM 2873 N N . GLN A 1 370 ? 16.024 -8.083 -16.615 1.00 86.12 370 GLN A N 1
ATOM 2874 C CA . GLN A 1 370 ? 15.930 -9.053 -15.528 1.00 86.12 370 GLN A CA 1
ATOM 2875 C C . GLN A 1 370 ? 17.095 -10.039 -15.612 1.00 86.12 370 GLN A C 1
ATOM 2877 O O . GLN A 1 370 ? 17.114 -10.925 -16.467 1.00 86.12 370 GLN A O 1
ATOM 2882 N N . ALA A 1 371 ? 18.064 -9.909 -14.707 1.00 82.56 371 ALA A N 1
ATOM 2883 C CA . ALA A 1 371 ? 19.254 -10.749 -14.702 1.00 82.56 371 ALA A CA 1
ATOM 2884 C C . ALA A 1 371 ? 19.554 -11.334 -13.308 1.00 82.56 371 ALA A C 1
ATOM 2886 O O . ALA A 1 371 ? 19.715 -10.562 -12.360 1.00 82.56 371 ALA A O 1
ATOM 2887 N N . PRO A 1 372 ? 19.704 -12.666 -13.167 1.00 83.19 372 PRO A N 1
ATOM 2888 C CA . PRO A 1 372 ? 19.266 -13.718 -14.093 1.00 83.19 372 PRO A CA 1
ATOM 2889 C C . PRO A 1 372 ? 17.736 -13.908 -14.067 1.00 83.19 372 PRO A C 1
ATOM 2891 O O . PRO A 1 372 ? 17.066 -13.530 -13.102 1.00 83.19 372 PRO A O 1
ATOM 2894 N N . ILE A 1 373 ? 17.177 -14.546 -15.099 1.00 84.31 373 ILE A N 1
ATOM 2895 C CA . ILE A 1 373 ? 15.796 -15.049 -15.052 1.00 84.31 373 ILE A CA 1
ATOM 2896 C C . ILE A 1 373 ? 15.732 -16.200 -14.026 1.00 84.31 373 ILE A C 1
ATOM 2898 O O . ILE A 1 373 ? 16.524 -17.141 -14.124 1.00 84.31 373 ILE A O 1
ATOM 2902 N N . PRO A 1 374 ? 14.811 -16.181 -13.043 1.00 79.12 374 PRO A N 1
ATOM 2903 C CA . PRO A 1 374 ? 14.683 -17.263 -12.070 1.00 79.12 374 PRO A CA 1
ATOM 2904 C C . PRO A 1 374 ? 14.545 -18.637 -12.741 1.00 79.12 374 PRO A C 1
ATOM 2906 O O . PRO A 1 374 ? 13.672 -18.846 -13.578 1.00 79.12 374 PRO A O 1
ATOM 2909 N N . GLY A 1 375 ? 15.420 -19.577 -12.377 1.00 80.31 375 GLY A N 1
ATOM 2910 C CA . GLY A 1 375 ? 15.414 -20.938 -12.925 1.00 80.31 375 GLY A CA 1
ATOM 2911 C C . GLY A 1 375 ? 16.040 -21.100 -14.317 1.00 80.31 375 GLY A C 1
ATOM 2912 O O . GLY A 1 375 ? 16.083 -22.223 -14.813 1.00 80.31 375 GLY A O 1
ATOM 2913 N N . LYS A 1 376 ? 16.563 -20.033 -14.941 1.00 82.75 376 LYS A N 1
ATOM 2914 C CA . LYS A 1 376 ? 17.236 -20.085 -16.251 1.00 82.75 376 LYS A CA 1
ATOM 2915 C C . LYS A 1 376 ? 18.600 -19.386 -16.207 1.00 82.75 376 LYS A C 1
ATOM 2917 O O . LYS A 1 376 ? 18.766 -18.359 -15.558 1.00 82.75 376 LYS A O 1
ATOM 2922 N N . ASN A 1 377 ? 19.583 -19.903 -16.948 1.00 81.44 377 ASN A N 1
ATOM 2923 C CA . ASN A 1 377 ? 20.865 -19.215 -17.163 1.00 81.44 377 ASN A CA 1
ATOM 2924 C C . ASN A 1 377 ? 20.762 -18.238 -18.350 1.00 81.44 377 ASN A C 1
ATOM 2926 O O . ASN A 1 377 ? 21.420 -18.413 -19.374 1.00 81.44 377 ASN A O 1
ATOM 2930 N N . ALA A 1 378 ? 19.847 -17.278 -18.232 1.00 86.75 378 ALA A N 1
ATOM 2931 C CA . ALA A 1 378 ? 19.518 -16.299 -19.261 1.00 86.75 378 ALA A CA 1
ATOM 2932 C C . ALA A 1 378 ? 19.197 -14.937 -18.629 1.00 86.75 378 ALA A C 1
ATOM 2934 O O . ALA A 1 378 ? 18.865 -14.844 -17.443 1.00 86.75 378 ALA A O 1
ATOM 2935 N N . VAL A 1 379 ? 19.298 -13.885 -19.436 1.00 90.88 379 VAL A N 1
ATOM 2936 C CA . VAL A 1 379 ? 18.953 -12.503 -19.104 1.00 90.88 379 VAL A CA 1
ATOM 2937 C C . VAL A 1 379 ? 17.686 -12.128 -19.863 1.00 90.88 379 VAL A C 1
ATOM 2939 O O . VAL A 1 379 ? 17.631 -12.264 -21.079 1.00 90.88 379 VAL A O 1
ATOM 2942 N N . GLY A 1 380 ? 16.658 -11.669 -19.157 1.00 91.38 380 GLY A N 1
ATOM 2943 C CA . GLY A 1 380 ? 15.404 -11.233 -19.763 1.00 91.38 380 GLY A CA 1
ATOM 2944 C C . GLY A 1 380 ? 15.468 -9.762 -20.143 1.00 91.38 380 GLY A C 1
ATOM 2945 O O . GLY A 1 380 ? 15.661 -8.923 -19.269 1.00 91.38 380 GLY A O 1
ATOM 2946 N N . PHE A 1 381 ? 15.284 -9.450 -21.420 1.00 92.38 381 PHE A N 1
ATOM 2947 C CA . PHE A 1 381 ? 15.086 -8.087 -21.908 1.00 92.38 381 PHE A CA 1
ATOM 2948 C C . PHE A 1 381 ? 13.605 -7.867 -22.177 1.00 92.38 381 PHE A C 1
ATOM 2950 O O . PHE A 1 381 ? 13.036 -8.486 -23.068 1.00 92.38 381 PHE A O 1
ATOM 2957 N N . GLU A 1 382 ? 12.972 -6.993 -21.408 1.00 92.88 382 GLU A N 1
ATOM 2958 C CA . GLU A 1 382 ? 11.591 -6.583 -21.647 1.00 92.88 382 GLU A CA 1
ATOM 2959 C C . GLU A 1 382 ? 11.601 -5.298 -22.470 1.00 92.88 382 GLU A C 1
ATOM 2961 O O . GLU A 1 382 ? 11.933 -4.222 -21.960 1.00 92.88 382 GLU A O 1
ATOM 2966 N N . ILE A 1 383 ? 11.258 -5.431 -23.750 1.00 93.00 383 ILE A N 1
ATOM 2967 C CA . ILE A 1 383 ? 11.288 -4.347 -24.731 1.00 93.00 383 ILE A CA 1
ATOM 2968 C C . ILE A 1 383 ? 9.845 -3.918 -25.031 1.00 93.00 383 ILE A C 1
ATOM 2970 O O . ILE A 1 383 ? 8.990 -4.789 -25.210 1.00 93.00 383 ILE A O 1
ATOM 2974 N N . PRO A 1 384 ? 9.541 -2.609 -25.072 1.00 92.88 384 PRO A N 1
ATOM 2975 C CA . PRO A 1 384 ? 8.214 -2.111 -25.418 1.00 92.88 384 PRO A CA 1
ATOM 2976 C C . PRO A 1 384 ? 7.786 -2.544 -26.815 1.00 92.88 384 PRO A C 1
ATOM 2978 O O . PRO A 1 384 ? 8.585 -2.517 -27.747 1.00 92.88 384 PRO A O 1
ATOM 2981 N N . ASN A 1 385 ? 6.514 -2.903 -26.956 1.00 91.12 385 ASN A N 1
ATOM 2982 C CA . ASN A 1 385 ? 5.920 -3.165 -28.261 1.00 91.12 385 ASN A CA 1
ATOM 2983 C C . ASN A 1 385 ? 5.671 -1.841 -28.995 1.00 91.12 385 ASN A C 1
ATOM 2985 O O . ASN A 1 385 ? 5.253 -0.861 -28.373 1.00 91.12 385 ASN A O 1
ATOM 2989 N N . ASP A 1 386 ? 5.814 -1.837 -30.321 1.00 86.75 386 ASP A N 1
ATOM 2990 C CA . ASP A 1 386 ? 5.492 -0.669 -31.155 1.00 86.75 386 ASP A CA 1
ATOM 2991 C C . ASP A 1 386 ? 4.002 -0.292 -31.062 1.00 86.75 386 ASP A C 1
ATOM 2993 O O . ASP A 1 386 ? 3.629 0.883 -31.115 1.00 86.75 386 ASP A O 1
ATOM 2997 N N . ARG A 1 387 ? 3.137 -1.299 -30.882 1.00 86.56 387 ARG A N 1
ATOM 2998 C CA . ARG A 1 387 ? 1.683 -1.158 -30.732 1.00 86.56 387 ARG A CA 1
ATOM 2999 C C . ARG A 1 387 ? 1.218 -1.784 -29.413 1.00 86.56 387 ARG A C 1
ATOM 3001 O O . ARG A 1 387 ? 0.840 -2.954 -29.395 1.00 86.56 387 ARG A O 1
ATOM 3008 N N . PRO A 1 388 ? 1.258 -1.043 -28.293 1.00 87.62 388 PRO A N 1
ATOM 3009 C CA . PRO A 1 388 ? 0.787 -1.559 -27.015 1.00 87.62 388 PRO A CA 1
ATOM 3010 C C . PRO A 1 388 ? -0.740 -1.708 -27.009 1.00 87.62 388 PRO A C 1
ATOM 3012 O O . PRO A 1 388 ? -1.465 -0.801 -27.423 1.00 87.62 388 PRO A O 1
ATOM 3015 N N . VAL A 1 389 ? -1.224 -2.835 -26.489 1.00 87.69 389 VAL A N 1
ATOM 3016 C CA . VAL A 1 389 ? -2.654 -3.138 -26.351 1.00 87.69 389 VAL A CA 1
ATOM 3017 C C . VAL A 1 389 ? -3.125 -2.799 -24.937 1.00 87.69 389 VAL A C 1
ATOM 3019 O O . VAL A 1 389 ? -2.458 -3.108 -23.947 1.00 87.69 389 VAL A O 1
ATOM 3022 N N . MET A 1 390 ? -4.283 -2.143 -24.836 1.00 89.06 390 MET A N 1
ATOM 3023 C CA . MET A 1 390 ? -4.912 -1.838 -23.553 1.00 89.06 390 MET A CA 1
ATOM 3024 C C . MET A 1 390 ? -5.558 -3.093 -22.967 1.00 89.06 390 MET A C 1
ATOM 3026 O O . MET A 1 390 ? -6.338 -3.761 -23.639 1.00 89.06 390 MET A O 1
ATOM 3030 N N . VAL A 1 391 ? -5.270 -3.359 -21.695 1.00 92.25 391 VAL A N 1
ATOM 3031 C CA . VAL A 1 391 ? -5.893 -4.440 -20.925 1.00 92.25 391 VAL A CA 1
ATOM 3032 C C . VAL A 1 391 ? -7.185 -3.902 -20.313 1.00 92.25 391 VAL A C 1
ATOM 3034 O O . VAL A 1 391 ? -7.118 -2.966 -19.517 1.00 92.25 391 VAL A O 1
ATOM 3037 N N . THR A 1 392 ? -8.356 -4.429 -20.673 1.00 93.56 392 THR A N 1
ATOM 3038 C CA . THR A 1 392 ? -9.642 -3.938 -20.133 1.00 93.56 392 THR A CA 1
ATOM 3039 C C . THR A 1 392 ? -10.035 -4.691 -18.867 1.00 93.56 392 THR A C 1
ATOM 3041 O O . THR A 1 392 ? -9.715 -5.863 -18.692 1.00 93.56 392 THR A O 1
ATOM 3044 N N . MET A 1 393 ? -10.758 -4.049 -17.948 1.00 94.38 393 MET A N 1
ATOM 3045 C CA . MET A 1 393 ? -11.198 -4.732 -16.728 1.00 94.38 393 MET A CA 1
ATOM 3046 C C . MET A 1 393 ? -12.101 -5.941 -17.016 1.00 94.38 393 MET A C 1
ATOM 3048 O O . MET A 1 393 ? -11.949 -6.990 -16.382 1.00 94.38 393 MET A O 1
ATOM 3052 N N . LYS A 1 394 ? -13.002 -5.822 -17.999 1.00 94.75 394 LYS A N 1
ATOM 3053 C CA . LYS A 1 394 ? -13.946 -6.882 -18.374 1.00 94.75 394 LYS A CA 1
ATOM 3054 C C . LYS A 1 394 ? -13.242 -8.182 -18.753 1.00 94.75 394 LYS A C 1
ATOM 3056 O O . LYS A 1 394 ? -13.661 -9.245 -18.299 1.00 94.75 394 LYS A O 1
ATOM 3061 N N . GLU A 1 395 ? -12.149 -8.103 -19.513 1.00 91.81 395 GLU A N 1
ATOM 3062 C CA . GLU A 1 395 ? -11.428 -9.295 -19.971 1.00 91.81 395 GLU A CA 1
ATOM 3063 C C . GLU A 1 395 ? -10.848 -10.097 -18.789 1.00 91.81 395 GLU A C 1
ATOM 3065 O O . GLU A 1 395 ? -10.876 -11.329 -18.784 1.00 91.81 395 GLU A O 1
ATOM 3070 N N . ILE A 1 396 ? -10.366 -9.411 -17.743 1.00 93.56 396 ILE A N 1
ATOM 3071 C CA . ILE A 1 396 ? -9.777 -10.069 -16.571 1.00 93.56 396 ILE A CA 1
ATOM 3072 C C . ILE A 1 396 ? -10.866 -10.638 -15.670 1.00 93.56 396 ILE A C 1
ATOM 3074 O O . ILE A 1 396 ? -10.708 -11.749 -15.161 1.00 93.56 396 ILE A O 1
ATOM 3078 N N . LEU A 1 397 ? -11.993 -9.938 -15.518 1.00 94.19 397 LEU A N 1
ATOM 3079 C CA . LEU A 1 397 ? -13.147 -10.450 -14.775 1.00 94.19 397 LEU A CA 1
ATOM 3080 C C . LEU A 1 397 ? -13.751 -11.699 -15.435 1.00 94.19 397 LEU A C 1
ATOM 3082 O O . LEU A 1 397 ? -14.176 -12.612 -14.731 1.00 94.19 397 LEU A O 1
ATOM 3086 N N . GLN A 1 398 ? -13.750 -11.771 -16.769 1.00 92.88 398 GLN A N 1
ATOM 3087 C CA . GLN A 1 398 ? -14.196 -12.947 -17.526 1.00 92.88 398 GLN A CA 1
ATOM 3088 C C . GLN A 1 398 ? -13.188 -14.103 -17.493 1.00 92.88 398 GLN A C 1
ATOM 3090 O O . GLN A 1 398 ? -13.558 -15.255 -17.731 1.00 92.88 398 GLN A O 1
ATOM 3095 N N . SER A 1 399 ? -11.918 -13.823 -17.188 1.00 91.50 399 SER A N 1
ATOM 3096 C CA . SER A 1 399 ? -10.876 -14.845 -17.171 1.00 91.50 399 SER A CA 1
ATOM 3097 C C . SER A 1 399 ? -11.151 -15.937 -16.120 1.00 91.50 399 SER A C 1
ATOM 3099 O O . SER A 1 399 ? -11.681 -15.651 -15.036 1.00 91.50 399 SER A O 1
ATOM 3101 N N . PRO A 1 400 ? -10.723 -17.193 -16.360 1.00 89.00 400 PRO A N 1
ATOM 3102 C CA . PRO A 1 400 ? -10.869 -18.274 -15.383 1.00 89.00 400 PRO A CA 1
ATOM 3103 C C . PRO A 1 400 ? -10.208 -17.969 -14.033 1.00 89.00 400 PRO A C 1
ATOM 3105 O O . PRO A 1 400 ? -10.687 -18.432 -12.997 1.00 89.00 400 PRO A O 1
ATOM 3108 N N . VAL A 1 401 ? -9.142 -17.159 -14.040 1.00 88.69 401 VAL A N 1
ATOM 3109 C CA . VAL A 1 401 ? -8.388 -16.760 -12.843 1.00 88.69 401 VAL A CA 1
ATOM 3110 C C . VAL A 1 401 ? -9.261 -15.982 -11.855 1.00 88.69 401 VAL A C 1
ATOM 3112 O O . VAL A 1 401 ? -9.069 -16.116 -10.647 1.00 88.69 401 VAL A O 1
ATOM 3115 N N . TYR A 1 402 ? -10.244 -15.217 -12.339 1.00 92.31 402 TYR A N 1
ATOM 3116 C CA . TYR A 1 402 ? -11.171 -14.457 -11.500 1.00 92.31 402 TYR A CA 1
ATOM 3117 C C . TYR A 1 402 ? -12.562 -15.106 -11.423 1.00 92.31 402 TYR A C 1
ATOM 3119 O O . TYR A 1 402 ? -13.056 -15.396 -10.324 1.00 92.31 402 TYR A O 1
ATOM 3127 N N . ALA A 1 403 ? -13.185 -15.385 -12.575 1.00 90.75 403 ALA A N 1
ATOM 3128 C CA . ALA A 1 403 ? -14.560 -15.877 -12.658 1.00 90.75 403 ALA A CA 1
ATOM 3129 C C . ALA A 1 403 ? -14.735 -17.216 -11.927 1.00 90.75 403 ALA A C 1
ATOM 3131 O O . ALA A 1 403 ? -15.644 -17.376 -11.112 1.00 90.75 403 ALA A O 1
ATOM 3132 N N . SER A 1 404 ? -13.806 -18.149 -12.158 1.00 89.00 404 SER A N 1
ATOM 3133 C CA . SER A 1 404 ? -13.822 -19.496 -11.569 1.00 89.00 404 SER A CA 1
ATOM 3134 C C . SER A 1 404 ? -13.010 -19.604 -10.272 1.00 89.00 404 SER A C 1
ATOM 3136 O O . SER A 1 404 ? -12.795 -20.706 -9.761 1.00 89.00 404 SER A O 1
ATOM 3138 N N . SER A 1 405 ? -12.546 -18.477 -9.720 1.00 88.31 405 SER A N 1
ATOM 3139 C CA . SER A 1 405 ? -11.745 -18.480 -8.497 1.00 88.31 405 SER A CA 1
ATOM 3140 C C . SER A 1 405 ? -12.552 -18.968 -7.298 1.00 88.31 405 SER A C 1
ATOM 3142 O O . SER A 1 405 ? -13.648 -18.473 -7.025 1.00 88.31 405 SER A O 1
ATOM 3144 N N . LYS A 1 406 ? -11.966 -19.916 -6.559 1.00 85.94 406 LYS A N 1
ATOM 3145 C CA . LYS A 1 406 ? -12.467 -20.407 -5.264 1.00 85.94 406 LYS A CA 1
ATOM 3146 C C . LYS A 1 406 ? -11.965 -19.580 -4.079 1.00 85.94 406 LYS A C 1
ATOM 3148 O O . LYS A 1 406 ? -12.321 -19.885 -2.944 1.00 85.94 406 LYS A O 1
ATOM 3153 N N . ALA A 1 407 ? -11.090 -18.607 -4.327 1.00 84.12 407 ALA A N 1
ATOM 3154 C CA . ALA A 1 407 ? -10.634 -17.697 -3.287 1.00 84.12 407 ALA A CA 1
ATOM 3155 C C . ALA A 1 407 ? -11.812 -16.887 -2.736 1.00 84.12 407 ALA A C 1
ATOM 3157 O O . ALA A 1 407 ? -12.772 -16.637 -3.467 1.00 84.12 407 ALA A O 1
ATOM 3158 N N . VAL A 1 408 ? -11.726 -16.468 -1.470 1.00 80.69 408 VAL A N 1
ATOM 3159 C CA . VAL A 1 408 ? -12.762 -15.625 -0.876 1.00 80.69 408 VAL A CA 1
ATOM 3160 C C . VAL A 1 408 ? -12.738 -14.283 -1.586 1.00 80.69 408 VAL A C 1
ATOM 3162 O O . VAL A 1 408 ? -13.778 -13.884 -2.076 1.00 80.69 408 VAL A O 1
ATOM 3165 N N . MET A 1 409 ? -11.571 -13.647 -1.740 1.00 88.25 409 MET A N 1
ATOM 3166 C CA . MET A 1 409 ? -11.456 -12.296 -2.309 1.00 88.25 409 MET A CA 1
ATOM 3167 C C . MET A 1 409 ? -10.509 -12.259 -3.520 1.00 88.25 409 MET A C 1
ATOM 3169 O O . MET A 1 409 ? -9.362 -11.805 -3.406 1.00 88.25 409 MET A O 1
ATOM 3173 N N . PRO A 1 410 ? -10.932 -12.760 -4.693 1.00 91.00 410 PRO A N 1
ATOM 3174 C CA . PRO A 1 410 ? -10.146 -12.637 -5.913 1.00 91.00 410 PRO A CA 1
ATOM 3175 C C . PRO A 1 410 ? -10.054 -11.175 -6.362 1.00 91.00 410 PRO A C 1
ATOM 3177 O O . PRO A 1 410 ? -11.017 -10.419 -6.272 1.00 91.00 410 PRO A O 1
ATOM 3180 N N . ILE A 1 411 ? -8.893 -10.791 -6.887 1.00 92.62 411 ILE A N 1
ATOM 3181 C CA . ILE A 1 411 ? -8.613 -9.448 -7.394 1.00 92.62 411 ILE A CA 1
ATOM 3182 C C . ILE A 1 411 ? -8.112 -9.559 -8.831 1.00 92.62 411 ILE A C 1
ATOM 3184 O O . ILE A 1 411 ? -7.139 -10.267 -9.097 1.00 92.62 411 ILE A O 1
ATOM 3188 N N . ALA A 1 412 ? -8.772 -8.858 -9.749 1.00 93.12 412 ALA A N 1
ATOM 3189 C CA . ALA A 1 412 ? -8.396 -8.781 -11.153 1.00 93.12 412 ALA A CA 1
ATOM 3190 C C . ALA A 1 412 ? -7.328 -7.694 -11.324 1.00 93.12 412 ALA A C 1
ATOM 3192 O O . ALA A 1 412 ? -7.663 -6.519 -11.356 1.00 93.12 412 ALA A O 1
ATOM 3193 N N . LEU A 1 413 ? -6.041 -8.054 -11.386 1.00 92.38 413 LEU A N 1
ATOM 3194 C CA . LEU A 1 413 ? -4.967 -7.055 -11.470 1.00 92.38 413 LEU A CA 1
ATOM 3195 C C . LEU A 1 413 ? -4.688 -6.614 -12.908 1.00 92.38 413 LEU A C 1
ATOM 3197 O O . LEU A 1 413 ? -4.474 -5.426 -13.136 1.00 92.38 413 LEU A O 1
ATOM 3201 N N . GLY A 1 414 ? -4.667 -7.541 -13.867 1.00 94.00 414 GLY A N 1
ATOM 3202 C CA . GLY A 1 414 ? -4.270 -7.232 -15.241 1.00 94.00 414 GLY A CA 1
ATOM 3203 C C . GLY A 1 414 ? -3.750 -8.448 -15.998 1.00 94.00 414 GLY A C 1
ATOM 3204 O O . GLY A 1 414 ? -4.267 -9.542 -15.811 1.00 94.00 414 GLY A O 1
ATOM 3205 N N . ARG A 1 415 ? -2.703 -8.279 -16.811 1.00 91.75 415 ARG A N 1
ATOM 3206 C CA . ARG A 1 415 ? -1.975 -9.374 -17.485 1.00 91.75 415 ARG A CA 1
ATOM 3207 C C . ARG A 1 415 ? -0.494 -9.353 -17.136 1.00 91.75 415 ARG A C 1
ATOM 3209 O O . ARG A 1 415 ? 0.080 -8.280 -16.966 1.00 91.75 415 ARG A O 1
ATOM 3216 N N . TYR A 1 416 ? 0.129 -10.519 -17.041 1.00 90.44 416 TYR A N 1
ATOM 3217 C CA . TYR A 1 416 ? 1.577 -10.632 -16.891 1.00 90.44 416 TYR A CA 1
ATOM 3218 C C . TYR A 1 416 ? 2.308 -10.172 -18.162 1.00 90.44 416 TYR A C 1
ATOM 3220 O O . TYR A 1 416 ? 1.704 -9.960 -19.216 1.00 90.44 416 TYR A O 1
ATOM 3228 N N . ALA A 1 417 ? 3.629 -10.011 -18.065 1.00 85.50 417 ALA A N 1
ATOM 3229 C CA . ALA A 1 417 ? 4.477 -9.617 -19.193 1.00 85.50 417 ALA A CA 1
ATOM 3230 C C . ALA A 1 417 ? 4.473 -10.615 -20.371 1.00 85.50 417 ALA A C 1
ATOM 3232 O O . ALA A 1 417 ? 4.856 -10.239 -21.468 1.00 85.50 417 ALA A O 1
ATOM 3233 N N . ASP A 1 418 ? 4.051 -11.860 -20.154 1.00 82.50 418 ASP A N 1
ATOM 3234 C CA . ASP A 1 418 ? 3.846 -12.905 -21.169 1.00 82.50 418 ASP A CA 1
ATOM 3235 C C . ASP A 1 418 ? 2.382 -13.033 -21.623 1.00 82.50 418 ASP A C 1
ATOM 3237 O O . ASP A 1 418 ? 2.033 -13.949 -22.359 1.00 82.50 418 ASP A O 1
ATOM 3241 N N . GLY A 1 419 ? 1.515 -12.111 -21.200 1.00 84.75 419 GLY A N 1
ATOM 3242 C CA . GLY A 1 419 ? 0.137 -12.022 -21.671 1.00 84.75 419 GLY A CA 1
ATOM 3243 C C . GLY A 1 419 ? -0.880 -12.836 -20.879 1.00 84.75 419 GLY A C 1
ATOM 3244 O O . GLY A 1 419 ? -2.076 -12.571 -21.016 1.00 84.75 419 GLY A O 1
ATOM 3245 N N . ASP A 1 420 ? -0.457 -13.747 -20.003 1.00 87.88 420 ASP A N 1
ATOM 3246 C CA . ASP A 1 420 ? -1.383 -14.524 -19.179 1.00 87.88 420 ASP A CA 1
ATOM 3247 C C . ASP A 1 420 ? -2.196 -13.619 -18.230 1.00 87.88 420 ASP A C 1
ATOM 3249 O O . ASP A 1 420 ? -1.654 -12.652 -17.679 1.00 87.88 420 ASP A O 1
ATOM 3253 N N . PRO A 1 421 ? -3.497 -13.899 -17.998 1.00 90.31 421 PRO A N 1
ATOM 3254 C CA . PRO A 1 421 ? -4.292 -13.157 -17.026 1.00 90.31 421 PRO A CA 1
ATOM 3255 C C . PRO A 1 421 ? -3.658 -13.191 -15.631 1.00 90.31 421 PRO A C 1
ATOM 3257 O O . PRO A 1 421 ? -3.470 -14.246 -15.024 1.00 90.31 421 PRO A O 1
ATOM 3260 N N . ALA A 1 422 ? -3.370 -12.010 -15.097 1.00 87.62 422 ALA A N 1
ATOM 3261 C CA . ALA A 1 422 ? -2.833 -11.805 -13.767 1.00 87.62 422 ALA A CA 1
ATOM 3262 C C . ALA A 1 422 ? -3.970 -11.493 -12.791 1.00 87.62 422 ALA A C 1
ATOM 3264 O O . ALA A 1 422 ? -4.522 -10.389 -12.741 1.00 87.62 422 ALA A O 1
ATOM 3265 N N . GLY A 1 423 ? -4.298 -12.487 -11.973 1.00 82.19 423 GLY A N 1
ATOM 3266 C CA . GLY A 1 423 ? -5.150 -12.321 -10.805 1.00 82.19 423 GLY A CA 1
ATOM 3267 C C . GLY A 1 423 ? -4.356 -12.480 -9.518 1.00 82.19 423 GLY A C 1
ATOM 3268 O O . GLY A 1 423 ? -3.323 -13.148 -9.464 1.00 82.19 423 GLY A O 1
ATOM 3269 N N . SER A 1 424 ? -4.863 -11.882 -8.451 1.00 75.94 424 SER A N 1
ATOM 3270 C CA . SER A 1 424 ? -4.371 -12.114 -7.099 1.00 75.94 424 SER A CA 1
ATOM 3271 C C . SER A 1 424 ? -5.533 -12.398 -6.155 1.00 75.94 424 SER A C 1
ATOM 3273 O O . SER A 1 424 ? -6.687 -12.497 -6.561 1.00 75.94 424 SER A O 1
ATOM 3275 N N . VAL A 1 425 ? -5.211 -12.605 -4.887 1.00 74.50 425 VAL A N 1
ATOM 3276 C CA . VAL A 1 425 ? -6.155 -12.980 -3.839 1.00 74.50 425 VAL A CA 1
ATOM 3277 C C . VAL A 1 425 ? -5.834 -12.132 -2.616 1.00 74.50 425 VAL A C 1
ATOM 3279 O O . VAL A 1 425 ? -4.687 -12.165 -2.166 1.00 74.50 425 VAL A O 1
ATOM 3282 N N . ALA A 1 426 ? -6.799 -11.382 -2.078 1.00 65.75 426 ALA A N 1
ATOM 3283 C CA . ALA A 1 426 ? -6.546 -10.463 -0.961 1.00 65.75 426 ALA A CA 1
ATOM 3284 C C . ALA A 1 426 ? -6.010 -11.195 0.288 1.00 65.75 426 ALA A C 1
ATOM 3286 O O . ALA A 1 426 ? -5.237 -10.646 1.067 1.00 65.75 426 ALA A O 1
ATOM 3287 N N . GLU A 1 427 ? -6.320 -12.481 0.450 1.00 65.06 427 GLU A N 1
ATOM 3288 C CA . GLU A 1 427 ? -5.798 -13.343 1.513 1.00 65.06 427 GLU A CA 1
ATOM 3289 C C . GLU A 1 427 ? -4.282 -13.584 1.402 1.00 65.06 427 GLU A C 1
ATOM 3291 O O . GLU A 1 427 ? -3.626 -13.851 2.417 1.00 65.06 427 GLU A O 1
ATOM 3296 N N . LYS A 1 428 ? -3.714 -13.491 0.188 1.00 69.88 428 LYS A N 1
ATOM 3297 C CA . LYS A 1 428 ? -2.265 -13.581 -0.070 1.00 69.88 428 LYS A CA 1
ATOM 3298 C C . LYS A 1 428 ? -1.540 -12.261 0.203 1.00 69.88 428 LYS A C 1
ATOM 3300 O O . LYS A 1 428 ? -0.333 -12.286 0.447 1.00 69.88 428 LYS A O 1
ATOM 3305 N N . TRP A 1 429 ? -2.265 -11.143 0.205 1.00 77.12 429 TRP A N 1
ATOM 3306 C CA . TRP A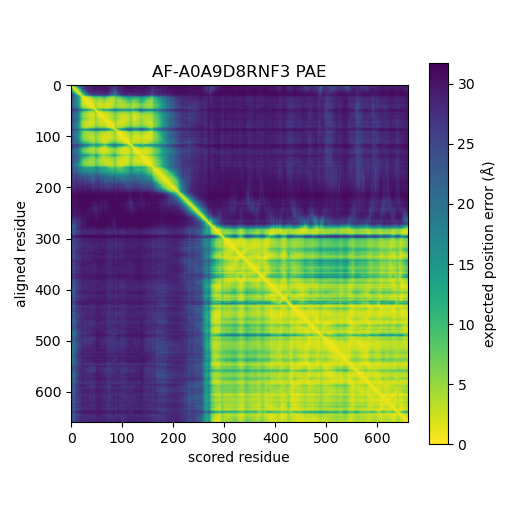 1 429 ? -1.772 -9.804 0.532 1.00 77.12 429 TRP A CA 1
ATOM 3307 C C . TRP A 1 429 ? -2.735 -9.101 1.497 1.00 77.12 429 TRP A C 1
ATOM 3309 O O . TRP A 1 429 ? -3.415 -8.155 1.123 1.00 77.12 429 TRP A O 1
ATOM 3319 N N . PRO A 1 430 ? -2.818 -9.534 2.768 1.00 77.69 430 PRO A N 1
ATOM 3320 C CA . PRO A 1 430 ? -3.791 -8.985 3.717 1.00 77.69 430 PRO A CA 1
ATOM 3321 C C . PRO A 1 430 ? -3.698 -7.460 3.856 1.00 77.69 430 PRO A C 1
ATOM 3323 O O . PRO A 1 430 ? -4.703 -6.785 4.069 1.00 77.69 430 PRO A O 1
ATOM 3326 N N . HIS A 1 431 ? -2.491 -6.929 3.678 1.00 92.81 431 HIS A N 1
ATOM 3327 C CA . HIS A 1 431 ? -2.208 -5.510 3.597 1.00 92.81 431 HIS A CA 1
ATOM 3328 C C . HIS A 1 431 ? -1.300 -5.267 2.391 1.00 92.81 431 HIS A C 1
ATOM 3330 O O . HIS A 1 431 ? -0.330 -6.008 2.203 1.00 92.81 431 HIS A O 1
ATOM 3336 N N . ILE A 1 432 ? -1.599 -4.242 1.594 1.00 94.25 432 ILE A N 1
ATOM 3337 C CA . ILE A 1 432 ? -0.816 -3.866 0.414 1.00 94.25 432 ILE A CA 1
ATOM 3338 C C . ILE A 1 432 ? -0.442 -2.392 0.434 1.00 94.25 432 ILE A C 1
ATOM 3340 O O . ILE A 1 432 ? -1.232 -1.531 0.829 1.00 94.25 432 ILE A O 1
ATOM 3344 N N . LEU A 1 433 ? 0.778 -2.123 -0.017 1.00 96.50 433 LEU A N 1
ATOM 3345 C CA . LEU A 1 433 ? 1.273 -0.785 -0.300 1.00 96.50 433 LEU A CA 1
ATOM 3346 C C . LEU A 1 433 ? 1.329 -0.579 -1.816 1.00 96.50 433 LEU A C 1
ATOM 3348 O O . LEU A 1 433 ? 1.991 -1.345 -2.512 1.00 96.50 433 LEU A O 1
ATOM 3352 N N . ILE A 1 434 ? 0.671 0.461 -2.317 1.00 97.31 434 ILE A N 1
ATOM 3353 C CA . ILE A 1 434 ? 0.651 0.839 -3.732 1.00 97.31 434 ILE A CA 1
ATOM 3354 C C . ILE A 1 434 ? 1.317 2.205 -3.871 1.00 97.31 434 ILE A C 1
ATOM 3356 O O . ILE A 1 434 ? 0.911 3.178 -3.236 1.00 97.31 434 ILE A O 1
ATOM 3360 N N . ALA A 1 435 ? 2.348 2.310 -4.699 1.00 97.38 435 ALA A N 1
ATOM 3361 C CA . ALA A 1 435 ? 3.044 3.573 -4.890 1.00 97.38 435 ALA A CA 1
ATOM 3362 C C . ALA A 1 435 ? 3.456 3.793 -6.343 1.00 97.38 435 ALA A C 1
ATOM 3364 O O . ALA A 1 435 ? 3.751 2.848 -7.065 1.00 97.38 435 ALA A O 1
ATOM 3365 N N . GLY A 1 436 ? 3.470 5.051 -6.772 1.00 96.00 436 GLY A N 1
ATOM 3366 C CA . GLY A 1 436 ? 3.837 5.433 -8.134 1.00 96.00 436 GLY A CA 1
ATOM 3367 C C . GLY A 1 436 ? 3.718 6.936 -8.344 1.00 96.00 436 GLY A C 1
ATOM 3368 O O . GLY A 1 436 ? 2.988 7.607 -7.622 1.00 96.00 436 GLY A O 1
ATOM 3369 N N . ALA A 1 437 ? 4.422 7.479 -9.332 1.00 93.81 437 ALA A N 1
ATOM 3370 C CA . ALA A 1 437 ? 4.344 8.898 -9.665 1.00 93.81 437 ALA A CA 1
ATOM 3371 C C . ALA A 1 437 ? 2.956 9.283 -10.218 1.00 93.81 437 ALA A C 1
ATOM 3373 O O . ALA A 1 437 ? 2.129 8.431 -10.559 1.00 93.81 437 ALA A O 1
ATOM 3374 N N . THR A 1 438 ? 2.682 10.580 -10.342 1.00 92.50 438 THR A N 1
ATOM 3375 C CA . THR A 1 438 ? 1.477 11.070 -11.028 1.00 92.50 438 THR A CA 1
ATOM 3376 C C . THR A 1 438 ? 1.412 10.516 -12.457 1.00 92.50 438 THR A C 1
ATOM 3378 O O . THR A 1 438 ? 2.438 10.392 -13.120 1.00 92.50 438 THR A O 1
ATOM 3381 N N . ASN A 1 439 ? 0.210 10.168 -12.932 1.00 91.44 439 ASN A N 1
ATOM 3382 C CA . ASN A 1 439 ? -0.030 9.578 -14.260 1.00 91.44 439 ASN A CA 1
ATOM 3383 C C . ASN A 1 439 ? 0.626 8.194 -14.506 1.00 91.44 439 ASN A C 1
ATOM 3385 O O . ASN A 1 439 ? 0.611 7.674 -15.621 1.00 91.44 439 ASN A O 1
ATOM 3389 N N . SER A 1 440 ? 1.166 7.552 -13.466 1.00 94.38 440 SER A N 1
ATOM 3390 C CA . SER A 1 440 ? 1.686 6.177 -13.556 1.00 94.38 440 SER A CA 1
ATOM 3391 C C . SER A 1 440 ? 0.583 5.121 -13.697 1.00 94.38 440 SER A C 1
ATOM 3393 O O . SER A 1 440 ? 0.857 4.019 -14.159 1.00 94.38 440 SER A O 1
ATOM 3395 N N . GLY A 1 441 ? -0.660 5.459 -13.332 1.00 94.94 441 GLY A N 1
ATOM 3396 C CA . GLY A 1 441 ? -1.804 4.540 -13.279 1.00 94.94 441 GLY A CA 1
ATOM 3397 C C . GLY A 1 441 ? -2.233 4.135 -11.862 1.00 94.94 441 GLY A C 1
ATOM 3398 O O . GLY A 1 441 ? -3.081 3.261 -11.729 1.00 94.94 441 GLY A O 1
ATOM 3399 N N . LYS A 1 442 ? -1.675 4.751 -10.804 1.00 96.00 442 LYS A N 1
ATOM 3400 C CA . LYS A 1 442 ? -1.976 4.423 -9.393 1.00 96.00 442 LYS A CA 1
ATOM 3401 C C . LYS A 1 442 ? -3.475 4.453 -9.080 1.00 96.00 442 LYS A C 1
ATOM 3403 O O . LYS A 1 442 ? -3.978 3.518 -8.467 1.00 96.00 442 LYS A O 1
ATOM 3408 N N . SER A 1 443 ? -4.171 5.512 -9.486 1.00 95.06 443 SER A N 1
ATOM 3409 C CA . SER A 1 443 ? -5.600 5.681 -9.197 1.00 95.06 443 SER A CA 1
ATOM 3410 C C . SER A 1 443 ? -6.446 4.631 -9.915 1.00 95.06 443 SER A C 1
ATOM 3412 O O . SER A 1 443 ? -7.259 3.961 -9.291 1.00 95.06 443 SER A O 1
ATOM 3414 N N . ILE A 1 444 ? -6.154 4.368 -11.194 1.00 96.25 444 ILE A N 1
ATOM 3415 C CA . ILE A 1 444 ? -6.805 3.294 -11.959 1.00 96.25 444 ILE A CA 1
ATOM 3416 C C . ILE A 1 444 ? -6.535 1.932 -11.310 1.00 96.25 444 ILE A C 1
ATOM 3418 O O . ILE A 1 444 ? -7.468 1.170 -11.107 1.00 96.25 444 ILE A O 1
ATOM 3422 N N . CYS A 1 445 ? -5.296 1.642 -10.896 1.00 96.25 445 CYS A N 1
ATOM 3423 C CA . CYS A 1 445 ? -4.972 0.413 -10.165 1.00 96.25 445 CYS A CA 1
ATOM 3424 C C . CYS A 1 445 ? -5.797 0.281 -8.875 1.00 96.25 445 CYS A C 1
ATOM 3426 O O . CYS A 1 445 ? -6.266 -0.812 -8.552 1.00 96.25 445 CYS A O 1
ATOM 3428 N N . LEU A 1 446 ? -5.984 1.379 -8.137 1.00 96.38 446 LEU A N 1
ATOM 3429 C CA . LEU A 1 446 ? -6.811 1.393 -6.936 1.00 96.38 446 LEU A CA 1
ATOM 3430 C C . LEU A 1 446 ? -8.283 1.100 -7.265 1.00 96.38 446 LEU A C 1
ATOM 3432 O O . LEU A 1 446 ? -8.888 0.239 -6.626 1.00 96.38 446 LEU A O 1
ATOM 3436 N N . HIS A 1 447 ? -8.843 1.750 -8.285 1.00 96.81 447 HIS A N 1
ATOM 3437 C CA . HIS A 1 447 ? -10.207 1.489 -8.745 1.00 96.81 447 HIS A CA 1
ATOM 3438 C C . HIS A 1 447 ? -10.390 0.054 -9.219 1.00 96.81 447 HIS A C 1
ATOM 3440 O O . HIS A 1 447 ? -11.343 -0.596 -8.813 1.00 96.81 447 HIS A O 1
ATOM 3446 N N . THR A 1 448 ? -9.447 -0.489 -9.982 1.00 95.56 448 THR A N 1
ATOM 3447 C CA . THR A 1 448 ? -9.465 -1.884 -10.430 1.00 95.56 448 THR A CA 1
ATOM 3448 C C . THR A 1 448 ? -9.558 -2.859 -9.247 1.00 95.56 448 THR A C 1
ATOM 3450 O O . THR A 1 448 ? -10.310 -3.834 -9.303 1.00 95.56 448 THR A O 1
ATOM 3453 N N . ILE A 1 449 ? -8.874 -2.583 -8.130 1.00 95.69 449 ILE A N 1
ATOM 3454 C CA . ILE A 1 449 ? -8.989 -3.382 -6.899 1.00 95.69 449 ILE A CA 1
ATOM 3455 C C . ILE A 1 449 ? -10.382 -3.240 -6.266 1.00 95.69 449 ILE A C 1
ATOM 3457 O O . ILE A 1 449 ? -10.989 -4.247 -5.906 1.00 95.69 449 ILE A O 1
ATOM 3461 N N . ILE A 1 450 ? -10.905 -2.016 -6.140 1.00 96.44 450 ILE A N 1
ATOM 3462 C CA . ILE A 1 450 ? -12.233 -1.758 -5.552 1.00 96.44 450 ILE A CA 1
ATOM 3463 C C . ILE A 1 450 ? -13.326 -2.436 -6.382 1.00 96.44 450 ILE A C 1
ATOM 3465 O O . ILE A 1 450 ? -14.137 -3.195 -5.856 1.00 96.44 450 ILE A O 1
ATOM 3469 N N . MET A 1 451 ? -13.300 -2.225 -7.693 1.00 96.25 451 MET A N 1
ATOM 3470 C CA . MET A 1 451 ? -14.241 -2.800 -8.645 1.00 96.25 451 MET A CA 1
ATOM 3471 C C . MET A 1 451 ? -14.161 -4.332 -8.643 1.00 96.25 451 MET A C 1
ATOM 3473 O O . MET A 1 451 ? -15.192 -4.998 -8.670 1.00 96.25 451 MET A O 1
ATOM 3477 N N . SER A 1 452 ? -12.963 -4.915 -8.498 1.00 95.06 452 SER A N 1
ATOM 3478 C CA . SER A 1 452 ? -12.808 -6.369 -8.330 1.00 95.06 452 SER A CA 1
ATOM 3479 C C . SER A 1 452 ? -13.567 -6.902 -7.114 1.00 95.06 452 SER A C 1
ATOM 3481 O O . SER A 1 452 ? -14.074 -8.020 -7.154 1.00 95.06 452 SER A O 1
ATOM 3483 N N . LEU A 1 453 ? -13.659 -6.130 -6.031 1.00 95.06 453 LEU A N 1
ATOM 3484 C CA . LEU A 1 453 ? -14.416 -6.523 -4.844 1.00 95.06 453 LEU A CA 1
ATOM 3485 C C . LEU A 1 453 ? -15.924 -6.335 -5.058 1.00 95.06 453 LEU A C 1
ATOM 3487 O O . LEU A 1 453 ? -16.696 -7.222 -4.700 1.00 95.06 453 LEU A O 1
ATOM 3491 N N . LEU A 1 454 ? -16.338 -5.237 -5.696 1.00 95.44 454 LEU A N 1
ATOM 3492 C CA . LEU A 1 454 ? -17.745 -4.940 -6.001 1.00 95.44 454 LEU A CA 1
ATOM 3493 C C . LEU A 1 454 ? -18.393 -5.966 -6.946 1.00 95.44 454 LEU A C 1
ATOM 3495 O O . LEU A 1 454 ? -19.565 -6.295 -6.783 1.00 95.44 454 LEU A O 1
ATOM 3499 N N . TYR A 1 455 ? -17.635 -6.515 -7.900 1.00 95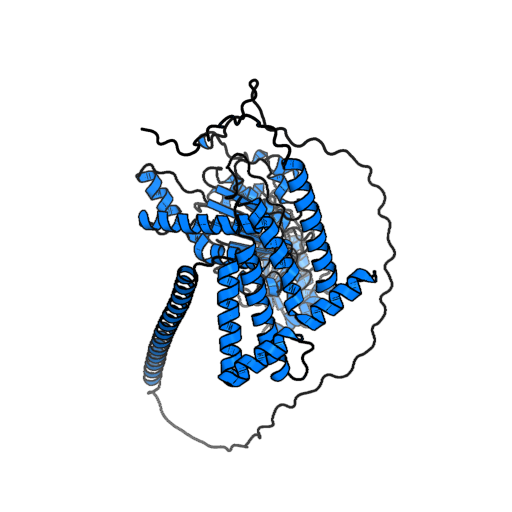.31 455 TYR A N 1
ATOM 3500 C CA . TYR A 1 455 ? -18.122 -7.550 -8.822 1.00 95.31 455 TYR A CA 1
ATOM 3501 C C . TYR A 1 455 ? -18.219 -8.954 -8.199 1.00 95.31 455 TYR A C 1
ATOM 3503 O O . TYR A 1 455 ? -18.829 -9.841 -8.799 1.00 95.31 455 TYR A O 1
ATOM 3511 N N . LYS A 1 456 ? -17.645 -9.180 -7.007 1.00 92.88 456 LYS A N 1
ATOM 3512 C CA . LYS A 1 456 ? -17.648 -10.497 -6.343 1.00 92.88 456 LYS A CA 1
ATOM 3513 C C . LYS A 1 456 ? -18.485 -10.543 -5.068 1.00 92.88 456 LYS A C 1
ATOM 3515 O O . LYS A 1 456 ? -19.046 -11.595 -4.765 1.00 92.88 456 LYS A O 1
ATOM 3520 N N . HIS A 1 457 ? -18.552 -9.443 -4.321 1.00 93.25 457 HIS A N 1
ATOM 3521 C CA . HIS A 1 457 ? -19.053 -9.433 -2.948 1.00 93.25 457 HIS A CA 1
ATOM 3522 C C . HIS A 1 457 ? -20.249 -8.530 -2.751 1.00 93.25 457 HIS A C 1
ATOM 3524 O O . HIS A 1 457 ? -20.338 -7.468 -3.352 1.00 93.25 457 HIS A O 1
ATOM 3530 N N . ARG A 1 458 ? -21.139 -8.932 -1.842 1.00 93.31 458 ARG A N 1
ATOM 3531 C CA . ARG A 1 458 ? -22.301 -8.129 -1.450 1.00 93.31 458 ARG A CA 1
ATOM 3532 C C . ARG A 1 458 ? -21.979 -7.212 -0.253 1.00 93.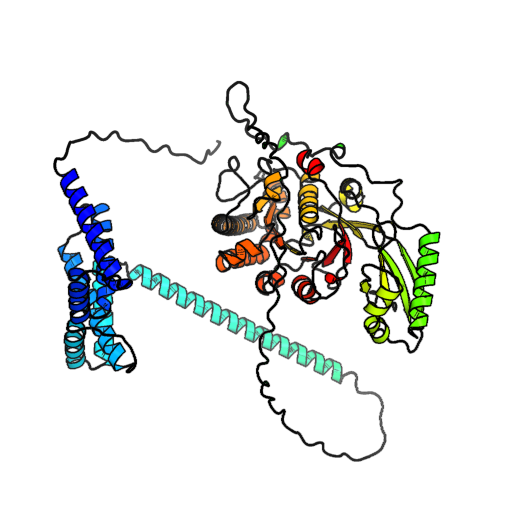31 458 ARG A C 1
ATOM 3534 O O . ARG A 1 458 ? -21.037 -7.486 0.498 1.00 93.31 458 ARG A O 1
ATOM 3541 N N . PRO A 1 459 ? -22.764 -6.143 -0.006 1.00 92.19 459 PRO A N 1
ATOM 3542 C CA . PRO A 1 459 ? -22.494 -5.196 1.085 1.00 92.19 459 PRO A CA 1
ATOM 3543 C C . PRO A 1 459 ? -22.606 -5.773 2.503 1.00 92.19 459 PRO A C 1
ATOM 3545 O O . PRO A 1 459 ? -22.188 -5.120 3.458 1.00 92.19 459 PRO A O 1
ATOM 3548 N N . ASP A 1 460 ? -23.229 -6.941 2.672 1.00 91.12 460 ASP A N 1
ATOM 3549 C CA . ASP A 1 460 ? -23.272 -7.714 3.921 1.00 91.12 460 ASP A CA 1
ATOM 3550 C C . ASP A 1 460 ? -22.014 -8.571 4.136 1.00 91.12 460 ASP A C 1
ATOM 3552 O O . ASP A 1 460 ? -21.775 -9.042 5.246 1.00 91.12 460 ASP A O 1
ATOM 3556 N N . GLU A 1 461 ? -21.191 -8.746 3.103 1.00 92.56 461 GLU A N 1
ATOM 3557 C CA . GLU A 1 461 ? -19.950 -9.521 3.146 1.00 92.56 461 GLU A CA 1
ATOM 3558 C C . GLU A 1 461 ? -18.717 -8.621 3.223 1.00 92.56 461 GLU A C 1
ATOM 3560 O O . GLU A 1 461 ? -17.762 -8.959 3.922 1.00 92.56 461 GLU A O 1
ATOM 3565 N N . VAL A 1 462 ? -18.737 -7.472 2.538 1.00 94.44 462 VAL A N 1
ATOM 3566 C CA . VAL A 1 462 ? -17.598 -6.552 2.425 1.00 94.44 462 VAL A CA 1
ATOM 3567 C C . VAL A 1 462 ? -18.016 -5.113 2.698 1.00 94.44 462 VAL A C 1
ATOM 3569 O O . VAL A 1 462 ? -19.067 -4.657 2.251 1.00 94.44 462 VAL A O 1
ATOM 3572 N N . LYS A 1 463 ? -17.157 -4.386 3.415 1.00 95.62 463 LYS A N 1
ATOM 3573 C CA . LYS A 1 463 ? -17.286 -2.959 3.699 1.00 95.62 463 LYS A CA 1
ATOM 3574 C C . LYS A 1 463 ? -15.986 -2.195 3.439 1.00 95.62 463 LYS A C 1
ATOM 3576 O O . LYS A 1 463 ? -14.898 -2.728 3.655 1.00 95.62 463 LYS A O 1
ATOM 3581 N N . PHE A 1 464 ? -16.110 -0.926 3.058 1.00 97.19 464 PHE A N 1
ATOM 3582 C CA . PHE A 1 464 ? -15.004 -0.020 2.756 1.00 97.19 464 PHE A CA 1
ATOM 3583 C C . PHE A 1 464 ? -14.946 1.146 3.7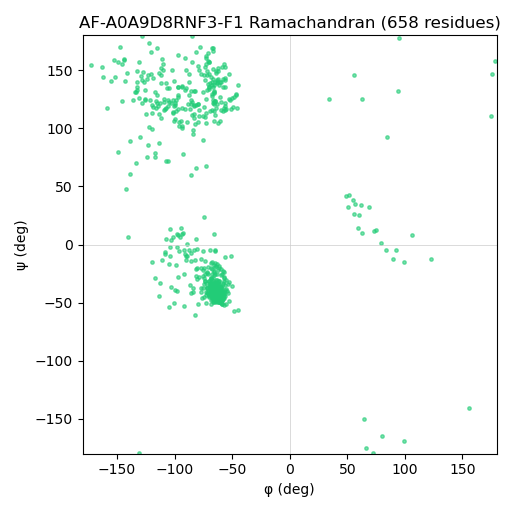40 1.00 97.19 464 PHE A C 1
ATOM 3585 O O . PHE A 1 464 ? -15.880 1.936 3.826 1.00 97.19 464 PHE A O 1
ATOM 3592 N N . LEU A 1 465 ? -13.817 1.296 4.430 1.00 97.44 465 LEU A N 1
ATOM 3593 C CA . LEU A 1 465 ? -13.444 2.561 5.057 1.00 97.44 465 LEU A CA 1
ATOM 3594 C C . LEU A 1 465 ? -12.567 3.326 4.067 1.00 97.44 465 LEU A C 1
ATOM 3596 O O . LEU A 1 465 ? -11.388 3.006 3.922 1.00 97.44 465 LEU A O 1
ATOM 3600 N N . MET A 1 466 ? -13.144 4.309 3.381 1.00 97.69 466 MET A N 1
ATOM 3601 C CA . MET A 1 466 ? -12.448 5.104 2.368 1.00 97.69 466 MET A CA 1
ATOM 3602 C C . MET A 1 466 ? -11.933 6.417 2.957 1.00 97.69 466 MET A C 1
ATOM 3604 O O . MET A 1 466 ? -12.680 7.159 3.596 1.00 97.69 466 MET A O 1
ATOM 3608 N N . ILE A 1 467 ? -10.648 6.697 2.744 1.00 97.06 467 ILE A N 1
ATOM 3609 C CA . ILE A 1 467 ? -9.973 7.914 3.188 1.00 97.06 467 ILE A CA 1
ATOM 3610 C C . ILE A 1 467 ? -9.320 8.578 1.972 1.00 97.06 467 ILE A C 1
ATOM 3612 O O . ILE A 1 467 ? -8.350 8.058 1.412 1.00 97.06 467 ILE A O 1
ATOM 3616 N N . ASP A 1 468 ? -9.835 9.745 1.597 1.00 96.06 468 ASP A N 1
ATOM 3617 C CA . ASP A 1 468 ? -9.353 10.550 0.477 1.00 96.06 468 ASP A CA 1
ATOM 3618 C C . ASP A 1 468 ? -9.141 12.007 0.919 1.00 96.06 468 ASP A C 1
ATOM 3620 O O . ASP A 1 468 ? -10.068 12.822 0.876 1.00 96.06 468 ASP A O 1
ATOM 3624 N N . PRO A 1 469 ? -7.916 12.365 1.345 1.00 91.44 469 PRO A N 1
ATOM 3625 C CA . PRO A 1 469 ? -7.616 13.724 1.777 1.00 91.44 469 PRO A CA 1
ATOM 3626 C C . PRO A 1 469 ? -7.674 14.758 0.641 1.00 91.44 469 PRO A C 1
ATOM 3628 O O . PRO A 1 469 ? -7.709 15.956 0.923 1.00 91.44 469 PRO A O 1
ATOM 3631 N N . LYS A 1 470 ? -7.674 14.328 -0.630 1.00 90.06 470 LYS A N 1
ATOM 3632 C CA . LYS A 1 470 ? -7.685 15.219 -1.799 1.00 90.06 470 LYS A CA 1
ATOM 3633 C C . LYS A 1 470 ? -9.073 15.408 -2.404 1.00 90.06 470 LYS A C 1
ATOM 3635 O O . LYS A 1 470 ? -9.262 16.398 -3.102 1.00 90.06 470 LYS A O 1
ATOM 3640 N N . ARG A 1 471 ? -10.035 14.533 -2.092 1.00 89.75 471 ARG A N 1
ATOM 3641 C CA . ARG A 1 471 ? -11.419 14.558 -2.610 1.00 89.75 471 ARG A CA 1
ATOM 3642 C C . ARG A 1 471 ? -11.516 14.393 -4.128 1.00 89.75 471 ARG A C 1
ATOM 3644 O O . ARG A 1 471 ? -12.365 15.021 -4.758 1.00 89.75 471 ARG A O 1
ATOM 3651 N N . VAL A 1 472 ? -10.621 13.605 -4.712 1.00 88.62 472 VAL A N 1
ATOM 3652 C CA . VAL A 1 472 ? -10.531 13.447 -6.171 1.00 88.62 472 VAL A CA 1
ATOM 3653 C C . VAL A 1 472 ? -10.910 12.039 -6.597 1.00 88.62 472 VAL A C 1
ATOM 3655 O O . VAL A 1 472 ? -11.650 11.880 -7.556 1.00 88.62 472 VAL A O 1
ATOM 3658 N N . GLU A 1 473 ? -10.412 11.026 -5.893 1.00 90.88 473 GLU A N 1
ATOM 3659 C CA . GLU A 1 473 ? -10.427 9.651 -6.390 1.00 90.88 473 GLU A CA 1
ATOM 3660 C C . GLU A 1 473 ? -11.575 8.854 -5.759 1.00 90.88 473 GLU A C 1
ATOM 3662 O O . GLU A 1 473 ? -12.361 8.213 -6.453 1.00 90.88 473 GLU A O 1
ATOM 3667 N N . LEU A 1 474 ? -11.710 8.882 -4.426 1.00 94.50 474 LEU A N 1
ATOM 3668 C CA . LEU A 1 474 ? -12.660 7.996 -3.734 1.00 94.50 474 LEU A CA 1
ATOM 3669 C C . LEU A 1 474 ? -14.052 8.603 -3.560 1.00 94.50 474 LEU A C 1
ATOM 3671 O O . LEU A 1 474 ? -14.989 7.873 -3.249 1.00 94.50 474 LEU A O 1
ATOM 3675 N N . THR A 1 475 ? -14.213 9.907 -3.783 1.00 91.25 475 THR A N 1
ATOM 3676 C CA . THR A 1 475 ? -15.518 10.590 -3.728 1.00 91.25 475 THR A CA 1
ATOM 3677 C C . THR A 1 475 ? -16.505 10.063 -4.773 1.00 91.25 475 THR A C 1
ATOM 3679 O O . THR A 1 475 ? -17.710 10.137 -4.558 1.00 91.25 475 THR A O 1
ATOM 3682 N N . LEU A 1 476 ? -16.014 9.430 -5.846 1.00 93.12 476 LEU A N 1
ATOM 3683 C CA . LEU A 1 476 ? -16.828 8.700 -6.829 1.00 93.12 476 LEU A CA 1
ATOM 3684 C C . LEU A 1 476 ? -17.677 7.577 -6.208 1.00 93.12 476 LEU A C 1
ATOM 3686 O O . LEU A 1 476 ? -18.687 7.184 -6.778 1.00 93.12 476 LEU A O 1
ATOM 3690 N N . TYR A 1 477 ? -17.277 7.063 -5.043 1.00 94.75 477 TYR A N 1
ATOM 3691 C CA . TYR A 1 477 ? -17.968 5.982 -4.341 1.00 94.75 477 TYR A CA 1
ATOM 3692 C C . TYR A 1 477 ? -18.899 6.490 -3.229 1.00 94.75 477 TYR A C 1
ATOM 3694 O O . TYR A 1 477 ? -19.383 5.693 -2.424 1.00 94.75 477 TYR A O 1
ATOM 3702 N N . GLU A 1 478 ? -19.151 7.796 -3.120 1.00 91.62 478 GLU A N 1
ATOM 3703 C CA . GLU A 1 478 ? -20.103 8.314 -2.134 1.00 91.62 478 GLU A CA 1
ATOM 3704 C C . GLU A 1 478 ? -21.518 7.763 -2.370 1.00 91.62 478 GLU A C 1
ATOM 3706 O O . GLU A 1 478 ? -22.007 7.668 -3.493 1.00 91.62 478 GLU A O 1
ATOM 3711 N N . GLY A 1 479 ? -22.190 7.375 -1.283 1.00 88.31 479 GLY A N 1
ATOM 3712 C CA . GLY A 1 479 ? -23.557 6.849 -1.329 1.00 88.31 479 GLY A CA 1
ATOM 3713 C C . GLY A 1 479 ? -23.688 5.354 -1.645 1.00 88.31 479 GLY A C 1
ATOM 3714 O O . GLY A 1 479 ? -24.799 4.827 -1.555 1.00 88.31 479 GLY A O 1
ATOM 3715 N N . ILE A 1 480 ? -22.599 4.634 -1.947 1.00 92.19 480 ILE A N 1
ATOM 3716 C CA . ILE A 1 480 ? -22.683 3.179 -2.144 1.00 92.19 480 ILE A CA 1
ATOM 3717 C C . ILE A 1 480 ? -22.953 2.453 -0.809 1.00 92.19 480 ILE A C 1
ATOM 3719 O O . ILE A 1 480 ? -22.412 2.832 0.235 1.00 92.19 480 ILE A O 1
ATOM 3723 N N . PRO A 1 481 ? -23.696 1.328 -0.805 1.00 92.19 481 PRO A N 1
ATOM 3724 C CA . PRO A 1 481 ? -24.045 0.604 0.425 1.00 92.19 481 PRO A CA 1
ATOM 3725 C C . PRO A 1 481 ? -22.851 -0.085 1.109 1.00 92.19 481 PRO A C 1
ATOM 3727 O O . PRO A 1 481 ? -23.001 -0.682 2.179 1.00 92.19 481 PRO A O 1
ATOM 3730 N N . TYR A 1 482 ? -21.667 -0.050 0.497 1.00 94.19 482 TYR A N 1
ATOM 3731 C CA . TYR A 1 482 ? -20.447 -0.669 1.008 1.00 94.19 482 TYR A CA 1
ATOM 3732 C C . TYR A 1 482 ? -19.669 0.225 1.977 1.00 94.19 482 TYR A C 1
ATOM 3734 O O . TYR A 1 482 ? -18.793 -0.289 2.669 1.00 94.19 482 TYR A O 1
ATOM 3742 N N . LEU A 1 483 ? -19.956 1.527 2.059 1.00 95.56 483 LEU A N 1
ATOM 3743 C CA . LEU A 1 483 ? -19.205 2.418 2.942 1.00 95.56 483 LEU A CA 1
ATOM 3744 C C . LEU A 1 483 ? -19.398 2.050 4.421 1.00 95.56 483 LEU A C 1
ATOM 3746 O O . LEU A 1 483 ? -20.482 1.672 4.872 1.00 95.56 483 LEU A O 1
ATOM 3750 N N . TYR A 1 484 ? -18.310 2.133 5.183 1.00 95.19 484 TYR A N 1
ATOM 3751 C CA . TYR A 1 484 ? -18.281 1.868 6.614 1.00 95.19 484 TYR A CA 1
ATOM 3752 C C . TYR A 1 484 ? -17.279 2.769 7.329 1.00 95.19 484 TYR A C 1
ATOM 3754 O O . TYR A 1 484 ? -16.078 2.718 7.070 1.00 95.19 484 TYR A O 1
ATOM 3762 N N . ASP A 1 485 ? -17.766 3.509 8.321 1.00 95.44 485 ASP A N 1
ATOM 3763 C CA . ASP A 1 485 ? -16.927 4.188 9.298 1.00 95.44 485 ASP A CA 1
ATOM 3764 C C . ASP A 1 485 ? -17.405 3.817 10.711 1.00 95.44 485 ASP A C 1
ATOM 3766 O O . ASP A 1 485 ? -18.556 4.078 11.067 1.00 95.44 485 ASP A O 1
ATOM 3770 N N . PRO A 1 486 ? -16.543 3.238 11.571 1.00 92.81 486 PRO A N 1
ATOM 3771 C CA . PRO A 1 486 ? -16.915 2.909 12.947 1.00 92.81 486 PRO A CA 1
ATOM 3772 C C . PRO A 1 486 ? -17.234 4.142 13.813 1.00 92.81 486 PRO A C 1
ATOM 3774 O O . PRO A 1 486 ? -17.605 3.997 14.984 1.00 92.81 486 PRO A O 1
ATOM 3777 N N . LYS A 1 487 ? -17.041 5.369 13.307 1.00 90.94 487 LYS A N 1
ATOM 3778 C CA . LYS A 1 487 ? -17.400 6.602 14.009 1.00 90.94 487 LYS A CA 1
ATOM 3779 C C . LYS A 1 487 ? -18.871 6.979 13.894 1.00 90.94 487 LYS A C 1
ATOM 3781 O O . LYS A 1 487 ? -19.320 7.661 14.819 1.00 90.94 487 LYS A O 1
ATOM 3786 N N . THR A 1 488 ? -19.564 6.585 12.830 1.00 87.12 488 THR A N 1
ATOM 3787 C CA . THR A 1 488 ? -20.925 7.035 12.508 1.00 87.12 488 THR A CA 1
ATOM 3788 C C . THR A 1 488 ? -21.893 5.856 12.391 1.00 87.12 488 THR A C 1
ATOM 3790 O O . THR A 1 488 ? -21.516 4.692 12.541 1.00 87.12 488 THR A O 1
ATOM 3793 N N . SER A 1 489 ? -23.185 6.152 12.238 1.00 80.56 489 SER A N 1
ATOM 3794 C CA . SER A 1 489 ? -24.194 5.139 11.919 1.00 80.56 489 SER A CA 1
ATOM 3795 C C . SER A 1 489 ? -24.071 4.700 10.463 1.00 80.56 489 SER A C 1
ATOM 3797 O O . SER A 1 489 ? -23.678 5.492 9.617 1.00 80.56 489 SER A O 1
ATOM 3799 N N . CYS A 1 490 ? -24.480 3.467 10.159 1.00 73.25 490 CYS A N 1
ATOM 3800 C CA . CYS A 1 490 ? -24.384 2.892 8.813 1.00 73.25 490 CYS A CA 1
ATOM 3801 C C . CYS A 1 490 ? -25.153 3.673 7.730 1.00 73.25 490 CYS A C 1
ATOM 3803 O O . CYS A 1 490 ? -24.822 3.540 6.561 1.00 73.25 490 CYS A O 1
ATOM 3805 N N . ASP A 1 491 ? -26.142 4.483 8.118 1.00 74.19 491 ASP A N 1
ATOM 3806 C CA . ASP A 1 491 ? -26.958 5.292 7.201 1.00 74.19 491 ASP A CA 1
ATOM 3807 C C . ASP A 1 491 ? -26.325 6.659 6.853 1.00 74.19 491 ASP A C 1
ATOM 3809 O O . ASP A 1 491 ? -26.854 7.392 6.018 1.00 74.19 491 ASP A O 1
ATOM 3813 N N . ASP A 1 492 ? -25.223 7.023 7.520 1.00 81.44 492 ASP A N 1
ATOM 3814 C CA . ASP A 1 492 ? -24.560 8.333 7.424 1.00 81.44 492 ASP A CA 1
ATOM 3815 C C . ASP A 1 492 ? -23.037 8.129 7.392 1.00 81.44 492 ASP A C 1
ATOM 3817 O O . ASP A 1 492 ? -22.298 8.478 8.321 1.00 81.44 492 ASP A O 1
ATOM 3821 N N . VAL A 1 493 ? -22.583 7.414 6.361 1.00 88.81 493 VAL A N 1
ATOM 3822 C CA . VAL A 1 493 ? -21.165 7.138 6.129 1.00 88.81 493 VAL A CA 1
ATOM 3823 C C . VAL A 1 493 ? -20.738 7.780 4.822 1.00 88.81 493 VAL A C 1
ATOM 3825 O O . VAL A 1 493 ? -21.186 7.367 3.755 1.00 88.81 493 VAL A O 1
ATOM 3828 N N . ASP A 1 494 ? -19.800 8.711 4.936 1.00 90.75 494 ASP A N 1
ATOM 3829 C CA . ASP A 1 494 ? -19.161 9.381 3.810 1.00 90.75 494 ASP A CA 1
ATOM 3830 C C . ASP A 1 494 ? -17.668 9.037 3.748 1.00 90.75 494 ASP A C 1
ATOM 3832 O O . ASP A 1 494 ? -17.082 8.480 4.687 1.00 90.75 494 ASP A O 1
ATOM 3836 N N . VAL A 1 495 ? -17.035 9.402 2.635 1.00 95.00 495 VAL A N 1
ATOM 3837 C CA . VAL A 1 495 ? -15.585 9.298 2.467 1.00 95.00 495 VAL A CA 1
ATOM 3838 C C . VAL A 1 495 ? -14.894 10.260 3.435 1.00 95.00 495 VAL A C 1
ATOM 3840 O O . VAL A 1 495 ? -15.240 11.436 3.555 1.00 95.00 495 VAL A O 1
ATOM 3843 N N . VAL A 1 496 ? -13.884 9.772 4.154 1.00 95.00 496 VAL A N 1
ATOM 3844 C CA . VAL A 1 496 ? -13.169 10.588 5.138 1.00 95.00 496 VAL A CA 1
ATOM 3845 C C . VAL A 1 496 ? -12.160 11.481 4.427 1.00 95.00 496 VAL A C 1
ATOM 3847 O O . VAL A 1 496 ? -11.242 10.988 3.776 1.00 95.00 496 VAL A O 1
ATOM 3850 N N . THR A 1 497 ? -12.294 12.796 4.597 1.00 93.00 497 THR A N 1
ATOM 3851 C CA . THR A 1 497 ? -11.486 13.779 3.850 1.00 93.00 497 THR A CA 1
ATOM 3852 C C . THR A 1 497 ? -10.472 14.544 4.696 1.00 93.00 497 THR A C 1
ATOM 3854 O O . THR A 1 497 ? -9.582 15.188 4.153 1.00 93.00 497 THR A O 1
ATOM 3857 N N . ASP A 1 498 ? -10.559 14.486 6.027 1.00 91.31 498 ASP A N 1
ATOM 3858 C CA . ASP A 1 498 ? -9.650 15.202 6.922 1.00 91.31 498 ASP A CA 1
ATOM 3859 C C . ASP A 1 498 ? -8.737 14.247 7.710 1.00 91.31 498 ASP A C 1
ATOM 3861 O O . ASP A 1 498 ? -9.134 13.145 8.099 1.00 91.31 498 ASP A O 1
ATOM 3865 N N . ALA A 1 499 ? -7.494 14.666 7.976 1.00 93.25 499 ALA A N 1
ATOM 3866 C CA . ALA A 1 499 ? -6.501 13.798 8.613 1.00 93.25 499 ALA A CA 1
ATOM 3867 C C . ALA A 1 499 ? -6.851 13.431 10.066 1.00 93.25 499 ALA A C 1
ATOM 3869 O O . ALA A 1 499 ? -6.608 12.303 10.501 1.00 93.25 499 ALA A O 1
ATOM 3870 N N . ASN A 1 500 ? -7.469 14.352 10.812 1.00 92.81 500 ASN A N 1
ATOM 3871 C CA . ASN A 1 500 ? -7.912 14.088 12.182 1.00 92.81 500 ASN A CA 1
ATOM 3872 C C . ASN A 1 500 ? -9.069 13.082 12.201 1.00 92.81 500 ASN A C 1
ATOM 3874 O O . ASN A 1 500 ? -9.086 12.163 13.022 1.00 92.81 500 ASN A O 1
ATOM 3878 N N . GLY A 1 501 ? -10.016 13.231 11.279 1.00 93.81 501 GLY A N 1
ATOM 3879 C CA . GLY A 1 501 ? -11.104 12.307 11.027 1.00 93.81 501 GLY A CA 1
ATOM 3880 C C . GLY A 1 501 ? -10.572 10.929 10.667 1.00 93.81 501 GLY A C 1
ATOM 3881 O O . GLY A 1 501 ? -10.997 9.954 11.287 1.00 93.81 501 GLY A O 1
ATOM 3882 N N . ALA A 1 502 ? -9.604 10.842 9.754 1.00 95.75 502 ALA A N 1
ATOM 3883 C CA . ALA A 1 502 ? -8.955 9.589 9.376 1.00 95.75 502 ALA A CA 1
ATOM 3884 C C . ALA A 1 502 ? -8.296 8.911 10.585 1.00 95.75 502 ALA A C 1
ATOM 3886 O O . ALA A 1 502 ? -8.564 7.742 10.863 1.00 95.75 502 ALA A O 1
ATOM 3887 N N . ALA A 1 503 ? -7.513 9.658 11.370 1.00 95.31 503 ALA A N 1
ATOM 3888 C CA . ALA A 1 503 ? -6.896 9.147 12.591 1.00 95.31 503 ALA A CA 1
ATOM 3889 C C . ALA A 1 503 ? -7.942 8.601 13.579 1.00 95.31 503 ALA A C 1
ATOM 3891 O O . ALA A 1 503 ? -7.773 7.512 14.125 1.00 95.31 503 ALA A O 1
ATOM 3892 N N . GLN A 1 504 ? -9.057 9.310 13.775 1.00 95.56 504 GLN A N 1
ATOM 3893 C CA . GLN A 1 504 ? -10.142 8.843 14.638 1.00 95.56 504 GLN A CA 1
ATOM 3894 C C . GLN A 1 504 ? -10.842 7.589 14.088 1.00 95.56 504 GLN A C 1
ATOM 3896 O O . GLN A 1 504 ? -11.189 6.711 14.882 1.00 95.56 504 GLN A O 1
ATOM 3901 N N . SER A 1 505 ? -11.059 7.484 12.768 1.00 96.75 505 SER A N 1
ATOM 3902 C CA . SER A 1 505 ? -11.671 6.296 12.144 1.00 96.75 505 SER A CA 1
ATOM 3903 C C . SER A 1 505 ? -10.789 5.080 12.369 1.00 96.75 505 SER A C 1
ATOM 3905 O O . SER A 1 505 ? -11.266 4.059 12.858 1.00 96.75 505 SER A O 1
ATOM 3907 N N . LEU A 1 506 ? -9.488 5.217 12.095 1.00 97.31 506 LEU A N 1
ATOM 3908 C CA . LEU A 1 506 ? -8.504 4.154 12.276 1.00 97.31 506 LEU A CA 1
ATOM 3909 C C . LEU A 1 506 ? -8.403 3.727 13.747 1.00 97.31 506 LEU A C 1
ATOM 3911 O O . LEU A 1 506 ? -8.463 2.537 14.043 1.00 97.31 506 LEU A O 1
ATOM 3915 N N . GLN A 1 507 ? -8.360 4.672 14.691 1.00 96.69 507 GLN A N 1
ATOM 3916 C CA . GLN A 1 507 ? -8.351 4.359 16.125 1.00 96.69 507 GLN A CA 1
ATOM 3917 C C . GLN A 1 507 ? -9.624 3.639 16.588 1.00 96.69 507 GLN A C 1
ATOM 3919 O O . GLN A 1 507 ? -9.563 2.729 17.418 1.00 96.69 507 GLN A O 1
ATOM 3924 N N . LYS A 1 508 ? -10.801 4.026 16.082 1.00 97.31 508 LYS A N 1
ATOM 3925 C CA . LYS A 1 508 ? -12.040 3.291 16.376 1.00 97.31 508 LYS A CA 1
ATOM 3926 C C . LYS A 1 508 ? -12.050 1.921 15.704 1.00 97.31 508 LYS A C 1
ATOM 3928 O O . LYS A 1 508 ? -12.538 0.971 16.311 1.00 97.31 508 LYS A O 1
ATOM 3933 N N . LEU A 1 509 ? -11.473 1.793 14.513 1.00 97.81 509 LEU A N 1
ATOM 3934 C CA . LEU A 1 509 ? -11.341 0.514 13.826 1.00 97.81 509 LEU A CA 1
ATOM 3935 C C . LEU A 1 509 ? -10.428 -0.452 14.590 1.00 97.81 509 LEU A C 1
ATOM 3937 O O . LEU A 1 509 ? -10.761 -1.627 14.697 1.00 97.81 509 LEU A O 1
ATOM 3941 N N . VAL A 1 510 ? -9.350 0.033 15.216 1.00 97.88 510 VAL A N 1
ATOM 3942 C CA . VAL A 1 510 ? -8.525 -0.772 16.138 1.00 97.88 510 VAL A CA 1
ATOM 3943 C C . VAL A 1 510 ? -9.375 -1.334 17.285 1.00 97.88 510 VAL A C 1
ATOM 3945 O O . VAL A 1 510 ? -9.269 -2.512 17.611 1.00 97.88 510 VAL A O 1
ATOM 3948 N N . LYS A 1 511 ? -10.306 -0.555 17.849 1.00 97.38 511 LYS A N 1
ATOM 3949 C CA . LYS A 1 511 ? -11.230 -1.068 18.882 1.00 97.38 511 LYS A CA 1
ATOM 3950 C C . LYS A 1 511 ? -12.204 -2.114 18.336 1.00 97.38 511 LYS A C 1
ATOM 3952 O O . LYS A 1 511 ? -12.549 -3.063 19.038 1.00 97.38 511 LYS A O 1
ATOM 3957 N N . VAL A 1 512 ? -12.665 -1.956 17.092 1.00 96.56 512 VAL A N 1
ATOM 3958 C CA . VAL A 1 512 ? -13.489 -2.973 16.412 1.00 96.56 512 VAL A CA 1
ATOM 3959 C C . VAL A 1 512 ? -12.690 -4.260 16.221 1.00 96.56 512 VAL A C 1
ATOM 3961 O O . VAL A 1 512 ? -13.211 -5.336 16.505 1.00 96.56 512 VAL A O 1
ATOM 3964 N N . MET A 1 513 ? -11.427 -4.155 15.811 1.00 97.12 513 MET A N 1
ATOM 3965 C CA . MET A 1 513 ? -10.499 -5.277 15.687 1.00 97.12 513 MET A CA 1
ATOM 3966 C C . MET A 1 513 ? -10.348 -6.028 17.020 1.00 97.12 513 MET A C 1
ATOM 3968 O O . MET A 1 513 ? -10.588 -7.232 17.078 1.00 97.12 513 MET A O 1
ATOM 3972 N N . GLU A 1 514 ? -10.045 -5.323 18.112 1.00 96.62 514 GLU A N 1
ATOM 3973 C CA . GLU A 1 514 ? -9.927 -5.913 19.456 1.00 96.62 514 GLU A CA 1
ATOM 3974 C C . GLU A 1 514 ? -11.224 -6.609 19.898 1.00 96.62 514 GLU A C 1
ATOM 3976 O O . GLU A 1 514 ? -11.196 -7.711 20.448 1.00 96.62 514 GLU A O 1
ATOM 3981 N N . LYS A 1 515 ? -12.382 -6.010 19.602 1.00 96.25 515 LYS A N 1
ATOM 3982 C CA . LYS A 1 515 ? -13.686 -6.617 19.890 1.00 96.25 515 LYS A CA 1
ATOM 3983 C C . LYS A 1 515 ? -13.921 -7.892 19.074 1.00 96.25 515 LYS A C 1
ATOM 3985 O O . LYS A 1 515 ? -14.419 -8.874 19.622 1.00 96.25 515 LYS A O 1
ATOM 3990 N N . ARG A 1 516 ? -13.568 -7.904 17.782 1.00 97.06 516 ARG A N 1
ATOM 3991 C CA . ARG A 1 516 ? -13.661 -9.111 16.938 1.00 97.06 516 ARG A CA 1
ATOM 3992 C C . ARG A 1 516 ? -12.802 -10.234 17.502 1.00 97.06 516 ARG A C 1
ATOM 3994 O O . ARG A 1 516 ? -13.286 -11.355 17.607 1.00 97.06 516 ARG A O 1
ATOM 4001 N N . LEU A 1 517 ? -11.583 -9.918 17.938 1.00 96.12 517 LEU A N 1
ATOM 4002 C CA . LEU A 1 517 ? -10.692 -10.889 18.568 1.00 96.12 517 LEU A CA 1
ATOM 4003 C C . LEU A 1 517 ? -11.334 -11.534 19.805 1.00 96.12 517 LEU A C 1
ATOM 4005 O O . LEU A 1 517 ? -11.328 -12.756 19.922 1.00 96.12 517 LEU A O 1
ATOM 4009 N N . GLN A 1 518 ? -11.942 -10.739 20.690 1.00 96.50 518 GLN A N 1
ATOM 4010 C CA . GLN A 1 518 ? -12.638 -11.254 21.877 1.00 96.50 518 GLN A CA 1
ATOM 4011 C C . GLN A 1 518 ? -13.803 -12.182 21.509 1.00 96.50 518 GLN A C 1
ATOM 4013 O O . GLN A 1 518 ? -13.947 -13.258 22.085 1.00 96.50 518 GLN A O 1
ATOM 4018 N N . ILE A 1 519 ? -14.620 -11.794 20.524 1.00 94.81 519 ILE A N 1
ATOM 4019 C CA . ILE A 1 519 ? -15.747 -12.611 20.054 1.00 94.81 519 ILE A CA 1
ATOM 4020 C C . ILE A 1 519 ? -15.246 -13.945 19.478 1.00 94.81 519 ILE A C 1
ATOM 4022 O O . ILE A 1 519 ? -15.790 -14.998 19.805 1.00 94.81 519 ILE A O 1
ATOM 4026 N N . MET A 1 520 ? -14.182 -13.923 18.671 1.00 94.50 520 MET A N 1
ATOM 4027 C CA . MET A 1 520 ? -13.599 -15.134 18.085 1.00 94.50 520 MET A CA 1
ATOM 4028 C C . MET A 1 520 ? -12.989 -16.062 19.140 1.00 94.50 520 MET A C 1
ATOM 4030 O O . MET A 1 520 ? -13.158 -17.277 19.057 1.00 94.50 520 MET A O 1
ATOM 4034 N N . GLN A 1 521 ? -12.347 -15.507 20.172 1.00 94.75 521 GLN A N 1
ATOM 4035 C CA . GLN A 1 521 ? -11.837 -16.284 21.305 1.00 94.75 521 GLN A CA 1
ATOM 4036 C C . GLN A 1 521 ? -12.965 -16.982 22.073 1.00 94.75 521 GLN A C 1
ATOM 4038 O O . GLN A 1 521 ? -12.837 -18.162 22.400 1.00 94.75 521 GLN A O 1
ATOM 4043 N N . LEU A 1 522 ? -14.087 -16.291 22.311 1.00 94.44 522 LEU A N 1
ATOM 4044 C CA . LEU A 1 522 ? -15.271 -16.876 22.953 1.00 94.44 522 LEU A CA 1
ATOM 4045 C C . LEU A 1 522 ? -15.896 -17.989 22.100 1.00 94.44 522 LEU A C 1
ATOM 4047 O O . LEU A 1 522 ? -16.262 -19.035 22.634 1.00 94.44 522 LEU A O 1
ATOM 4051 N N . ALA A 1 523 ? -15.952 -17.795 20.781 1.00 93.31 523 ALA A N 1
ATOM 4052 C CA . ALA A 1 523 ? -16.403 -18.804 19.824 1.00 93.31 523 ALA A CA 1
ATOM 4053 C C . ALA A 1 523 ? -15.364 -19.920 19.565 1.00 93.31 523 ALA A C 1
ATOM 4055 O O . ALA A 1 523 ? -15.673 -20.893 18.883 1.00 93.31 523 ALA A O 1
ATOM 4056 N N . LYS A 1 524 ? -14.144 -19.814 20.118 1.00 95.94 524 LYS A N 1
ATOM 4057 C CA . LYS A 1 524 ? -13.012 -20.745 19.924 1.00 95.94 524 LYS A CA 1
ATOM 4058 C C . LYS A 1 524 ? -12.602 -20.936 18.457 1.00 95.94 524 LYS A C 1
ATOM 4060 O O . LYS A 1 524 ? -12.156 -22.012 18.059 1.00 95.94 524 LYS A O 1
ATOM 4065 N N . VAL A 1 525 ? -12.708 -19.878 17.661 1.00 95.25 525 VAL A N 1
ATOM 4066 C CA . VAL A 1 525 ? -12.326 -19.852 16.242 1.00 95.25 525 VAL A CA 1
ATOM 4067 C C . VAL A 1 525 ? -11.082 -18.991 16.036 1.00 95.25 525 VAL A C 1
ATOM 4069 O O . VAL A 1 525 ? -10.822 -18.058 16.793 1.00 95.25 525 VAL A O 1
ATOM 4072 N N . LYS A 1 526 ? -10.279 -19.323 15.020 1.00 91.81 526 LYS A N 1
ATOM 4073 C CA . LYS A 1 526 ? -8.983 -18.663 14.773 1.00 91.81 526 LYS A CA 1
ATOM 4074 C C . LYS A 1 526 ? -9.067 -17.464 13.828 1.00 91.81 526 LYS A C 1
ATOM 4076 O O . LYS A 1 526 ? -8.188 -16.611 13.871 1.00 91.81 526 LYS A O 1
ATOM 4081 N N . ASN A 1 527 ? -10.065 -17.435 12.953 1.00 93.50 527 ASN A N 1
ATOM 4082 C CA . ASN A 1 527 ? -10.200 -16.449 11.889 1.00 93.50 527 ASN A CA 1
ATOM 4083 C C . ASN A 1 527 ? -11.671 -16.135 11.590 1.00 93.50 527 ASN A C 1
ATOM 4085 O O . ASN A 1 527 ? -12.583 -16.819 12.064 1.00 93.50 527 ASN A O 1
ATOM 4089 N N . ILE A 1 528 ? -11.885 -15.096 10.787 1.00 94.06 528 ILE A N 1
ATOM 4090 C CA . ILE A 1 528 ? -13.208 -14.643 10.365 1.00 94.06 528 ILE A CA 1
ATOM 4091 C C . ILE A 1 528 ? -13.967 -15.698 9.556 1.00 94.06 528 ILE A C 1
ATOM 4093 O O . ILE A 1 528 ? -15.177 -15.817 9.725 1.00 94.06 528 ILE A O 1
ATOM 4097 N N . GLU A 1 529 ? -13.291 -16.515 8.746 1.00 92.62 529 GLU A N 1
ATOM 4098 C CA . GLU A 1 529 ? -13.934 -17.613 8.020 1.00 92.62 529 GLU A CA 1
ATOM 4099 C C . GLU A 1 529 ? -14.514 -18.641 8.997 1.00 92.62 529 GLU A C 1
ATOM 4101 O O . GLU A 1 529 ? -15.689 -18.999 8.900 1.00 92.62 529 GLU A O 1
ATOM 4106 N N . GLY A 1 530 ? -13.714 -19.050 9.988 1.00 94.38 530 GLY A N 1
ATOM 4107 C CA . GLY A 1 530 ? -14.147 -19.953 11.049 1.00 94.38 530 GLY A CA 1
ATOM 4108 C C . GLY A 1 530 ? -15.277 -19.357 11.884 1.00 94.38 530 GLY A C 1
ATOM 4109 O O . GLY A 1 530 ? -16.241 -20.055 12.192 1.00 94.38 530 GLY A O 1
ATOM 4110 N N . TYR A 1 531 ? -15.214 -18.057 12.189 1.00 96.25 531 TYR A N 1
ATOM 4111 C CA . TYR A 1 531 ? -16.310 -17.365 12.865 1.00 96.25 531 TYR A CA 1
ATOM 4112 C C . TYR A 1 531 ? -17.589 -17.357 12.032 1.00 96.25 531 TYR A C 1
ATOM 4114 O O . TYR A 1 531 ? -18.652 -17.668 12.551 1.00 96.25 531 TYR A O 1
ATOM 4122 N N . ASN A 1 532 ? -17.510 -17.044 10.741 1.00 94.75 532 ASN A N 1
ATOM 4123 C CA . ASN A 1 532 ? -18.681 -16.968 9.872 1.00 94.75 532 ASN A CA 1
ATOM 4124 C C . ASN A 1 532 ? -19.332 -18.336 9.643 1.00 94.75 532 ASN A C 1
ATOM 4126 O O . ASN A 1 532 ? -20.552 -18.412 9.470 1.00 94.75 532 ASN A O 1
ATOM 4130 N N . GLN A 1 533 ? -18.543 -19.413 9.665 1.00 94.94 533 GLN A N 1
ATOM 4131 C CA . GLN A 1 533 ? -19.067 -20.773 9.694 1.00 94.94 533 GLN A CA 1
ATOM 4132 C C . GLN A 1 533 ? -19.761 -21.072 11.030 1.00 94.94 533 GLN A C 1
ATOM 4134 O O . GLN A 1 533 ? -20.925 -21.471 11.029 1.00 94.94 533 GLN A O 1
ATOM 4139 N N . TRP A 1 534 ? -19.094 -20.802 12.156 1.00 96.44 534 TRP A N 1
ATOM 4140 C CA . TRP A 1 534 ? -19.663 -20.984 13.494 1.00 96.44 534 TRP A CA 1
ATOM 4141 C C . TRP A 1 534 ? -20.967 -20.194 13.675 1.00 96.44 534 TRP A C 1
ATOM 4143 O O . TRP A 1 534 ? -21.963 -20.738 14.147 1.00 96.44 534 TRP A O 1
ATOM 4153 N N . ALA A 1 535 ? -20.998 -18.940 13.223 1.00 95.19 535 ALA A N 1
ATOM 4154 C CA . ALA A 1 535 ? -22.161 -18.068 13.298 1.00 95.19 535 ALA A CA 1
ATOM 4155 C C . ALA A 1 535 ? -23.331 -18.617 12.474 1.00 95.19 535 ALA A C 1
ATOM 4157 O O . ALA A 1 535 ? -24.470 -18.609 12.932 1.00 95.19 535 ALA A O 1
ATOM 4158 N N . LYS A 1 536 ? -23.056 -19.185 11.291 1.00 94.06 536 LYS A N 1
ATOM 4159 C CA . LYS A 1 536 ? -24.077 -19.859 10.476 1.00 94.06 536 LYS A CA 1
ATOM 4160 C C . LYS A 1 536 ? -24.678 -21.069 11.199 1.00 94.06 536 LYS A C 1
ATOM 4162 O O . LYS A 1 536 ? -25.885 -21.267 11.129 1.00 94.06 536 LYS A O 1
ATOM 4167 N N . GLU A 1 537 ? -23.854 -21.868 11.871 1.00 95.56 537 GLU A N 1
ATOM 4168 C CA . GLU A 1 537 ? -24.289 -23.065 12.607 1.00 95.56 537 GLU A CA 1
ATOM 4169 C C . GLU A 1 537 ? -25.090 -22.720 13.874 1.00 95.56 537 GLU A C 1
ATOM 4171 O O . GLU A 1 537 ? -26.007 -23.450 14.241 1.00 95.56 537 GLU A O 1
ATOM 4176 N N . HIS A 1 538 ? -24.789 -21.583 14.507 1.00 93.88 538 HIS A N 1
ATOM 4177 C CA . HIS A 1 538 ? -25.418 -21.132 15.755 1.00 93.88 538 HIS A CA 1
ATOM 4178 C C . HIS A 1 538 ? -26.493 -20.053 15.548 1.00 93.88 538 HIS A C 1
ATOM 4180 O O . HIS A 1 538 ? -27.031 -19.529 16.521 1.00 93.88 538 HIS A O 1
ATOM 4186 N N . ASN A 1 539 ? -26.836 -19.743 14.292 1.00 92.44 539 ASN A N 1
ATOM 4187 C CA . ASN A 1 539 ? -27.799 -18.705 13.913 1.00 92.44 539 ASN A CA 1
ATOM 4188 C C . ASN A 1 539 ? -27.468 -17.311 14.496 1.00 92.44 539 ASN A C 1
ATOM 4190 O O . ASN A 1 539 ? -28.358 -16.559 14.895 1.00 92.44 539 ASN A O 1
ATOM 4194 N N . GLU A 1 540 ? -26.176 -16.989 14.534 1.00 93.00 540 GLU A N 1
ATOM 4195 C CA . GLU A 1 540 ? -25.618 -15.685 14.900 1.00 93.00 540 GLU A CA 1
ATOM 4196 C C . GLU A 1 540 ? -25.305 -14.852 13.644 1.00 93.00 540 GLU A C 1
ATOM 4198 O O . GLU A 1 540 ? -25.208 -15.366 12.523 1.00 93.00 540 GLU A O 1
ATOM 4203 N N . GLU A 1 541 ? -25.126 -13.542 13.820 1.00 90.38 541 GLU A N 1
ATOM 4204 C CA . GLU A 1 541 ? -24.759 -12.647 12.720 1.00 90.38 541 GLU A CA 1
ATOM 4205 C C . GLU A 1 541 ? -23.317 -12.883 12.249 1.00 90.38 541 GLU A C 1
ATOM 4207 O O . GLU A 1 541 ? -22.373 -12.955 13.039 1.00 90.38 541 GLU A O 1
ATOM 4212 N N . LYS A 1 542 ? -23.133 -12.962 10.927 1.00 93.00 542 LYS A N 1
ATOM 4213 C CA . LYS A 1 542 ? -21.804 -13.050 10.315 1.00 93.00 542 LYS A CA 1
ATOM 4214 C C . LYS A 1 542 ? -21.066 -11.718 10.420 1.00 93.00 542 LYS A C 1
ATOM 4216 O O . LYS A 1 542 ? -21.662 -10.647 10.338 1.00 93.00 542 LYS A O 1
ATOM 4221 N N . MET A 1 543 ? -19.743 -11.787 10.514 1.00 94.94 543 MET A N 1
ATOM 4222 C CA . MET A 1 543 ? -18.873 -10.625 10.372 1.00 94.94 543 MET A CA 1
ATOM 4223 C C . MET A 1 543 ? -18.544 -10.381 8.898 1.00 94.94 543 MET A C 1
ATOM 4225 O O . MET A 1 543 ? -18.113 -11.290 8.187 1.00 94.94 543 MET A O 1
ATOM 4229 N N . PHE A 1 544 ? -18.678 -9.128 8.468 1.00 94.31 544 PHE A N 1
ATOM 4230 C CA . PHE A 1 544 ? -18.189 -8.657 7.171 1.00 94.31 544 PHE A CA 1
ATOM 4231 C C . PHE A 1 544 ? -16.683 -8.375 7.206 1.00 94.31 544 PHE A C 1
ATOM 4233 O O . PHE A 1 544 ? -16.119 -8.017 8.246 1.00 94.31 544 PHE A O 1
ATOM 4240 N N . TYR A 1 545 ? -16.027 -8.462 6.060 1.00 95.69 545 TYR A N 1
ATOM 4241 C CA . TYR A 1 545 ? -14.659 -7.995 5.877 1.00 95.69 545 TYR A CA 1
ATOM 4242 C C . TYR A 1 545 ? -14.621 -6.474 5.742 1.00 95.69 545 TYR A C 1
ATOM 4244 O O . TYR A 1 545 ? -15.538 -5.866 5.193 1.00 95.69 545 TYR A O 1
ATOM 4252 N N . ILE A 1 546 ? -13.555 -5.855 6.241 1.00 96.69 546 ILE A N 1
ATOM 4253 C CA . ILE A 1 546 ? -13.346 -4.408 6.190 1.00 96.69 546 ILE A CA 1
ATOM 4254 C C . ILE A 1 546 ? -12.079 -4.133 5.395 1.00 96.69 546 ILE A C 1
ATOM 4256 O O . ILE A 1 546 ? -10.993 -4.519 5.822 1.00 96.69 546 ILE A O 1
ATOM 4260 N N . PHE A 1 547 ? -12.203 -3.418 4.285 1.00 97.00 547 PHE A N 1
ATOM 4261 C CA . PHE A 1 547 ? -11.065 -2.869 3.559 1.00 97.00 547 PHE A CA 1
ATOM 4262 C C . PHE A 1 547 ? -10.912 -1.396 3.902 1.00 97.00 547 PHE A C 1
ATOM 4264 O O . PHE A 1 547 ? -11.802 -0.584 3.661 1.00 97.00 547 PHE A O 1
ATOM 4271 N N . VAL A 1 548 ? -9.765 -1.055 4.471 1.00 97.81 548 VAL A N 1
ATOM 4272 C CA . VAL A 1 548 ? -9.363 0.329 4.690 1.00 97.81 548 VAL A CA 1
ATOM 4273 C C . VAL A 1 548 ? -8.589 0.779 3.471 1.00 97.81 548 VAL A C 1
ATOM 4275 O O . VAL A 1 548 ? -7.519 0.241 3.190 1.00 97.81 548 VAL A O 1
ATOM 4278 N N . ILE A 1 549 ? -9.122 1.760 2.761 1.00 97.88 549 ILE A N 1
ATOM 4279 C CA . ILE A 1 549 ? -8.554 2.268 1.523 1.00 97.88 549 ILE A CA 1
ATOM 4280 C C . ILE A 1 549 ? -8.106 3.702 1.759 1.00 97.88 549 ILE A C 1
ATOM 4282 O O . ILE A 1 549 ? -8.918 4.562 2.093 1.00 97.88 549 ILE A O 1
ATOM 4286 N N . ILE A 1 550 ? -6.812 3.953 1.586 1.00 97.06 550 ILE A N 1
ATOM 4287 C CA . ILE A 1 550 ? -6.220 5.283 1.719 1.00 97.06 550 ILE A CA 1
ATOM 4288 C C . ILE A 1 550 ? -5.579 5.658 0.387 1.00 97.06 550 ILE A C 1
ATOM 4290 O O . ILE A 1 550 ? -4.590 5.035 0.009 1.00 97.06 550 ILE A O 1
ATOM 4294 N N . ASP A 1 551 ? -6.110 6.667 -0.310 1.00 95.19 551 ASP A N 1
ATOM 4295 C CA . ASP A 1 551 ? -5.607 7.060 -1.638 1.00 95.19 551 ASP A CA 1
ATOM 4296 C C . ASP A 1 551 ? -4.218 7.736 -1.593 1.00 95.19 551 ASP A C 1
ATOM 4298 O O . ASP A 1 551 ? -3.336 7.465 -2.419 1.00 95.19 551 ASP A O 1
ATOM 4302 N N . GLU A 1 552 ? -3.999 8.596 -0.599 1.00 94.88 552 GLU A N 1
ATOM 4303 C CA . GLU A 1 552 ? -2.731 9.294 -0.393 1.00 94.88 552 GLU A CA 1
ATOM 4304 C C . GLU A 1 552 ? -2.376 9.338 1.094 1.00 94.88 552 GLU A C 1
ATOM 4306 O O . GLU A 1 552 ? -2.699 10.278 1.825 1.00 94.88 552 GLU A O 1
ATOM 4311 N N . MET A 1 553 ? -1.664 8.312 1.563 1.00 94.25 553 MET A N 1
ATOM 4312 C CA . MET A 1 553 ? -1.236 8.252 2.961 1.00 94.25 553 MET A CA 1
ATOM 4313 C C . MET A 1 553 ? -0.202 9.332 3.314 1.00 94.25 553 MET A C 1
ATOM 4315 O O . MET A 1 553 ? -0.054 9.660 4.490 1.00 94.25 553 MET A O 1
ATOM 4319 N N . ALA A 1 554 ? 0.513 9.914 2.339 1.00 93.25 554 ALA A N 1
ATOM 4320 C CA . ALA A 1 554 ? 1.502 10.956 2.624 1.00 93.25 554 ALA A CA 1
ATOM 4321 C C . ALA A 1 554 ? 0.866 12.208 3.238 1.00 93.25 554 ALA A C 1
ATOM 4323 O O . ALA A 1 554 ? 1.419 12.772 4.182 1.00 93.25 554 ALA A O 1
ATOM 4324 N N . ASP A 1 555 ? -0.297 12.623 2.736 1.00 92.25 555 ASP A N 1
ATOM 4325 C CA . ASP A 1 555 ? -0.979 13.831 3.212 1.00 92.25 555 ASP A CA 1
ATOM 4326 C C . ASP A 1 555 ? -1.492 13.655 4.647 1.00 92.25 555 ASP A C 1
ATOM 4328 O O . ASP A 1 555 ? -1.441 14.583 5.455 1.00 92.25 555 ASP A O 1
ATOM 4332 N N . LEU A 1 556 ? -1.865 12.426 5.000 1.00 91.94 556 LEU A N 1
ATOM 4333 C CA . LEU A 1 556 ? -2.201 12.033 6.362 1.00 91.94 556 LEU A CA 1
ATOM 4334 C C . LEU A 1 556 ? -0.978 12.050 7.294 1.00 91.94 556 LEU A C 1
ATOM 4336 O O . LEU A 1 556 ? -1.018 12.621 8.388 1.00 91.94 556 LEU A O 1
ATOM 4340 N N . MET A 1 557 ? 0.134 11.457 6.851 1.00 89.62 557 MET A N 1
ATOM 4341 C CA . MET A 1 557 ? 1.372 11.378 7.633 1.00 89.62 557 MET A CA 1
ATOM 4342 C C . MET A 1 557 ? 1.987 12.755 7.903 1.00 89.62 557 MET A C 1
ATOM 4344 O O . MET A 1 557 ? 2.612 12.949 8.941 1.00 89.62 557 MET A O 1
ATOM 4348 N N . LEU A 1 558 ? 1.805 13.728 7.009 1.00 86.19 558 LEU A N 1
ATOM 4349 C CA . LEU A 1 558 ? 2.315 15.088 7.207 1.00 86.19 558 LEU A CA 1
ATOM 4350 C C . LEU A 1 558 ? 1.606 15.840 8.341 1.00 86.19 558 LEU A C 1
ATOM 4352 O O . LEU A 1 558 ? 2.226 16.685 8.982 1.00 86.19 558 LEU A O 1
ATOM 4356 N N . GLN A 1 559 ? 0.334 15.532 8.601 1.00 87.88 559 GLN A N 1
ATOM 4357 C CA . GLN A 1 559 ? -0.471 16.236 9.602 1.00 87.88 559 GLN A CA 1
ATOM 4358 C C . GLN A 1 559 ? -0.528 15.494 10.938 1.00 87.88 559 GLN A C 1
ATOM 4360 O O . GLN A 1 559 ? -0.479 16.117 11.998 1.00 87.88 559 GLN A O 1
ATOM 4365 N N . THR A 1 560 ? -0.646 14.162 10.912 1.00 88.12 560 THR A N 1
ATOM 4366 C CA . THR A 1 560 ? -0.916 13.368 12.121 1.00 88.12 560 THR A CA 1
ATOM 4367 C C . THR A 1 560 ? -0.160 12.036 12.128 1.00 88.12 560 THR A C 1
ATOM 4369 O O . THR A 1 560 ? -0.723 10.983 12.421 1.00 88.12 560 THR A O 1
ATOM 4372 N N . LYS A 1 561 ? 1.148 12.076 11.833 1.00 89.56 561 LYS A N 1
ATOM 4373 C CA . LYS A 1 561 ? 2.006 10.884 11.702 1.00 89.56 561 LYS A CA 1
ATOM 4374 C C . LYS A 1 561 ? 1.824 9.848 12.814 1.00 89.56 561 LYS A C 1
ATOM 4376 O O . LYS A 1 561 ? 1.526 8.696 12.531 1.00 89.56 561 LYS A O 1
ATOM 4381 N N . ALA A 1 562 ? 2.005 10.259 14.070 1.00 90.00 562 ALA A N 1
ATOM 4382 C CA . ALA A 1 562 ? 2.130 9.322 15.186 1.00 90.00 562 ALA A CA 1
ATOM 4383 C C . ALA A 1 562 ? 0.872 8.462 15.397 1.00 90.00 562 ALA A C 1
ATOM 4385 O O . ALA A 1 562 ? 0.983 7.255 15.587 1.00 90.00 562 ALA A O 1
ATOM 4386 N N . SER A 1 563 ? -0.324 9.056 15.340 1.00 92.50 563 SER A N 1
ATOM 4387 C CA . SER A 1 563 ? -1.572 8.310 15.557 1.00 92.50 563 SER A CA 1
ATOM 4388 C C . SER A 1 563 ? -1.943 7.423 14.369 1.00 92.50 563 SER A C 1
ATOM 4390 O O . SER A 1 563 ? -2.509 6.346 14.564 1.00 92.50 563 SER A O 1
ATOM 4392 N N . ILE A 1 564 ? -1.631 7.866 13.149 1.00 94.50 564 ILE A N 1
ATOM 4393 C CA . ILE A 1 564 ? -1.928 7.130 11.919 1.00 94.50 564 ILE A CA 1
ATOM 4394 C C . ILE A 1 564 ? -0.975 5.946 11.771 1.00 94.50 564 ILE A C 1
ATOM 4396 O O . ILE A 1 564 ? -1.434 4.837 11.511 1.00 94.50 564 ILE A O 1
ATOM 4400 N N . GLU A 1 565 ? 0.321 6.148 12.011 1.00 94.62 565 GLU A N 1
ATOM 4401 C CA . GLU A 1 565 ? 1.330 5.087 11.975 1.00 94.62 565 GLU A CA 1
ATOM 4402 C C . GLU A 1 565 ? 1.069 4.013 13.046 1.00 94.62 565 GLU A C 1
ATOM 4404 O O . GLU A 1 565 ? 1.055 2.834 12.699 1.00 94.62 565 GLU A O 1
ATOM 4409 N N . ASP A 1 566 ? 0.745 4.388 14.296 1.00 94.88 566 ASP A N 1
ATOM 4410 C CA . ASP A 1 566 ? 0.375 3.423 15.355 1.00 94.88 566 ASP A CA 1
ATOM 4411 C C . ASP A 1 566 ? -0.887 2.622 14.991 1.00 94.88 566 ASP A C 1
ATOM 4413 O O . ASP A 1 566 ? -0.925 1.399 15.140 1.00 94.88 566 ASP A O 1
ATOM 4417 N N . SER A 1 567 ? -1.913 3.283 14.443 1.00 96.00 567 SER A N 1
ATOM 4418 C CA . SER A 1 567 ? -3.149 2.593 14.052 1.00 96.00 567 SER A CA 1
ATOM 4419 C C . SER A 1 567 ? -2.919 1.637 12.879 1.00 96.00 567 SER A C 1
ATOM 4421 O O . SER A 1 567 ? -3.370 0.494 12.931 1.00 96.00 567 SER A O 1
ATOM 4423 N N . ILE A 1 568 ? -2.191 2.071 11.842 1.00 95.94 568 ILE A N 1
ATOM 4424 C CA . ILE A 1 568 ? -1.821 1.220 10.702 1.00 95.94 568 ILE A CA 1
ATOM 4425 C C . ILE A 1 568 ? -1.002 0.026 11.182 1.00 95.94 568 ILE A C 1
ATOM 4427 O O . ILE A 1 568 ? -1.294 -1.097 10.784 1.00 95.94 568 ILE A O 1
ATOM 4431 N N . GLN A 1 569 ? -0.019 0.242 12.059 1.00 95.50 569 GLN A N 1
ATOM 4432 C CA . GLN A 1 569 ? 0.809 -0.828 12.604 1.00 95.50 569 GLN A CA 1
ATOM 4433 C C . GLN A 1 569 ? -0.043 -1.877 13.328 1.00 95.50 569 GLN A C 1
ATOM 4435 O O . GLN A 1 569 ? 0.048 -3.061 13.010 1.00 95.50 569 GLN A O 1
ATOM 4440 N N . ARG A 1 570 ? -0.912 -1.460 14.258 1.00 95.62 570 ARG A N 1
ATOM 4441 C CA . ARG A 1 570 ? -1.787 -2.381 15.005 1.00 95.62 570 ARG A CA 1
ATOM 4442 C C . ARG A 1 570 ? -2.720 -3.166 14.085 1.00 95.62 570 ARG A C 1
ATOM 4444 O O . ARG A 1 570 ? -2.845 -4.382 14.225 1.00 95.62 570 ARG A O 1
ATOM 4451 N N . LEU A 1 571 ? -3.352 -2.477 13.132 1.00 96.50 571 LEU A N 1
ATOM 4452 C CA . LEU A 1 571 ? -4.248 -3.100 12.157 1.00 96.50 571 LEU A CA 1
ATOM 4453 C C . LEU A 1 571 ? -3.498 -4.078 11.250 1.00 96.50 571 LEU A C 1
ATOM 4455 O O . LEU A 1 571 ? -4.003 -5.164 10.993 1.00 96.50 571 LEU A O 1
ATOM 4459 N N . ALA A 1 572 ? -2.293 -3.736 10.804 1.00 94.44 572 ALA A N 1
ATOM 4460 C CA . ALA A 1 572 ? -1.505 -4.595 9.930 1.00 94.44 572 ALA A CA 1
ATOM 4461 C C . ALA A 1 572 ? -0.977 -5.855 10.644 1.00 94.44 572 ALA A C 1
ATOM 4463 O O . ALA A 1 572 ? -0.841 -6.914 10.038 1.00 94.44 572 ALA A O 1
ATOM 4464 N N . GLN A 1 573 ? -0.702 -5.761 11.948 1.00 92.62 573 GLN A N 1
ATOM 4465 C CA . GLN A 1 573 ? -0.196 -6.886 12.739 1.00 92.62 573 GLN A CA 1
ATOM 4466 C C . GLN A 1 573 ? -1.273 -7.922 13.077 1.00 92.62 573 GLN A C 1
ATOM 4468 O O . GLN A 1 573 ? -0.987 -9.118 13.102 1.00 92.62 573 GLN A O 1
ATOM 4473 N N . MET A 1 574 ? -2.503 -7.481 13.354 1.00 91.25 574 MET A N 1
ATOM 4474 C CA . MET A 1 574 ? -3.559 -8.352 13.893 1.00 91.25 574 MET A CA 1
ATOM 4475 C C . MET A 1 574 ? -4.801 -8.453 12.995 1.00 91.25 574 MET A C 1
ATOM 4477 O O . MET A 1 574 ? -5.618 -9.356 13.176 1.00 91.25 574 MET A O 1
ATOM 4481 N N . GLY A 1 575 ? -4.957 -7.557 12.019 1.00 92.62 575 GLY A N 1
ATOM 4482 C CA . GLY A 1 575 ? -6.184 -7.392 11.238 1.00 92.62 575 GLY A CA 1
ATOM 4483 C C . GLY A 1 575 ? -6.501 -8.548 10.295 1.00 92.62 575 GLY A C 1
ATOM 4484 O O . GLY A 1 575 ? -7.674 -8.893 10.160 1.00 92.62 575 GLY A O 1
ATOM 4485 N N . ARG A 1 576 ? -5.482 -9.202 9.712 1.00 91.44 576 ARG A N 1
ATOM 4486 C CA . ARG A 1 576 ? -5.650 -10.292 8.728 1.00 91.44 576 ARG A CA 1
ATOM 4487 C C . ARG A 1 576 ? -6.657 -11.352 9.171 1.00 91.44 576 ARG A C 1
ATOM 4489 O O . ARG A 1 576 ? -7.618 -11.621 8.463 1.00 91.44 576 ARG A O 1
ATOM 4496 N N . ALA A 1 577 ? -6.431 -11.966 10.333 1.00 90.81 577 ALA A N 1
ATOM 4497 C CA . ALA A 1 577 ? -7.283 -13.054 10.820 1.00 90.81 577 ALA A CA 1
ATOM 4498 C C . ALA A 1 577 ? -8.693 -12.566 11.194 1.00 90.81 577 ALA A C 1
ATOM 4500 O O . ALA A 1 577 ? -9.638 -13.347 11.238 1.00 90.81 577 ALA A O 1
ATOM 4501 N N . LEU A 1 578 ? -8.836 -11.265 11.443 1.00 95.00 578 LEU A N 1
ATOM 4502 C CA . LEU A 1 578 ? -10.064 -10.614 11.885 1.00 95.00 578 LEU A CA 1
ATOM 4503 C C . LEU A 1 578 ? -10.863 -10.018 10.711 1.00 95.00 578 LEU A C 1
ATOM 4505 O O . LEU A 1 578 ? -11.865 -9.330 10.934 1.00 95.00 578 LEU A O 1
ATOM 4509 N N . GLY A 1 579 ? -10.422 -10.282 9.475 1.00 93.75 579 GLY A N 1
ATOM 4510 C CA . GLY A 1 579 ? -11.039 -9.807 8.240 1.00 93.75 579 GLY A CA 1
ATOM 4511 C C . GLY A 1 579 ? -10.902 -8.303 8.031 1.00 93.75 579 GLY A C 1
ATOM 4512 O O . GLY A 1 579 ? -11.824 -7.684 7.508 1.00 93.75 579 GLY A O 1
ATOM 4513 N N . ILE A 1 580 ? -9.804 -7.699 8.492 1.00 95.88 580 ILE A N 1
ATOM 4514 C CA . ILE A 1 580 ? -9.485 -6.291 8.240 1.00 95.88 580 ILE A CA 1
ATOM 4515 C C . ILE A 1 580 ? -8.255 -6.228 7.341 1.00 95.88 580 ILE A C 1
ATOM 4517 O O . ILE A 1 580 ? -7.192 -6.728 7.705 1.00 95.88 580 ILE A O 1
ATOM 4521 N N . HIS A 1 581 ? -8.406 -5.584 6.191 1.00 95.12 581 HIS A N 1
ATOM 4522 C CA . HIS A 1 581 ? -7.399 -5.472 5.145 1.00 95.12 581 HIS A CA 1
ATOM 4523 C C . HIS A 1 581 ? -7.045 -4.005 4.914 1.00 95.12 581 HIS A C 1
ATOM 4525 O O . HIS A 1 581 ? -7.911 -3.134 4.994 1.00 95.12 581 HIS A O 1
ATOM 4531 N N . LEU A 1 582 ? -5.771 -3.716 4.643 1.00 96.81 582 LEU A N 1
ATOM 4532 C CA . LEU A 1 582 ? -5.301 -2.342 4.417 1.00 96.81 582 LEU A CA 1
ATOM 4533 C C . LEU A 1 582 ? -4.816 -2.199 2.976 1.00 96.81 582 LEU A C 1
ATOM 4535 O O . LEU A 1 582 ? -3.978 -2.978 2.532 1.00 96.81 582 LEU A O 1
ATOM 4539 N N . ILE A 1 583 ? -5.305 -1.182 2.277 1.00 96.81 583 ILE A N 1
ATOM 4540 C CA . ILE A 1 583 ? -4.867 -0.784 0.941 1.00 96.81 583 ILE A CA 1
ATOM 4541 C C . ILE A 1 583 ? -4.353 0.645 1.065 1.00 96.81 583 ILE A C 1
ATOM 4543 O O . ILE A 1 583 ? -5.128 1.599 1.138 1.00 96.81 583 ILE A O 1
ATOM 4547 N N . LEU A 1 584 ? -3.033 0.783 1.163 1.00 97.19 584 LEU A N 1
ATOM 4548 C CA . LEU A 1 584 ? -2.382 2.071 1.371 1.00 97.19 584 LEU A CA 1
ATOM 4549 C C . LEU A 1 584 ? -1.749 2.534 0.071 1.00 97.19 584 LEU A C 1
ATOM 4551 O O . LEU A 1 584 ? -0.888 1.845 -0.469 1.00 97.19 584 LEU A O 1
ATOM 4555 N N . CYS A 1 585 ? -2.141 3.709 -0.404 1.00 96.88 585 CYS A N 1
ATOM 4556 C CA . CYS A 1 585 ? -1.612 4.287 -1.626 1.00 96.88 585 CYS A CA 1
ATOM 4557 C C . CYS A 1 585 ? -0.806 5.562 -1.339 1.00 96.88 585 CYS A C 1
ATOM 4559 O O . CYS A 1 585 ? -1.107 6.311 -0.406 1.00 96.88 585 CYS A O 1
ATOM 4561 N N . THR A 1 586 ? 0.230 5.828 -2.137 1.00 95.69 586 THR A N 1
ATOM 4562 C CA . THR A 1 586 ? 0.932 7.120 -2.113 1.00 95.69 586 THR A CA 1
ATOM 4563 C C . THR A 1 586 ? 1.569 7.480 -3.448 1.00 95.69 586 THR A C 1
ATOM 4565 O O . THR A 1 586 ? 2.103 6.621 -4.147 1.00 95.69 586 THR A O 1
ATOM 4568 N N . GLN A 1 587 ? 1.565 8.770 -3.788 1.00 95.12 587 GLN A N 1
ATOM 4569 C CA . GLN A 1 587 ? 2.337 9.299 -4.915 1.00 95.12 587 GLN A CA 1
ATOM 4570 C C . GLN A 1 587 ? 3.737 9.781 -4.515 1.00 95.12 587 GLN A C 1
ATOM 4572 O O . GLN A 1 587 ? 4.527 10.187 -5.366 1.00 95.12 587 GLN A O 1
ATOM 4577 N N . ARG A 1 588 ? 4.059 9.765 -3.215 1.00 92.31 588 ARG A N 1
ATOM 4578 C CA . ARG A 1 588 ? 5.314 10.280 -2.653 1.00 92.31 588 ARG A CA 1
ATOM 4579 C C . ARG A 1 588 ? 6.114 9.145 -2.005 1.00 92.31 588 ARG A C 1
ATOM 4581 O O . ARG A 1 588 ? 6.163 9.078 -0.770 1.00 92.31 588 ARG A O 1
ATOM 4588 N N . PRO A 1 589 ? 6.763 8.272 -2.801 1.00 92.38 589 PRO A N 1
ATOM 4589 C CA . PRO A 1 589 ? 7.511 7.117 -2.306 1.00 92.38 589 PRO A CA 1
ATOM 4590 C C . PRO A 1 589 ? 8.830 7.522 -1.626 1.00 92.38 589 PRO A C 1
ATOM 4592 O O . PRO A 1 589 ? 9.923 7.246 -2.100 1.00 92.38 589 PRO A O 1
ATOM 4595 N N . SER A 1 590 ? 8.731 8.192 -0.478 1.00 92.19 590 SER A N 1
ATOM 4596 C CA . SER A 1 590 ? 9.869 8.645 0.323 1.00 92.19 590 SER A CA 1
ATOM 4597 C C . SER A 1 590 ? 9.943 7.891 1.647 1.00 92.19 590 SER A C 1
ATOM 4599 O O . SER A 1 590 ? 8.918 7.525 2.219 1.00 92.19 590 SER A O 1
ATOM 4601 N N . VAL A 1 591 ? 11.148 7.755 2.205 1.00 91.69 591 VAL A N 1
ATOM 4602 C CA . VAL A 1 591 ? 11.389 7.104 3.513 1.00 91.69 591 VAL A CA 1
ATOM 4603 C C . VAL A 1 591 ? 10.615 7.777 4.661 1.00 91.69 591 VAL A C 1
ATOM 4605 O O . VAL A 1 591 ? 10.341 7.164 5.691 1.00 91.69 591 VAL A O 1
ATOM 4608 N N . LYS A 1 592 ? 10.238 9.054 4.498 1.00 89.38 592 LYS A N 1
ATOM 4609 C CA . LYS A 1 592 ? 9.444 9.792 5.492 1.00 89.38 592 LYS A CA 1
ATOM 4610 C C . LYS A 1 592 ? 7.985 9.332 5.544 1.00 89.38 592 LYS A C 1
ATOM 4612 O O . LYS A 1 592 ? 7.399 9.386 6.627 1.00 89.38 592 LYS A O 1
ATOM 4617 N N . VAL A 1 593 ? 7.439 8.918 4.397 1.00 91.81 593 VAL A N 1
ATOM 4618 C CA . VAL A 1 593 ? 6.058 8.439 4.216 1.00 91.81 593 VAL A CA 1
ATOM 4619 C C . VAL A 1 593 ? 6.007 6.922 4.380 1.00 91.81 593 VAL A C 1
ATOM 4621 O O . VAL A 1 593 ? 5.255 6.408 5.201 1.00 91.81 593 VAL A O 1
ATOM 4624 N N . ILE A 1 594 ? 6.853 6.214 3.634 1.00 94.19 594 ILE A N 1
ATOM 4625 C CA . ILE A 1 594 ? 7.004 4.762 3.677 1.00 94.19 594 ILE A CA 1
ATOM 4626 C C . ILE A 1 594 ? 8.128 4.449 4.672 1.00 94.19 594 ILE A C 1
ATOM 4628 O O . ILE A 1 594 ? 9.284 4.218 4.308 1.00 94.19 594 ILE A O 1
ATOM 4632 N N . THR A 1 595 ? 7.800 4.524 5.962 1.00 92.69 595 THR A N 1
ATOM 4633 C CA . THR A 1 595 ? 8.759 4.267 7.045 1.00 92.69 595 THR A CA 1
ATOM 4634 C C . THR A 1 595 ? 9.109 2.778 7.134 1.00 92.69 595 THR A C 1
ATOM 4636 O O . THR A 1 595 ? 8.402 1.915 6.609 1.00 92.69 595 THR A O 1
ATOM 4639 N N . GLY A 1 596 ? 10.184 2.443 7.855 1.00 90.88 596 GLY A N 1
ATOM 4640 C CA . GLY A 1 596 ? 10.538 1.043 8.118 1.00 90.88 596 GLY A CA 1
ATOM 4641 C C . GLY A 1 596 ? 9.428 0.259 8.833 1.00 90.88 596 GLY A C 1
ATOM 4642 O O . GLY A 1 596 ? 9.233 -0.915 8.535 1.00 90.88 596 GLY A O 1
ATOM 4643 N N . ILE A 1 597 ? 8.657 0.916 9.709 1.00 90.88 597 ILE A N 1
ATOM 4644 C CA . ILE A 1 597 ? 7.522 0.307 10.421 1.00 90.88 597 ILE A CA 1
ATOM 4645 C C . ILE A 1 597 ? 6.405 -0.044 9.434 1.00 90.88 597 ILE A C 1
ATOM 4647 O O . ILE A 1 597 ? 5.890 -1.160 9.462 1.00 90.88 597 ILE A O 1
ATOM 4651 N N . ILE A 1 598 ? 6.069 0.870 8.520 1.00 92.62 598 ILE A N 1
ATOM 4652 C CA . ILE A 1 598 ? 5.083 0.617 7.462 1.00 92.62 598 ILE A CA 1
ATOM 4653 C C . ILE A 1 598 ? 5.545 -0.558 6.590 1.00 92.62 598 ILE A C 1
ATOM 4655 O O . ILE A 1 598 ? 4.809 -1.529 6.427 1.00 92.62 598 ILE A O 1
ATOM 4659 N N . LYS A 1 599 ? 6.794 -0.549 6.104 1.00 91.19 599 LYS A N 1
ATOM 4660 C CA . LYS A 1 599 ? 7.309 -1.634 5.246 1.00 91.19 599 LYS A CA 1
ATOM 4661 C C . LYS A 1 599 ? 7.347 -2.996 5.921 1.00 91.19 599 LYS A C 1
ATOM 4663 O O . LYS A 1 599 ? 7.112 -3.997 5.247 1.00 91.19 599 LYS A O 1
ATOM 4668 N N . ALA A 1 600 ? 7.652 -3.034 7.216 1.00 89.94 600 ALA A N 1
ATOM 4669 C CA . ALA A 1 600 ? 7.724 -4.272 7.982 1.00 89.94 600 ALA A CA 1
ATOM 4670 C C . ALA A 1 600 ? 6.354 -4.949 8.142 1.00 89.94 600 ALA A C 1
ATOM 4672 O O . ALA A 1 600 ? 6.297 -6.171 8.246 1.00 89.94 600 ALA A O 1
ATOM 4673 N N . ASN A 1 601 ? 5.260 -4.177 8.139 1.00 91.62 601 ASN A N 1
ATOM 4674 C CA . ASN A 1 601 ? 3.906 -4.704 8.329 1.00 91.62 601 ASN A CA 1
ATOM 4675 C C . ASN A 1 601 ? 3.083 -4.791 7.026 1.00 91.62 601 ASN A C 1
ATOM 4677 O O . ASN A 1 601 ? 2.030 -5.424 7.015 1.00 91.62 601 ASN A O 1
ATOM 4681 N N . LEU A 1 602 ? 3.564 -4.208 5.921 1.00 92.06 602 LEU A N 1
ATOM 4682 C CA . LEU A 1 602 ? 2.978 -4.335 4.580 1.00 92.06 602 LEU A CA 1
ATOM 4683 C C . LEU A 1 602 ? 3.963 -5.031 3.619 1.00 92.06 602 LEU A C 1
ATOM 4685 O O . LEU A 1 602 ? 4.653 -4.370 2.834 1.00 92.06 602 LEU A O 1
ATOM 4689 N N . PRO A 1 603 ? 4.071 -6.372 3.701 1.00 87.44 603 PRO A N 1
ATOM 4690 C CA . PRO A 1 603 ? 4.999 -7.152 2.882 1.00 87.44 603 PRO A CA 1
ATOM 4691 C C . PRO A 1 603 ? 4.600 -7.244 1.404 1.00 87.44 603 PRO A C 1
ATOM 4693 O O . PRO A 1 603 ? 5.471 -7.449 0.567 1.00 87.44 603 PRO A O 1
ATOM 4696 N N . SER A 1 604 ? 3.316 -7.098 1.063 1.00 92.94 604 SER A N 1
ATOM 4697 C CA . SER A 1 604 ? 2.871 -7.064 -0.336 1.00 92.94 604 SER A CA 1
ATOM 4698 C C . SER A 1 604 ? 2.872 -5.652 -0.886 1.00 92.94 604 SER A C 1
ATOM 4700 O O . SER A 1 604 ? 2.403 -4.721 -0.225 1.00 92.94 604 SER A O 1
ATOM 4702 N N . ARG A 1 605 ? 3.405 -5.490 -2.099 1.00 94.50 605 ARG A N 1
ATOM 4703 C CA . ARG A 1 605 ? 3.692 -4.170 -2.666 1.00 94.50 605 ARG A CA 1
ATOM 4704 C C . ARG A 1 605 ? 3.416 -4.133 -4.159 1.00 94.50 605 ARG A C 1
ATOM 4706 O O . ARG A 1 605 ? 3.719 -5.085 -4.872 1.00 94.50 605 ARG A O 1
ATOM 4713 N N . ILE A 1 606 ? 2.862 -3.020 -4.619 1.00 96.38 606 ILE A N 1
ATOM 4714 C CA . ILE A 1 606 ? 2.735 -2.670 -6.031 1.00 96.38 606 ILE A CA 1
ATOM 4715 C C . ILE A 1 606 ? 3.492 -1.364 -6.236 1.00 96.38 606 ILE A C 1
ATOM 4717 O O . ILE A 1 606 ? 3.164 -0.347 -5.622 1.00 96.38 606 ILE A O 1
ATOM 4721 N N . ALA A 1 607 ? 4.499 -1.389 -7.100 1.00 97.50 607 ALA A N 1
ATOM 4722 C CA . ALA A 1 607 ? 5.145 -0.181 -7.588 1.00 97.50 607 ALA A CA 1
ATOM 4723 C C . ALA A 1 607 ? 4.731 0.046 -9.039 1.00 97.50 607 ALA A C 1
ATOM 4725 O O . ALA A 1 607 ? 5.024 -0.778 -9.902 1.00 97.50 607 ALA A O 1
ATOM 4726 N N . LEU A 1 608 ? 4.052 1.154 -9.306 1.00 97.88 608 LEU A N 1
ATOM 4727 C CA . LEU A 1 608 ? 3.907 1.677 -10.659 1.00 97.88 608 LEU A CA 1
ATOM 4728 C C . LEU A 1 608 ? 5.123 2.544 -11.004 1.00 97.88 608 LEU A C 1
ATOM 4730 O O . LEU A 1 608 ? 6.014 2.730 -10.174 1.00 97.88 608 LEU A O 1
ATOM 4734 N N . GLN A 1 609 ? 5.149 3.094 -12.219 1.00 96.88 609 GLN A N 1
ATOM 4735 C CA . GLN A 1 609 ? 6.242 3.949 -12.680 1.00 96.88 609 GLN A CA 1
ATOM 4736 C C . GLN A 1 609 ? 6.608 5.038 -11.657 1.00 96.88 609 GLN A C 1
ATOM 4738 O O . GLN A 1 609 ? 5.755 5.818 -11.219 1.00 96.88 609 GLN A O 1
ATOM 4743 N N . VAL A 1 610 ? 7.892 5.100 -11.303 1.00 96.44 610 VAL A N 1
ATOM 4744 C CA . VAL A 1 610 ? 8.484 6.110 -10.411 1.00 96.44 610 VAL A CA 1
ATOM 4745 C C . VAL A 1 610 ? 9.580 6.894 -11.124 1.00 96.44 610 VAL A C 1
ATOM 4747 O O . VAL A 1 610 ? 10.050 6.503 -12.185 1.00 96.44 610 VAL A O 1
ATOM 4750 N N . ALA A 1 611 ? 9.988 8.020 -10.540 1.00 93.31 611 ALA A N 1
ATOM 4751 C CA . ALA A 1 611 ? 10.970 8.908 -11.155 1.00 93.31 611 ALA A CA 1
ATOM 4752 C C . ALA A 1 611 ? 12.410 8.376 -11.079 1.00 93.31 611 ALA A C 1
ATOM 4754 O O . ALA A 1 611 ? 13.241 8.752 -11.904 1.00 93.31 611 ALA A O 1
ATOM 4755 N N . SER A 1 612 ? 12.736 7.557 -10.074 1.00 94.44 612 SER A N 1
ATOM 4756 C CA . SER A 1 612 ? 14.109 7.114 -9.838 1.00 94.44 612 SER A CA 1
ATOM 4757 C C . SER A 1 612 ? 14.200 5.721 -9.218 1.00 94.44 612 SER A C 1
ATOM 4759 O O . SER A 1 612 ? 13.305 5.275 -8.498 1.00 94.44 612 SER A O 1
ATOM 4761 N N . GLY A 1 613 ? 15.347 5.064 -9.402 1.00 93.38 613 GLY A N 1
ATOM 4762 C CA . GLY A 1 613 ? 15.639 3.797 -8.727 1.00 93.38 613 GLY A CA 1
ATOM 4763 C C . GLY A 1 613 ? 15.746 3.907 -7.204 1.00 93.38 613 GLY A C 1
ATOM 4764 O O . GLY A 1 613 ? 15.585 2.910 -6.501 1.00 93.38 613 GLY A O 1
ATOM 4765 N N . ILE A 1 614 ? 15.970 5.111 -6.660 1.00 95.50 614 ILE A N 1
ATOM 4766 C CA . ILE A 1 614 ? 15.892 5.352 -5.211 1.00 95.50 614 ILE A CA 1
ATOM 4767 C C . ILE A 1 614 ? 14.443 5.188 -4.750 1.00 95.50 614 ILE A C 1
ATOM 4769 O O . ILE A 1 614 ? 14.198 4.460 -3.790 1.00 95.50 614 ILE A O 1
ATOM 4773 N N . ASP A 1 615 ? 13.494 5.791 -5.463 1.00 95.81 615 ASP A N 1
ATOM 4774 C CA . ASP A 1 615 ? 12.063 5.664 -5.171 1.00 95.81 615 ASP A CA 1
ATOM 4775 C C . ASP A 1 615 ? 11.597 4.209 -5.320 1.00 95.81 615 ASP A C 1
ATOM 4777 O O . ASP A 1 615 ? 10.874 3.700 -4.461 1.00 95.81 615 ASP A O 1
ATOM 4781 N N . SER A 1 616 ? 12.089 3.495 -6.342 1.00 96.06 616 SER A N 1
ATOM 4782 C CA . SER A 1 616 ? 11.833 2.057 -6.505 1.00 96.06 616 SER A CA 1
ATOM 4783 C C . SER A 1 616 ? 12.311 1.264 -5.286 1.00 96.06 616 SER A C 1
ATOM 4785 O O . SER A 1 616 ? 11.551 0.474 -4.726 1.00 96.06 616 SER A O 1
ATOM 4787 N N . LYS A 1 617 ? 13.533 1.524 -4.797 1.00 95.06 617 LYS A N 1
ATOM 4788 C CA . LYS A 1 617 ? 14.073 0.875 -3.589 1.00 95.06 617 LYS A CA 1
ATOM 4789 C C . LYS A 1 617 ? 13.299 1.232 -2.325 1.00 95.06 617 LYS A C 1
ATOM 4791 O O . LYS A 1 617 ? 13.214 0.405 -1.419 1.00 95.06 617 LYS A O 1
ATOM 4796 N N . VAL A 1 618 ? 12.739 2.438 -2.230 1.00 95.56 618 VAL A N 1
ATOM 4797 C CA . VAL A 1 618 ? 11.879 2.794 -1.095 1.00 95.56 618 VAL A CA 1
ATOM 4798 C C . VAL A 1 618 ? 10.650 1.889 -1.063 1.00 95.56 618 VAL A C 1
ATOM 4800 O O . VAL A 1 618 ? 10.283 1.456 0.025 1.00 95.56 618 VAL A O 1
ATOM 4803 N N . ILE A 1 619 ? 10.063 1.560 -2.218 1.00 95.75 619 ILE A N 1
ATOM 4804 C CA . ILE A 1 619 ? 8.855 0.729 -2.311 1.00 95.75 619 ILE A CA 1
ATOM 4805 C C . ILE A 1 619 ? 9.197 -0.765 -2.244 1.00 95.75 619 ILE A C 1
ATOM 4807 O O . ILE A 1 619 ? 8.743 -1.447 -1.337 1.00 95.75 619 ILE A O 1
ATOM 4811 N N . LEU A 1 620 ? 9.986 -1.279 -3.191 1.00 93.88 620 LEU A N 1
ATOM 4812 C CA . LEU A 1 620 ? 10.183 -2.717 -3.437 1.00 93.88 620 LEU A CA 1
ATOM 4813 C C . LEU A 1 620 ? 11.424 -3.313 -2.761 1.00 93.88 620 LEU A C 1
ATOM 4815 O O . LEU A 1 620 ? 11.668 -4.512 -2.884 1.00 93.88 620 LEU A O 1
ATOM 4819 N N . ASP A 1 621 ? 12.255 -2.481 -2.125 1.00 92.38 621 ASP A N 1
ATOM 4820 C CA . ASP A 1 621 ? 13.622 -2.832 -1.707 1.00 92.38 621 ASP A CA 1
ATOM 4821 C C . ASP A 1 621 ? 14.535 -3.248 -2.890 1.00 92.38 621 ASP A C 1
ATOM 4823 O O . ASP A 1 621 ? 15.631 -3.773 -2.695 1.00 92.38 621 ASP A O 1
ATOM 4827 N N . ALA A 1 622 ? 14.106 -2.963 -4.127 1.00 90.75 622 ALA A N 1
ATOM 4828 C CA . ALA A 1 622 ? 14.791 -3.265 -5.381 1.00 90.75 622 ALA A CA 1
ATOM 4829 C C . ALA A 1 622 ? 14.573 -2.149 -6.420 1.00 90.75 622 ALA A C 1
ATOM 4831 O O . ALA A 1 622 ? 13.630 -1.363 -6.318 1.00 90.75 622 ALA A O 1
ATOM 4832 N N . THR A 1 623 ? 15.454 -2.073 -7.417 1.00 91.31 623 THR A N 1
ATOM 4833 C CA . THR A 1 623 ? 15.292 -1.216 -8.606 1.00 91.31 623 THR A CA 1
ATOM 4834 C C . THR A 1 623 ? 14.382 -1.874 -9.644 1.00 91.31 623 THR A C 1
ATOM 4836 O O . THR A 1 623 ? 14.125 -3.078 -9.581 1.00 91.31 623 THR A O 1
ATOM 4839 N N . GLY A 1 624 ? 13.927 -1.089 -10.615 1.00 91.25 624 GLY A N 1
ATOM 4840 C CA . GLY A 1 624 ? 13.213 -1.539 -11.807 1.00 91.25 624 GLY A CA 1
ATOM 4841 C C . GLY A 1 624 ? 11.831 -0.915 -11.989 1.00 91.25 624 GLY A C 1
ATOM 4842 O O . GLY A 1 624 ? 11.259 -1.054 -13.066 1.00 91.25 624 GLY A O 1
ATOM 4843 N N . ALA A 1 625 ? 11.277 -0.230 -10.981 1.00 95.56 625 ALA A N 1
ATOM 4844 C CA . ALA A 1 625 ? 10.020 0.507 -11.148 1.00 95.56 625 ALA A CA 1
ATOM 4845 C C . ALA A 1 625 ? 10.216 1.823 -11.930 1.00 95.56 625 ALA A C 1
ATOM 4847 O O . ALA A 1 625 ? 9.272 2.353 -12.509 1.00 95.56 625 ALA A O 1
ATOM 4848 N N . GLU A 1 626 ? 11.440 2.348 -11.966 1.00 93.88 626 GLU A N 1
ATOM 4849 C CA . GLU A 1 626 ? 11.851 3.479 -12.802 1.00 93.88 626 GLU A CA 1
ATOM 4850 C C . GLU A 1 626 ? 11.844 3.150 -14.304 1.00 93.88 626 GLU A C 1
ATOM 4852 O O . GLU A 1 626 ? 11.630 4.044 -15.119 1.00 93.88 626 GLU A O 1
ATOM 4857 N N . ASP A 1 627 ? 11.992 1.868 -14.658 1.00 92.81 627 ASP A N 1
ATOM 4858 C CA . ASP A 1 627 ? 12.020 1.381 -16.045 1.00 92.81 627 ASP A CA 1
ATOM 4859 C C . ASP A 1 627 ? 10.619 1.019 -16.580 1.00 92.81 627 ASP A C 1
ATOM 4861 O O . ASP A 1 627 ? 10.467 0.558 -17.714 1.00 92.81 627 ASP A O 1
ATOM 4865 N N . LEU A 1 628 ? 9.573 1.194 -15.763 1.00 95.44 628 LEU A N 1
ATOM 4866 C CA . LEU A 1 628 ? 8.185 0.975 -16.176 1.00 95.44 628 LEU A CA 1
ATOM 4867 C C . LEU A 1 628 ? 7.727 2.059 -17.154 1.00 95.44 628 LEU A C 1
ATOM 4869 O O . LEU A 1 628 ? 8.237 3.177 -17.166 1.00 95.44 628 LEU A O 1
ATOM 4873 N N . LEU A 1 629 ? 6.711 1.751 -17.957 1.00 93.19 629 LEU A N 1
ATOM 4874 C CA . LEU A 1 629 ? 6.245 2.609 -19.054 1.00 93.19 629 LEU A CA 1
ATOM 4875 C C . LEU A 1 629 ? 5.164 3.623 -18.638 1.00 93.19 629 LEU A C 1
ATOM 4877 O O . LEU A 1 629 ? 4.839 4.541 -19.409 1.00 93.19 629 LEU A O 1
ATOM 4881 N N . GLY A 1 630 ? 4.641 3.483 -17.417 1.00 94.00 630 GLY A N 1
ATOM 4882 C CA . GLY A 1 630 ? 3.487 4.221 -16.902 1.00 94.00 630 GLY A CA 1
ATOM 4883 C C . GLY A 1 630 ? 2.164 3.624 -17.387 1.00 94.00 630 GLY A C 1
ATOM 4884 O O . GLY A 1 630 ? 2.129 2.502 -17.883 1.00 94.00 630 GLY A O 1
ATOM 4885 N N . ARG A 1 631 ? 1.062 4.377 -17.257 1.00 93.00 631 ARG A N 1
ATOM 4886 C CA . ARG A 1 631 ? -0.279 3.968 -17.733 1.00 93.00 631 ARG A CA 1
ATOM 4887 C C . ARG A 1 631 ? -0.719 2.566 -17.261 1.00 93.00 631 ARG A C 1
ATOM 4889 O O . ARG A 1 631 ? -1.275 1.790 -18.033 1.00 93.00 631 ARG A O 1
ATOM 4896 N N . GLY A 1 632 ? -0.475 2.244 -15.993 1.00 93.94 632 GLY A N 1
ATOM 4897 C CA . GLY A 1 632 ? -0.888 0.978 -15.378 1.00 93.94 632 GLY A CA 1
ATOM 4898 C C . GLY A 1 632 ? 0.155 -0.139 -15.438 1.00 93.94 632 GLY A C 1
ATOM 4899 O O . GLY A 1 632 ? -0.068 -1.183 -14.835 1.00 93.94 632 GLY A O 1
ATOM 4900 N N . ASP A 1 633 ? 1.296 0.068 -16.099 1.00 95.88 633 ASP A N 1
ATOM 4901 C CA . ASP A 1 633 ? 2.440 -0.845 -16.020 1.00 95.88 633 ASP A CA 1
ATOM 4902 C C . ASP A 1 633 ? 3.031 -0.829 -14.600 1.00 95.88 633 ASP A C 1
ATOM 4904 O O . ASP A 1 633 ? 3.347 0.238 -14.055 1.00 95.88 633 ASP A O 1
ATOM 4908 N N . MET A 1 634 ? 3.130 -2.006 -13.979 1.00 96.44 634 MET A N 1
ATOM 4909 C CA . MET A 1 634 ? 3.454 -2.143 -12.561 1.00 96.44 634 MET A CA 1
ATOM 4910 C C . MET A 1 634 ? 4.300 -3.376 -12.240 1.00 96.44 634 MET A C 1
ATOM 4912 O O . MET A 1 634 ? 4.272 -4.398 -12.923 1.00 96.44 634 MET A O 1
ATOM 4916 N N . LEU A 1 635 ? 5.027 -3.287 -11.132 1.00 95.56 635 LEU A N 1
ATOM 4917 C CA . LEU A 1 635 ? 5.733 -4.383 -10.485 1.00 95.56 635 LEU A CA 1
ATOM 4918 C C . LEU A 1 635 ? 4.982 -4.801 -9.222 1.00 95.56 635 LEU A C 1
ATOM 4920 O O . LEU A 1 635 ? 4.837 -4.013 -8.287 1.00 95.56 635 LEU A O 1
ATOM 4924 N N . TYR A 1 636 ? 4.543 -6.054 -9.182 1.00 94.00 636 TYR A N 1
ATOM 4925 C CA . TYR A 1 636 ? 3.884 -6.664 -8.037 1.00 94.00 636 TYR A CA 1
ATOM 4926 C C . TYR A 1 636 ? 4.841 -7.589 -7.282 1.00 94.00 636 TYR A C 1
ATOM 4928 O O . TYR A 1 636 ? 5.363 -8.557 -7.834 1.00 94.00 636 TYR A O 1
ATOM 4936 N N . GLN A 1 637 ? 5.042 -7.308 -5.998 1.00 91.62 637 GLN A N 1
ATOM 4937 C CA . GLN A 1 637 ? 5.793 -8.137 -5.062 1.00 91.62 637 GLN A CA 1
ATOM 4938 C C . GLN A 1 637 ? 4.814 -8.767 -4.065 1.00 91.62 637 GLN A C 1
ATOM 4940 O O . GLN A 1 637 ? 4.134 -8.068 -3.304 1.00 91.62 637 GLN A O 1
ATOM 4945 N N . SER A 1 638 ? 4.718 -10.097 -4.092 1.00 87.50 638 SER A N 1
ATOM 4946 C CA . SER A 1 638 ? 3.867 -10.856 -3.173 1.00 87.50 638 SER A CA 1
ATOM 4947 C C . SER A 1 638 ? 4.529 -10.984 -1.793 1.00 87.50 638 SER A C 1
ATOM 4949 O O . SER A 1 638 ? 5.704 -10.679 -1.615 1.00 87.50 638 SER A O 1
ATOM 4951 N N . THR A 1 639 ? 3.789 -11.462 -0.788 1.00 81.50 639 THR A N 1
ATOM 4952 C CA . THR A 1 639 ? 4.381 -11.793 0.525 1.00 81.50 639 THR A CA 1
ATOM 4953 C C . THR A 1 639 ? 5.385 -12.944 0.473 1.00 81.50 639 THR A C 1
ATOM 4955 O O . THR A 1 639 ? 6.232 -13.055 1.356 1.00 81.50 639 THR A O 1
ATOM 4958 N N . SER A 1 640 ? 5.254 -13.824 -0.520 1.00 76.50 640 SER A N 1
ATOM 4959 C CA . SER A 1 640 ? 6.021 -15.069 -0.628 1.00 76.50 640 SER A CA 1
ATOM 4960 C C . SER A 1 640 ? 7.231 -14.916 -1.552 1.00 76.50 640 SER A C 1
ATOM 4962 O O . SER A 1 640 ? 8.247 -15.578 -1.349 1.00 76.50 640 SER A O 1
ATOM 4964 N N . ASP A 1 641 ? 7.144 -14.006 -2.523 1.00 77.62 641 ASP A N 1
ATOM 4965 C CA . ASP A 1 641 ? 8.128 -13.850 -3.588 1.00 77.62 641 ASP A CA 1
ATOM 4966 C C . ASP A 1 641 ? 8.935 -12.568 -3.405 1.00 77.62 641 ASP A C 1
ATOM 4968 O O . ASP A 1 641 ? 8.399 -11.461 -3.389 1.00 77.62 641 ASP A O 1
ATOM 4972 N N . LYS A 1 642 ? 10.261 -12.707 -3.313 1.00 75.31 642 LYS A N 1
ATOM 4973 C CA . LYS A 1 642 ? 11.159 -11.545 -3.235 1.00 75.31 642 LYS A CA 1
ATOM 4974 C C . LYS A 1 642 ? 11.296 -10.826 -4.574 1.00 75.31 642 LYS A C 1
ATOM 4976 O O . LYS A 1 642 ? 11.496 -9.614 -4.587 1.00 75.31 642 LYS A O 1
ATOM 4981 N N . THR A 1 643 ? 11.201 -11.558 -5.681 1.00 85.19 643 THR A N 1
ATOM 4982 C CA . THR A 1 643 ? 11.353 -10.995 -7.024 1.00 85.19 643 THR A CA 1
ATOM 4983 C C . THR A 1 643 ? 10.008 -10.451 -7.504 1.00 85.19 643 THR A C 1
ATOM 4985 O O . THR A 1 643 ? 9.054 -11.224 -7.583 1.00 85.19 643 THR A O 1
ATOM 4988 N N . PRO A 1 644 ? 9.907 -9.151 -7.832 1.00 89.94 644 PRO A N 1
ATOM 4989 C CA . PRO A 1 644 ? 8.664 -8.582 -8.326 1.00 89.94 644 PRO A CA 1
ATOM 4990 C C . PRO A 1 644 ? 8.331 -9.101 -9.730 1.00 89.94 644 PRO A C 1
ATOM 4992 O O . PRO A 1 644 ? 9.203 -9.191 -10.600 1.00 89.94 644 PRO A O 1
ATOM 4995 N N . LEU A 1 645 ? 7.053 -9.395 -9.949 1.00 89.62 645 LEU A N 1
ATOM 4996 C CA . LEU A 1 645 ? 6.485 -9.779 -11.237 1.00 89.62 645 LEU A CA 1
ATOM 4997 C C . LEU A 1 645 ? 5.933 -8.542 -11.940 1.00 89.62 645 LEU A C 1
ATOM 4999 O O . LEU A 1 645 ? 5.258 -7.725 -11.315 1.00 89.62 645 LEU A O 1
ATOM 5003 N N . ARG A 1 646 ? 6.197 -8.406 -13.240 1.00 92.50 646 ARG A N 1
ATOM 5004 C CA . ARG A 1 646 ? 5.646 -7.311 -14.042 1.00 92.50 646 ARG A CA 1
ATOM 5005 C C . ARG A 1 646 ? 4.234 -7.645 -14.505 1.00 92.50 646 ARG A C 1
ATOM 5007 O O . ARG A 1 646 ? 3.990 -8.742 -15.006 1.00 92.50 646 ARG A O 1
ATOM 5014 N N . ILE A 1 647 ? 3.324 -6.698 -14.316 1.00 94.38 647 ILE A N 1
ATOM 5015 C CA . ILE A 1 647 ? 1.914 -6.800 -14.677 1.00 94.38 647 ILE A CA 1
ATOM 5016 C C . ILE A 1 647 ? 1.521 -5.511 -15.397 1.00 94.38 647 ILE A C 1
ATOM 5018 O O . ILE A 1 647 ? 1.772 -4.418 -14.896 1.00 94.38 647 ILE A O 1
ATOM 5022 N N . GLN A 1 648 ? 0.860 -5.635 -16.542 1.00 95.12 648 GLN A N 1
ATOM 5023 C CA . GLN A 1 648 ? 0.108 -4.539 -17.132 1.00 95.12 648 GLN A CA 1
ATOM 5024 C C . GLN A 1 648 ? -1.269 -4.491 -16.476 1.00 95.12 648 GLN A C 1
ATOM 5026 O O . GLN A 1 648 ? -2.071 -5.407 -16.658 1.00 95.12 648 GLN A O 1
ATOM 5031 N N . GLY A 1 649 ? -1.533 -3.434 -15.710 1.00 95.50 649 GLY A N 1
ATOM 5032 C CA . GLY A 1 649 ? -2.784 -3.246 -14.988 1.00 95.50 649 GLY A CA 1
ATOM 5033 C C . GLY A 1 649 ? -3.998 -3.147 -15.905 1.00 95.50 649 GLY A C 1
ATOM 5034 O O . GLY A 1 649 ? -3.929 -2.535 -16.976 1.00 95.50 649 GLY A O 1
ATOM 5035 N N . ALA A 1 650 ? -5.110 -3.731 -15.460 1.00 94.88 650 ALA A N 1
ATOM 5036 C CA . ALA A 1 650 ? -6.390 -3.573 -16.130 1.00 94.88 650 ALA A CA 1
ATOM 5037 C C . ALA A 1 650 ? -6.894 -2.131 -16.004 1.00 94.88 650 ALA A C 1
ATOM 5039 O O . ALA A 1 650 ? -6.813 -1.512 -14.938 1.00 94.88 650 ALA A O 1
ATOM 5040 N N . TYR A 1 651 ? -7.422 -1.618 -17.108 1.00 95.25 651 TYR A N 1
ATOM 5041 C CA . TYR A 1 651 ? -7.985 -0.289 -17.224 1.00 95.25 651 TYR A CA 1
ATOM 5042 C C . TYR A 1 651 ? -9.494 -0.318 -16.987 1.00 95.25 651 TYR A C 1
ATOM 5044 O O . TYR A 1 651 ? -10.209 -1.166 -17.527 1.00 95.25 651 TYR A O 1
ATOM 5052 N N . VAL A 1 652 ? -9.956 0.649 -16.202 1.00 95.62 652 VAL A N 1
ATOM 5053 C CA . VAL A 1 652 ? -11.364 0.983 -16.013 1.00 95.62 652 VAL A CA 1
ATOM 5054 C C . VAL A 1 652 ? -11.493 2.501 -16.096 1.00 95.62 652 VAL A C 1
ATOM 5056 O O . VAL A 1 652 ? -10.700 3.236 -15.501 1.00 95.62 652 VAL A O 1
ATOM 5059 N N . SER A 1 653 ? -12.451 2.977 -16.882 1.00 95.44 653 SER A N 1
ATOM 5060 C CA . SER A 1 653 ? -12.731 4.402 -17.031 1.00 95.44 653 SER A CA 1
ATOM 5061 C C . SER A 1 653 ? -13.670 4.911 -15.937 1.00 95.44 653 SER A C 1
ATOM 5063 O O . SER A 1 653 ? -14.482 4.165 -15.395 1.00 95.44 653 SER A O 1
ATOM 5065 N N . GLU A 1 654 ? -13.641 6.216 -15.658 1.00 94.50 654 GLU A N 1
ATOM 5066 C CA . GLU A 1 654 ? -14.601 6.843 -14.735 1.00 94.50 654 GLU A CA 1
ATOM 5067 C C . GLU A 1 654 ? -16.061 6.620 -15.158 1.00 94.50 654 GLU A C 1
ATOM 5069 O O . GLU A 1 654 ? -16.943 6.512 -14.311 1.00 94.50 654 GLU A O 1
ATOM 5074 N N . LYS A 1 655 ? -16.336 6.525 -16.465 1.00 95.62 655 LYS A N 1
ATOM 5075 C CA . LYS A 1 655 ? -17.684 6.229 -16.972 1.00 95.62 655 LYS A CA 1
ATOM 5076 C C . LYS A 1 655 ? -18.150 4.839 -16.549 1.00 95.62 655 LYS A C 1
ATOM 5078 O O . LYS A 1 655 ? -19.296 4.693 -16.147 1.00 95.62 655 LYS A O 1
ATOM 5083 N N . GLU A 1 656 ? -17.264 3.851 -16.627 1.00 96.19 656 GLU A N 1
ATOM 5084 C CA . GLU A 1 656 ? -17.540 2.484 -16.178 1.00 96.19 656 GLU A CA 1
ATOM 5085 C C . GLU A 1 656 ? -17.686 2.417 -14.655 1.00 96.19 656 GLU A C 1
ATOM 5087 O O . GLU A 1 656 ? -18.583 1.738 -14.173 1.00 96.19 656 GLU A O 1
ATOM 5092 N N . ILE A 1 657 ? -16.863 3.161 -13.902 1.00 96.06 657 ILE A N 1
ATOM 5093 C CA . ILE A 1 657 ? -16.979 3.247 -12.435 1.00 96.06 657 ILE A CA 1
ATOM 5094 C C . ILE A 1 657 ? -18.341 3.820 -12.033 1.00 96.06 657 ILE A C 1
ATOM 5096 O O . ILE A 1 657 ? -18.987 3.252 -11.171 1.00 96.06 657 ILE A O 1
ATOM 5100 N N . ASN A 1 658 ? -18.791 4.910 -12.661 1.00 94.75 658 ASN A N 1
ATOM 5101 C CA . ASN A 1 658 ? -20.085 5.529 -12.346 1.00 94.75 658 ASN A CA 1
ATOM 5102 C C . ASN A 1 658 ? -21.294 4.697 -12.801 1.00 94.75 658 ASN A C 1
ATOM 5104 O O . ASN A 1 658 ? -22.398 4.891 -12.296 1.00 94.75 658 ASN A O 1
ATOM 5108 N N . ALA A 1 659 ? -21.125 3.849 -13.819 1.00 94.25 659 ALA A N 1
ATOM 5109 C CA . ALA A 1 659 ? -22.194 2.986 -14.311 1.00 94.25 659 ALA A CA 1
ATOM 5110 C C . ALA A 1 659 ? -22.473 1.804 -13.367 1.00 94.25 659 ALA A C 1
ATOM 5112 O O . ALA A 1 659 ? -23.600 1.305 -13.349 1.00 94.25 659 ALA A O 1
ATOM 5113 N N . VAL A 1 660 ? -21.448 1.359 -12.632 1.00 93.00 660 VAL A N 1
ATOM 5114 C CA . VAL A 1 660 ? -21.486 0.284 -11.626 1.00 93.00 660 VAL A CA 1
ATOM 5115 C C . VAL A 1 660 ? -21.960 0.817 -10.285 1.00 93.00 660 VAL A C 1
ATOM 5117 O O . VAL A 1 660 ? -22.816 0.131 -9.677 1.00 93.00 660 VAL A O 1
#

Radius of gyration: 35.74 Å; Cα contacts (8 Å, |Δi|>4): 962; chains: 1; bounding box: 101×92×96 Å

Secondary structure (DSSP, 8-state):
--------------------TTHHHHHHHHHHHHHHHHHHHHHHHH----SHHHHHHHHHHHHHHGGGGGGHHHHHHHHHHHHHH-S---HHHHHHHHHHHHHHHHHHHHHHHHHSTT-----HHHHHHHHHHHHHHHHHHHHHHHHHHHHHHHHHHHH---HHHHHHHHHHHHHHHHHHHHHHHHHHHHHHHHHHHHHHHHHHHHHHS--S----------------PPP-PPPPPPPPPP--------PPPP-PPPPPP-PPPP-B-TTS-B----GGG--PPPGGGSPPPSSSS--S--HHHHHHHHHHHHHHHHHTT--EEEEEEEE-SSEEEEEEEEPTT--HHHHHHTHHHHHHHTT-S--EEESSPTTSSSEEEEEE-SSPPPPBHHHHHHSHHHHT--SSSEEEEEEETTS-EEEEEGGG-SEEEEE--TTSSHHHHHHHHHHHHHTT--TTTEEEEEE-TTSSSGGGGTT-TTB--TTS-TTS---B-SHHHHHHHHHHHHHHHHHHHHHHHHTT-SSHHHHHHHHHHHTPPPPPEEEEEES-HHHHHHHHHHHHHHHHHHHHHHTGGGTEEEEEEES---TTTS-HHHHHH--EEEEE--S-HHHHHHHHSSS-STT--STTEEEEE-SS-SSPEEEEEPB--HHHHHH-